Protein AF-U6KKC1-F1 (afdb_monomer)

Organism: Eimeria tenella (NCBI:txid5802)

Secondary structure (DSSP, 8-state):
-----SSHHHHHHHHHHTTS-TTS--PPPTT---PPPPHHHHHHHHHHHHHHHHHHHHHHHHHHHHHSSSSSSSS-S-----------S--SSSSTTSHHHHHHHHHHHHHHHHHHHHHHHHHHHHHHHHHHHHHHHHHHHHHHHHHHHHHHHHHHHHHHHHHHHHHHHHHHHHHHHHHHHHHHHHHHHHHHHHHHHHHHHHHHHHHHHHHHHHHHHHHHHHHHHHHHHHHHHHHHHHHHHHHHHHHHHHHHHHHHHHHHHHHHHHHHHHHHHHHHHHHHHHHHHHHHHHHHHHHHHHHTTS--------------------------------SSSS-SSSSSS----HHHHHHHHHHHHHHHHHHHHHHHHHHHHHHHHHHHHHHHHHHHHHHHHHHHHHHHHHHHHHHHHHHHHHHHHHHHHTTS-TT-HHHHHHHHHHHHHHHHHHHHHHHHHHHHHHHHHHHHHHHHHHTTHHHHHHHHHHHHHHHHHHHHHHHHHHHHHHHHHHHHHHHHHHHHHHTT-

Solvent-accessible surface area (backbone atoms only — not comparable to full-atom values): 31176 Å² total; per-residue (Å²): 140,83,83,90,80,76,73,68,67,68,58,60,59,57,61,65,63,67,77,74,65,95,80,84,86,76,84,77,79,89,86,74,84,86,73,83,78,60,70,67,60,59,50,51,56,53,52,53,55,52,52,53,55,53,51,53,52,53,52,53,53,52,51,56,60,60,68,63,69,77,78,79,81,82,88,87,88,89,82,90,83,86,89,80,86,88,82,82,95,82,72,84,83,72,56,79,82,44,50,69,63,50,49,54,49,48,54,52,48,52,52,50,50,51,52,49,49,51,51,52,51,51,49,51,50,51,51,49,52,52,52,51,52,52,51,52,51,52,53,50,52,51,51,52,50,53,50,53,51,50,54,49,51,52,51,51,50,52,51,53,50,51,53,53,50,53,53,49,52,50,52,51,51,52,52,51,53,50,50,54,49,53,52,49,54,50,51,54,52,51,52,50,51,51,54,53,53,51,52,53,51,52,52,52,52,53,51,50,52,54,52,52,53,50,51,51,52,52,52,53,52,51,51,52,51,52,52,52,52,52,51,51,52,52,50,49,53,52,49,53,50,50,54,53,50,51,52,50,51,53,52,51,51,54,51,49,64,58,42,53,60,52,55,54,49,50,54,54,49,52,52,48,51,52,51,51,51,51,50,50,52,51,52,51,50,50,53,50,46,53,55,44,50,56,48,48,64,64,45,71,80,63,81,87,79,91,79,89,82,88,88,81,88,87,85,82,88,77,88,77,90,78,90,82,89,84,90,85,91,81,92,86,91,80,90,88,89,86,88,84,85,80,83,85,72,84,66,85,50,71,68,59,58,52,48,55,52,53,50,52,53,52,52,53,51,52,54,51,50,50,53,50,49,53,53,51,54,54,52,53,50,53,52,51,52,55,48,51,53,51,52,53,52,51,52,50,53,49,50,53,52,52,51,52,50,50,52,53,51,52,52,51,51,53,53,52,51,54,52,52,55,53,60,66,63,72,75,70,75,99,82,52,68,73,62,54,51,55,51,52,51,53,52,51,53,52,50,52,54,54,52,49,52,55,50,50,54,53,51,50,52,52,50,51,52,52,48,52,53,51,54,58,57,57,73,56,50,66,66,56,56,63,61,47,51,63,56,53,51,51,51,51,54,53,50,52,55,52,52,52,54,52,50,52,53,51,52,52,51,51,52,52,50,48,50,50,50,51,52,56,50,63,74,72,109

Structure (mmCIF, N/CA/C/O backbone):
data_AF-U6KKC1-F1
#
_entry.id   AF-U6KKC1-F1
#
loop_
_atom_site.group_PDB
_atom_site.id
_atom_site.type_symbol
_atom_site.label_atom_id
_atom_site.label_alt_id
_atom_site.label_comp_id
_atom_site.label_asym_id
_atom_site.label_entity_id
_atom_site.label_seq_id
_atom_site.pdbx_PDB_ins_code
_atom_site.Cartn_x
_atom_site.Cartn_y
_atom_site.Cartn_z
_atom_site.occupancy
_atom_site.B_iso_or_equiv
_atom_site.auth_seq_id
_atom_site.auth_comp_id
_atom_site.auth_asym_id
_atom_site.auth_atom_id
_atom_site.pdbx_PDB_model_num
ATOM 1 N N . MET A 1 1 ? 32.061 6.768 -78.930 1.00 39.09 1 MET A N 1
ATOM 2 C CA . MET A 1 1 ? 30.851 6.372 -78.180 1.00 39.09 1 MET A CA 1
ATOM 3 C C . MET A 1 1 ? 31.159 5.044 -77.512 1.00 39.09 1 MET A C 1
ATOM 5 O O . MET A 1 1 ? 31.096 4.014 -78.167 1.00 39.09 1 MET A O 1
ATOM 9 N N . VAL A 1 2 ? 31.650 5.091 -76.274 1.00 32.34 2 VAL A N 1
ATOM 10 C CA . VAL A 1 2 ? 32.074 3.913 -75.502 1.00 32.34 2 VAL A CA 1
ATOM 11 C C . VAL A 1 2 ? 30.919 3.534 -74.577 1.00 32.34 2 VAL A C 1
ATOM 13 O O . VAL A 1 2 ? 30.373 4.397 -73.897 1.00 32.34 2 VAL A O 1
ATOM 16 N N . CYS A 1 3 ? 30.500 2.271 -74.628 1.00 36.62 3 CYS A N 1
ATOM 17 C CA . CYS A 1 3 ? 29.392 1.731 -73.840 1.00 36.62 3 CYS A CA 1
ATOM 18 C C . CYS A 1 3 ? 29.833 1.449 -72.391 1.00 36.62 3 CYS A C 1
ATOM 20 O O . CYS A 1 3 ? 30.842 0.763 -72.220 1.00 36.62 3 CYS A O 1
ATOM 22 N N . PRO A 1 4 ? 29.071 1.854 -71.359 1.00 44.88 4 PRO A N 1
ATOM 23 C CA . PRO A 1 4 ? 29.257 1.363 -70.001 1.00 44.88 4 PRO A CA 1
ATOM 24 C C . PRO A 1 4 ? 28.361 0.132 -69.807 1.00 44.88 4 PRO A C 1
ATOM 26 O O . PRO A 1 4 ? 27.146 0.252 -69.667 1.00 44.88 4 PRO A O 1
ATOM 29 N N . ARG A 1 5 ? 28.930 -1.076 -69.859 1.00 48.16 5 ARG A N 1
ATOM 30 C CA . ARG A 1 5 ? 28.181 -2.323 -69.589 1.00 48.16 5 ARG A CA 1
ATOM 31 C C . ARG A 1 5 ? 28.817 -3.242 -68.547 1.00 48.16 5 ARG A C 1
ATOM 33 O O . ARG A 1 5 ? 28.298 -4.321 -68.305 1.00 48.16 5 ARG A O 1
ATOM 40 N N . THR A 1 6 ? 29.888 -2.812 -67.887 1.00 44.69 6 THR A N 1
ATOM 41 C CA . THR A 1 6 ? 30.626 -3.646 -66.922 1.00 44.69 6 THR A CA 1
ATOM 42 C C . THR A 1 6 ? 30.471 -3.220 -65.459 1.00 44.69 6 THR A C 1
ATOM 44 O O . THR A 1 6 ? 30.894 -3.961 -64.583 1.00 44.69 6 THR A O 1
ATOM 47 N N . ALA A 1 7 ? 29.802 -2.100 -65.157 1.00 43.69 7 ALA A N 1
ATOM 48 C CA . ALA A 1 7 ? 29.635 -1.625 -63.775 1.00 43.69 7 ALA A CA 1
ATOM 49 C C . ALA A 1 7 ? 28.433 -2.240 -63.017 1.00 43.69 7 ALA A C 1
ATOM 51 O O . ALA A 1 7 ? 28.391 -2.180 -61.793 1.00 43.69 7 ALA A O 1
ATOM 52 N N . SER A 1 8 ? 27.462 -2.862 -63.700 1.00 47.28 8 SER A N 1
ATOM 53 C CA . SER A 1 8 ? 26.233 -3.354 -63.040 1.00 47.28 8 SER A CA 1
ATOM 54 C C . SER A 1 8 ? 26.333 -4.757 -62.433 1.00 47.28 8 SER A C 1
ATOM 56 O O . SER A 1 8 ? 25.501 -5.102 -61.601 1.00 47.28 8 SER A O 1
ATOM 58 N N . ALA A 1 9 ? 27.332 -5.567 -62.798 1.00 45.28 9 ALA A N 1
ATOM 59 C CA . ALA A 1 9 ? 27.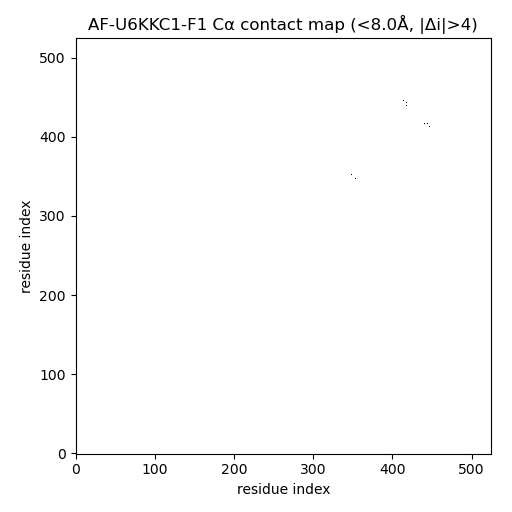451 -6.933 -62.272 1.00 45.28 9 ALA A CA 1
ATOM 60 C C . ALA A 1 9 ? 28.067 -6.983 -60.858 1.00 45.28 9 ALA A C 1
ATOM 62 O O . ALA A 1 9 ? 27.713 -7.854 -60.071 1.00 45.28 9 ALA A O 1
ATOM 63 N N . ALA A 1 10 ? 28.928 -6.022 -60.502 1.00 42.81 10 ALA A N 1
ATOM 64 C CA . ALA A 1 10 ? 29.562 -5.970 -59.180 1.00 42.81 10 ALA A CA 1
ATOM 65 C C . ALA A 1 10 ? 28.617 -5.458 -58.072 1.00 42.81 10 ALA A C 1
ATOM 67 O O . ALA A 1 10 ? 28.747 -5.854 -56.918 1.00 42.81 10 ALA A O 1
ATOM 68 N N . LEU A 1 11 ? 27.622 -4.631 -58.417 1.00 46.41 11 LEU A N 1
ATOM 69 C CA . LEU A 1 11 ? 26.662 -4.081 -57.450 1.00 46.41 11 LEU A CA 1
ATOM 70 C C . LEU A 1 11 ? 25.564 -5.078 -57.037 1.00 46.41 11 LEU A C 1
ATOM 72 O O . LEU A 1 11 ? 25.068 -5.001 -55.918 1.00 46.41 11 LEU A O 1
ATOM 76 N N . LEU A 1 12 ? 25.222 -6.053 -57.886 1.00 46.59 12 LEU A N 1
ATOM 77 C CA . LEU A 1 12 ? 24.179 -7.041 -57.571 1.00 46.59 12 LEU A CA 1
ATOM 78 C C . LEU A 1 12 ? 24.649 -8.152 -56.616 1.00 46.59 12 LEU A C 1
ATOM 80 O O . LEU A 1 12 ? 23.826 -8.718 -55.901 1.00 46.59 12 LEU A O 1
ATOM 84 N N . VAL A 1 13 ? 25.956 -8.424 -56.535 1.00 48.62 13 VAL A N 1
ATOM 85 C CA . VAL A 1 13 ? 26.514 -9.405 -55.582 1.00 48.62 13 VAL A CA 1
ATOM 86 C C . VAL A 1 13 ? 26.642 -8.810 -54.171 1.00 48.62 13 VAL A C 1
ATOM 88 O O . VAL A 1 13 ? 26.464 -9.524 -53.188 1.00 48.62 13 VAL A O 1
ATOM 91 N N . SER A 1 14 ? 26.843 -7.492 -54.051 1.00 42.69 14 SER A N 1
ATOM 92 C CA . SER A 1 14 ? 26.951 -6.816 -52.747 1.00 42.69 14 SER A CA 1
ATOM 93 C C . SER A 1 14 ? 25.598 -6.689 -52.020 1.00 42.69 14 SER A C 1
ATOM 95 O O . SER A 1 14 ? 25.530 -6.806 -50.798 1.00 42.69 14 SER A O 1
ATOM 97 N N . CYS A 1 15 ? 24.483 -6.552 -52.751 1.00 43.69 15 CYS A N 1
ATOM 98 C CA . CYS A 1 15 ? 23.149 -6.462 -52.137 1.00 43.69 15 CYS A CA 1
ATOM 99 C C . CYS A 1 15 ? 22.592 -7.802 -51.620 1.00 43.69 15 CYS A C 1
ATOM 101 O O . CYS A 1 15 ? 21.753 -7.789 -50.724 1.00 43.69 15 CYS A O 1
ATOM 103 N N . ALA A 1 16 ? 23.049 -8.953 -52.128 1.00 42.19 16 ALA A N 1
ATOM 104 C CA . ALA A 1 16 ? 22.576 -10.259 -51.652 1.00 42.19 16 ALA A CA 1
ATOM 105 C C . ALA A 1 16 ? 23.246 -10.702 -50.333 1.00 42.19 16 ALA A C 1
ATOM 107 O O . ALA A 1 16 ? 22.637 -11.432 -49.555 1.00 42.19 16 ALA A O 1
ATOM 108 N N . ALA A 1 17 ? 24.462 -10.226 -50.043 1.00 42.00 17 ALA A N 1
ATOM 109 C CA . ALA A 1 17 ? 25.175 -10.540 -48.801 1.00 42.00 17 ALA A CA 1
ATOM 110 C C . ALA A 1 17 ? 24.700 -9.703 -47.592 1.00 42.00 17 ALA A C 1
ATOM 112 O O . ALA A 1 17 ? 24.800 -10.155 -46.454 1.00 42.00 17 ALA A O 1
ATOM 113 N N . ALA A 1 18 ? 24.128 -8.515 -47.823 1.00 43.97 18 ALA A N 1
ATOM 114 C CA . ALA A 1 18 ? 23.667 -7.620 -46.756 1.00 43.97 18 ALA A CA 1
ATOM 115 C C . ALA A 1 18 ? 22.297 -8.001 -46.150 1.00 43.97 18 ALA A C 1
ATOM 117 O O . ALA A 1 18 ? 21.958 -7.535 -45.067 1.00 43.97 18 ALA A O 1
ATOM 118 N N . ALA A 1 19 ? 21.515 -8.869 -46.804 1.00 44.84 19 ALA A N 1
ATOM 119 C CA . ALA A 1 19 ? 20.169 -9.243 -46.349 1.00 44.84 19 ALA A CA 1
ATOM 120 C C . ALA A 1 19 ? 20.120 -10.473 -45.414 1.00 44.84 19 ALA A C 1
ATOM 122 O O . ALA A 1 19 ? 19.049 -10.812 -44.919 1.00 44.84 19 ALA A O 1
ATOM 123 N N . ALA A 1 20 ? 21.252 -11.138 -45.151 1.00 43.41 20 ALA A N 1
ATOM 124 C CA . ALA A 1 20 ? 21.310 -12.358 -44.331 1.00 43.41 20 ALA A CA 1
ATOM 125 C C . ALA A 1 20 ? 22.095 -12.201 -43.010 1.00 43.41 20 ALA A C 1
ATOM 127 O O . ALA A 1 20 ? 22.306 -13.182 -42.301 1.00 43.41 20 ALA A O 1
ATOM 128 N N . ALA A 1 21 ? 22.545 -10.988 -42.669 1.00 41.16 21 ALA A N 1
ATOM 129 C CA . ALA A 1 21 ? 23.529 -10.783 -41.606 1.00 41.16 21 ALA A CA 1
ATOM 130 C C . ALA A 1 21 ? 23.005 -10.525 -40.169 1.00 41.16 21 ALA A C 1
ATOM 132 O O . ALA A 1 21 ? 23.783 -10.794 -39.254 1.00 41.16 21 ALA A O 1
ATOM 133 N N . PRO A 1 22 ? 21.758 -10.091 -39.867 1.00 44.94 22 PRO A N 1
ATOM 134 C CA . PRO A 1 22 ? 21.396 -9.801 -38.479 1.00 44.94 22 PRO A CA 1
ATOM 135 C C . PRO A 1 22 ? 20.483 -10.878 -37.871 1.00 44.94 22 PRO A C 1
ATOM 137 O O . PRO A 1 22 ? 19.386 -10.562 -37.435 1.00 44.94 22 PRO A O 1
ATOM 140 N N . LEU A 1 23 ? 20.889 -12.156 -37.838 1.00 44.72 23 LEU A N 1
ATOM 141 C CA . LEU A 1 23 ? 20.170 -13.188 -37.053 1.00 44.72 23 LEU A CA 1
ATOM 142 C C . LEU A 1 23 ? 21.070 -14.235 -36.358 1.00 44.72 23 LEU A C 1
ATOM 144 O O . LEU A 1 23 ? 20.562 -15.224 -35.835 1.00 44.72 23 LEU A O 1
ATOM 148 N N . LEU A 1 24 ? 22.393 -14.034 -36.285 1.00 48.25 24 LEU A N 1
ATOM 149 C CA . LEU A 1 24 ? 23.327 -15.018 -35.699 1.00 48.25 24 LEU A CA 1
ATOM 150 C C . LEU A 1 24 ? 24.186 -14.485 -34.539 1.00 48.25 24 LEU A C 1
ATOM 152 O O . LEU A 1 24 ? 25.353 -14.843 -34.418 1.00 48.25 24 LEU A O 1
ATOM 156 N N . LEU A 1 25 ? 23.616 -13.678 -33.639 1.00 44.50 25 LEU A N 1
ATOM 157 C CA . LEU A 1 25 ? 24.247 -13.365 -32.346 1.00 44.50 25 LEU A CA 1
ATOM 158 C C . LEU A 1 25 ? 23.206 -13.262 -31.221 1.00 44.50 25 LEU A C 1
ATOM 160 O O . LEU A 1 25 ? 23.035 -12.234 -30.581 1.00 44.50 25 LEU A O 1
ATOM 164 N N . ARG A 1 26 ? 22.506 -14.367 -30.947 1.00 44.41 26 ARG A N 1
ATOM 165 C CA . ARG A 1 26 ? 21.844 -14.565 -29.652 1.00 44.41 26 ARG A CA 1
ATOM 166 C C . ARG A 1 26 ? 22.278 -15.919 -29.100 1.00 44.41 26 ARG A C 1
ATOM 168 O O . ARG A 1 26 ? 21.815 -16.966 -29.545 1.00 44.41 26 ARG A O 1
ATOM 175 N N . GLY A 1 27 ? 23.256 -15.894 -28.195 1.00 47.59 27 GLY A N 1
ATOM 176 C CA . GLY A 1 27 ? 23.706 -17.083 -27.474 1.00 47.59 27 GLY A CA 1
ATOM 177 C C . GLY A 1 27 ? 22.574 -17.638 -26.598 1.00 47.59 27 GLY A C 1
ATOM 178 O O . GLY A 1 27 ? 21.815 -16.851 -26.030 1.00 47.59 27 GLY A O 1
ATOM 179 N N . PRO A 1 28 ? 22.411 -18.968 -26.492 1.00 46.34 28 PRO A N 1
ATOM 180 C CA . PRO A 1 28 ? 21.332 -19.543 -25.704 1.00 46.34 28 PRO A CA 1
ATOM 181 C C . PRO A 1 28 ? 21.651 -19.471 -24.200 1.00 46.34 28 PRO A C 1
ATOM 183 O O . PRO A 1 28 ? 22.798 -19.716 -23.811 1.00 46.34 28 PRO A O 1
ATOM 186 N N . PRO A 1 29 ? 20.653 -19.215 -23.335 1.00 46.62 29 PRO A N 1
ATOM 187 C CA . PRO A 1 29 ? 20.802 -19.430 -21.905 1.00 46.62 29 PRO A CA 1
ATOM 188 C C . PRO A 1 29 ? 21.017 -20.925 -21.637 1.00 46.62 29 PRO A C 1
ATOM 190 O O . PRO A 1 29 ? 20.325 -21.799 -22.167 1.00 46.62 29 PRO A O 1
ATOM 193 N N . SER A 1 30 ? 22.035 -21.216 -20.835 1.00 54.72 30 SER A N 1
ATOM 194 C CA . SER A 1 30 ? 22.404 -22.560 -20.401 1.00 54.72 30 SER A CA 1
ATOM 195 C C . SER A 1 30 ? 21.225 -23.233 -19.684 1.00 54.72 30 SER A C 1
ATOM 197 O O . SER A 1 30 ? 20.816 -22.754 -18.630 1.00 54.72 30 SER A O 1
ATOM 199 N N . GLY A 1 31 ? 20.686 -24.343 -20.221 1.00 55.47 31 GLY A N 1
ATOM 200 C CA . GLY A 1 31 ? 19.866 -25.254 -19.404 1.00 55.47 31 GLY A CA 1
ATOM 201 C C . GLY A 1 31 ? 18.682 -26.025 -20.007 1.00 55.47 31 GLY A C 1
ATOM 202 O O . GLY A 1 31 ? 18.042 -26.734 -19.239 1.00 55.47 31 GLY A O 1
ATOM 203 N N . ALA A 1 32 ? 18.361 -25.971 -21.309 1.00 43.47 32 ALA A N 1
ATOM 204 C CA . ALA A 1 32 ? 17.187 -26.693 -21.849 1.00 43.47 32 ALA A CA 1
ATOM 205 C C . ALA A 1 32 ? 17.536 -27.836 -22.838 1.00 43.47 32 ALA A C 1
ATOM 207 O O . ALA A 1 32 ? 18.456 -27.695 -23.651 1.00 43.47 32 ALA A O 1
ATOM 208 N N . PRO A 1 33 ? 16.820 -28.983 -22.801 1.00 50.00 33 PRO A N 1
ATOM 209 C CA . PRO A 1 33 ? 17.106 -30.144 -23.643 1.00 50.00 33 PRO A CA 1
ATOM 210 C C . PRO A 1 33 ? 16.794 -29.869 -25.123 1.00 50.00 33 PRO A C 1
ATOM 212 O O . PRO A 1 33 ? 15.744 -29.335 -25.472 1.00 50.00 33 PRO A O 1
ATOM 215 N N . ARG A 1 34 ? 17.728 -30.267 -25.998 1.00 47.56 34 ARG A N 1
ATOM 216 C CA . ARG A 1 34 ? 17.712 -30.047 -27.455 1.00 47.56 34 ARG A CA 1
ATOM 217 C C . ARG A 1 34 ? 16.432 -30.582 -28.111 1.00 47.56 34 ARG A C 1
ATOM 219 O O . ARG A 1 34 ? 16.296 -31.788 -28.324 1.00 47.56 34 ARG A O 1
ATOM 226 N N . ALA A 1 35 ? 15.537 -29.674 -28.493 1.00 51.22 35 ALA A N 1
ATOM 227 C CA . ALA A 1 35 ? 14.449 -29.966 -29.415 1.00 51.22 35 ALA A CA 1
ATOM 228 C C . ALA A 1 35 ? 15.014 -30.298 -30.809 1.00 51.22 35 ALA A C 1
ATOM 230 O O . ALA A 1 35 ? 16.015 -29.729 -31.250 1.00 51.22 35 ALA A O 1
ATOM 231 N N . ARG A 1 36 ? 14.401 -31.282 -31.476 1.00 55.28 36 ARG A N 1
ATOM 232 C CA . ARG A 1 36 ? 14.804 -31.774 -32.800 1.00 55.28 36 ARG A CA 1
ATOM 233 C C . ARG A 1 36 ? 14.735 -30.637 -33.825 1.00 55.28 36 ARG A C 1
ATOM 235 O O . ARG A 1 36 ? 13.664 -30.089 -34.046 1.00 55.28 36 ARG A O 1
ATOM 242 N N . ARG A 1 37 ? 15.881 -30.331 -34.440 1.00 57.38 37 ARG A N 1
ATOM 243 C CA . ARG A 1 37 ? 16.031 -29.352 -35.525 1.00 57.38 37 ARG A CA 1
ATOM 244 C C . ARG A 1 37 ? 15.168 -29.773 -36.720 1.00 57.38 37 ARG A C 1
ATOM 246 O O . ARG A 1 37 ? 15.204 -30.941 -37.117 1.00 57.38 37 ARG A O 1
ATOM 253 N N . ASP A 1 38 ? 14.383 -28.838 -37.239 1.00 65.50 38 ASP A N 1
ATOM 254 C CA . ASP A 1 38 ? 13.414 -29.070 -38.307 1.00 65.50 38 ASP A CA 1
ATOM 255 C C . ASP A 1 38 ? 14.149 -29.446 -39.613 1.00 65.50 38 ASP A C 1
ATOM 257 O O . ASP A 1 38 ? 15.050 -28.717 -40.041 1.00 65.50 38 ASP A O 1
ATOM 261 N N . PRO A 1 39 ? 13.827 -30.573 -40.278 1.00 73.00 39 PRO A N 1
ATOM 262 C CA . PRO A 1 39 ? 14.536 -31.019 -41.483 1.00 73.00 39 PRO A CA 1
ATOM 263 C C . PRO A 1 39 ? 14.449 -30.030 -42.657 1.00 73.00 39 PRO A C 1
ATOM 265 O O . PRO A 1 39 ? 15.291 -30.082 -43.555 1.00 73.00 39 PRO A O 1
ATOM 268 N N . ALA A 1 40 ? 13.474 -29.115 -42.642 1.00 64.25 40 ALA A N 1
ATOM 269 C CA . ALA A 1 40 ? 13.338 -28.059 -43.642 1.00 64.25 40 ALA A CA 1
ATOM 270 C C . ALA A 1 40 ? 14.477 -27.025 -43.566 1.00 64.25 40 ALA A C 1
ATOM 272 O O . ALA A 1 40 ? 14.975 -26.576 -44.597 1.00 64.25 40 ALA A O 1
ATOM 273 N N . GLU A 1 41 ? 14.946 -26.701 -42.359 1.00 68.69 41 GLU A N 1
ATOM 274 C CA . GLU A 1 41 ? 16.034 -25.740 -42.148 1.00 68.69 41 GLU A CA 1
ATOM 275 C C . GLU A 1 41 ? 17.381 -26.326 -42.603 1.00 68.69 41 GLU A C 1
ATOM 277 O O . GLU A 1 41 ? 18.165 -25.668 -43.287 1.00 68.69 41 GLU A O 1
ATOM 282 N N . ALA A 1 42 ? 17.600 -27.620 -42.343 1.00 73.06 42 ALA A N 1
ATOM 283 C CA . ALA A 1 42 ? 18.782 -28.340 -42.816 1.00 73.06 42 ALA A CA 1
ATOM 284 C C . ALA A 1 42 ? 18.832 -28.463 -44.354 1.00 73.06 42 ALA A C 1
ATOM 286 O O . ALA A 1 42 ? 19.914 -28.461 -44.944 1.00 73.06 42 ALA A O 1
ATOM 287 N N . GLN A 1 43 ? 17.675 -28.553 -45.025 1.00 74.44 43 GLN A N 1
ATOM 288 C CA . GLN A 1 43 ? 17.613 -28.545 -46.492 1.00 74.44 43 GLN A CA 1
ATOM 289 C C . GLN A 1 43 ? 17.919 -27.167 -47.091 1.00 74.44 43 GLN A C 1
ATOM 291 O O . GLN A 1 43 ? 18.560 -27.102 -48.141 1.00 74.44 43 GLN A O 1
ATOM 296 N N . ALA A 1 44 ? 17.515 -26.080 -46.429 1.00 66.94 44 ALA A N 1
ATOM 297 C CA . ALA A 1 44 ? 17.824 -24.723 -46.875 1.00 66.94 44 ALA A CA 1
ATOM 298 C C . ALA A 1 44 ? 19.328 -24.406 -46.754 1.00 66.94 44 ALA A C 1
ATOM 300 O O . ALA A 1 44 ? 19.917 -23.889 -47.706 1.00 66.94 44 ALA A O 1
ATOM 301 N N . GLU A 1 45 ? 19.975 -24.803 -45.650 1.00 75.00 45 GLU A N 1
ATOM 302 C CA . GLU A 1 45 ? 21.436 -24.684 -45.487 1.00 75.00 45 GLU A CA 1
ATOM 303 C C . GLU A 1 45 ? 22.197 -25.487 -46.558 1.00 75.00 45 GLU A C 1
ATOM 305 O O . GLU A 1 45 ? 23.148 -24.985 -47.162 1.00 75.00 45 GLU A O 1
ATOM 310 N N . ALA A 1 46 ? 21.754 -26.714 -46.860 1.00 75.38 46 ALA A N 1
ATOM 311 C CA . ALA A 1 46 ? 22.386 -27.544 -47.886 1.00 75.38 46 ALA A CA 1
ATOM 312 C C . ALA A 1 46 ? 22.240 -26.956 -49.305 1.00 75.38 46 ALA A C 1
ATOM 314 O O . ALA A 1 46 ? 23.174 -27.035 -50.107 1.00 75.38 46 ALA A O 1
ATOM 315 N N . ALA A 1 47 ? 21.095 -26.340 -49.619 1.00 75.25 47 ALA A N 1
ATOM 316 C CA . ALA A 1 47 ? 20.865 -25.689 -50.909 1.00 75.25 47 ALA A CA 1
ATOM 317 C C . ALA A 1 47 ? 21.715 -24.417 -51.081 1.00 75.25 47 ALA A C 1
ATOM 319 O O . ALA A 1 47 ? 22.269 -24.192 -52.159 1.00 75.25 47 ALA A O 1
ATOM 320 N N . ALA A 1 48 ? 21.879 -23.623 -50.017 1.00 71.19 48 ALA A N 1
ATOM 321 C CA . ALA A 1 48 ? 22.741 -22.442 -50.029 1.00 71.19 48 ALA A CA 1
ATOM 322 C C . ALA A 1 48 ? 24.221 -22.817 -50.229 1.00 71.19 48 ALA A C 1
ATOM 324 O O . ALA A 1 48 ? 24.905 -22.215 -51.058 1.00 71.19 48 ALA A O 1
ATOM 325 N N . ALA A 1 49 ? 24.700 -23.870 -49.555 1.00 75.12 49 ALA A N 1
ATOM 326 C CA . ALA A 1 49 ? 26.066 -24.367 -49.729 1.00 75.12 49 ALA A CA 1
ATOM 327 C C . ALA A 1 49 ? 26.334 -24.880 -51.160 1.00 75.12 49 ALA A C 1
ATOM 329 O O . ALA A 1 49 ? 27.404 -24.635 -51.721 1.00 75.12 49 ALA A O 1
ATOM 330 N N . ALA A 1 50 ? 25.353 -25.540 -51.787 1.00 79.88 50 ALA A N 1
ATOM 331 C CA . ALA A 1 50 ? 25.466 -25.997 -53.173 1.00 79.88 50 ALA A CA 1
ATOM 332 C C . ALA A 1 50 ? 25.526 -24.834 -54.183 1.00 79.88 50 ALA A C 1
ATOM 334 O O . ALA A 1 50 ? 26.256 -24.917 -55.172 1.00 79.88 50 ALA A O 1
ATOM 335 N N . ALA A 1 51 ? 24.803 -23.738 -53.929 1.00 74.62 51 ALA A N 1
ATOM 336 C CA . ALA A 1 51 ? 24.820 -22.554 -54.789 1.00 74.62 51 ALA A CA 1
ATOM 337 C C . ALA A 1 51 ? 26.171 -21.817 -54.752 1.00 74.62 51 ALA A C 1
ATOM 339 O O . ALA A 1 51 ? 26.652 -21.372 -55.794 1.00 74.62 51 ALA A O 1
ATOM 340 N N . VAL A 1 52 ? 26.816 -21.744 -53.581 1.00 78.44 52 VAL A N 1
ATOM 341 C CA . VAL A 1 52 ? 28.152 -21.134 -53.437 1.00 78.44 52 VAL A CA 1
ATOM 342 C C . VAL A 1 52 ? 29.213 -21.943 -54.191 1.00 78.44 52 VAL A C 1
ATOM 344 O O . VAL A 1 52 ? 29.994 -21.366 -54.945 1.00 78.44 52 VAL A O 1
ATOM 347 N N . LEU A 1 53 ? 29.187 -23.277 -54.087 1.00 82.19 53 LEU A N 1
ATOM 348 C CA . LEU A 1 53 ? 30.115 -24.143 -54.829 1.00 82.19 53 LEU A CA 1
ATOM 349 C C . LEU A 1 53 ? 29.906 -24.072 -56.352 1.00 82.19 53 LEU A C 1
ATOM 351 O O . LEU A 1 53 ? 30.873 -24.118 -57.113 1.00 82.19 53 LEU A O 1
ATOM 355 N N . ALA A 1 54 ? 28.661 -23.921 -56.814 1.00 77.88 54 ALA A N 1
ATOM 356 C CA . ALA A 1 54 ? 28.370 -23.722 -58.234 1.00 77.88 54 ALA A CA 1
ATOM 357 C C . ALA A 1 54 ? 28.881 -22.362 -58.751 1.00 77.88 54 ALA A C 1
ATOM 359 O O . ALA A 1 54 ? 29.373 -22.278 -59.878 1.00 77.88 54 ALA A O 1
ATOM 360 N N . ALA A 1 55 ? 28.811 -21.311 -57.927 1.00 72.88 55 ALA A N 1
ATOM 361 C CA . ALA A 1 55 ? 29.349 -19.995 -58.266 1.00 72.88 55 ALA A CA 1
ATOM 362 C C . ALA A 1 55 ? 30.889 -19.995 -58.329 1.00 72.88 55 ALA A C 1
ATOM 364 O O 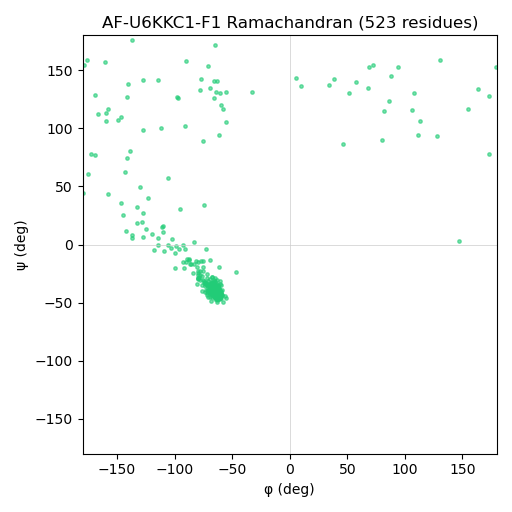. ALA A 1 55 ? 31.454 -19.418 -59.258 1.00 72.88 55 ALA A O 1
ATOM 365 N N . GLU A 1 56 ? 31.572 -20.687 -57.409 1.00 80.81 56 GLU A N 1
ATOM 366 C CA . GLU A 1 56 ? 33.034 -20.848 -57.461 1.00 80.81 56 GLU A CA 1
ATOM 367 C C . GLU A 1 56 ? 33.499 -21.604 -58.713 1.00 80.81 56 GLU A C 1
ATOM 369 O O . GLU A 1 56 ? 34.458 -21.180 -59.363 1.00 80.81 56 GLU A O 1
ATOM 374 N N . ALA A 1 57 ? 32.796 -22.672 -59.106 1.00 79.31 57 ALA A N 1
ATOM 375 C CA . ALA A 1 57 ? 33.118 -23.423 -60.321 1.00 79.31 57 ALA A CA 1
ATOM 376 C C . ALA A 1 57 ? 32.988 -22.560 -61.593 1.00 79.31 57 ALA A C 1
ATOM 378 O O . ALA A 1 57 ? 33.850 -22.608 -62.470 1.00 79.31 57 ALA A O 1
ATOM 379 N N . TYR A 1 58 ? 31.957 -21.710 -61.667 1.00 81.94 58 TYR A N 1
ATOM 380 C CA . TYR A 1 58 ? 31.744 -20.798 -62.797 1.00 81.94 58 TYR A CA 1
ATOM 381 C C . TYR A 1 58 ? 32.813 -19.692 -62.884 1.00 81.94 58 TYR A C 1
ATOM 383 O O . TYR A 1 58 ? 33.232 -19.303 -63.976 1.00 81.94 58 TYR A O 1
ATOM 391 N N . ILE A 1 59 ? 33.306 -19.203 -61.740 1.00 75.25 59 ILE A N 1
ATOM 392 C CA . ILE A 1 59 ? 34.396 -18.214 -61.694 1.00 75.25 59 ILE A CA 1
ATOM 393 C C . ILE A 1 59 ? 35.725 -18.838 -62.148 1.00 75.25 59 ILE A C 1
ATOM 395 O O . ILE A 1 59 ? 36.482 -18.185 -62.870 1.00 75.25 59 ILE A O 1
ATOM 399 N N . GLN A 1 60 ? 36.002 -20.098 -61.789 1.00 76.88 60 GLN A N 1
ATOM 400 C CA . GLN A 1 60 ? 37.190 -20.810 -62.280 1.00 76.88 60 GLN A CA 1
ATOM 401 C C . GLN A 1 60 ? 37.148 -21.031 -63.799 1.00 76.88 60 GLN A C 1
ATOM 403 O O . GLN A 1 60 ? 38.152 -20.794 -64.471 1.00 76.88 60 GLN A O 1
ATOM 408 N N . GLU A 1 61 ? 35.988 -21.376 -64.362 1.00 81.38 61 GLU A N 1
ATOM 409 C CA . GLU A 1 61 ? 35.821 -21.551 -65.813 1.00 81.38 61 GLU A CA 1
ATOM 410 C C . GLU A 1 61 ? 36.009 -20.226 -66.585 1.00 81.38 61 GLU A C 1
ATOM 412 O O . GLU A 1 61 ? 36.660 -20.183 -67.633 1.00 81.38 61 GLU A O 1
ATOM 417 N N . LEU A 1 62 ? 35.528 -19.104 -66.032 1.00 71.94 62 LEU A N 1
ATOM 418 C CA . LEU A 1 62 ? 35.753 -17.764 -66.594 1.00 71.94 62 LEU A CA 1
ATOM 419 C C . LEU A 1 62 ? 37.226 -17.328 -66.538 1.00 71.94 62 LEU A C 1
ATOM 421 O O . LEU A 1 62 ? 37.710 -16.667 -67.465 1.00 71.94 62 LEU A O 1
ATOM 425 N N . LEU A 1 63 ? 37.952 -17.702 -65.482 1.00 72.31 63 LEU A N 1
ATOM 426 C CA . LEU A 1 63 ? 39.382 -17.415 -65.358 1.00 72.31 63 LEU A CA 1
ATOM 427 C C . LEU A 1 63 ? 40.206 -18.203 -66.387 1.00 72.31 63 LEU A C 1
ATOM 429 O O . LEU A 1 63 ? 41.072 -17.607 -67.035 1.00 72.31 63 LEU A O 1
ATOM 433 N N . GLU A 1 64 ? 39.890 -19.478 -66.630 1.00 73.25 64 GLU A N 1
ATOM 434 C CA . GLU A 1 64 ? 40.555 -20.285 -67.665 1.00 73.25 64 GLU A CA 1
ATOM 435 C C . GLU A 1 64 ? 40.272 -19.779 -69.092 1.00 73.25 64 GLU A C 1
ATOM 437 O O . GLU A 1 64 ? 41.186 -19.709 -69.921 1.00 73.25 64 GLU A O 1
ATOM 442 N N . LEU A 1 65 ? 39.044 -19.329 -69.371 1.00 67.38 65 LEU A N 1
ATOM 443 C CA . LEU A 1 65 ? 38.682 -18.728 -70.661 1.00 67.38 65 LEU A CA 1
ATOM 444 C C . LEU A 1 65 ? 39.382 -17.381 -70.903 1.00 67.38 65 LEU A C 1
ATOM 446 O O . LEU A 1 65 ? 39.751 -17.080 -72.040 1.00 67.38 65 LEU A O 1
ATOM 450 N N . SER A 1 66 ? 39.622 -16.585 -69.856 1.00 65.88 66 SER A N 1
ATOM 451 C CA . SER A 1 66 ? 40.309 -15.291 -69.988 1.00 65.88 66 SER A CA 1
ATOM 452 C C . SER A 1 66 ? 41.827 -15.419 -70.199 1.00 65.88 66 SER A C 1
ATOM 454 O O . SER A 1 66 ? 42.424 -14.600 -70.907 1.00 65.88 66 SER A O 1
ATOM 456 N N . GLY A 1 67 ? 42.448 -16.473 -69.653 1.00 55.03 67 GLY A N 1
ATOM 457 C CA . GLY A 1 67 ? 43.890 -16.729 -69.759 1.00 55.03 67 GLY A CA 1
ATOM 458 C C . GLY A 1 67 ? 44.358 -17.256 -71.121 1.00 55.03 67 GLY A C 1
ATOM 459 O O . GLY A 1 67 ? 45.536 -17.129 -71.460 1.00 55.03 67 GLY A O 1
ATOM 460 N N . LEU A 1 68 ? 43.452 -17.809 -71.933 1.00 49.44 68 LEU A N 1
ATOM 461 C CA . LEU A 1 68 ? 43.783 -18.403 -73.236 1.00 49.44 68 LEU A CA 1
ATOM 462 C C . LEU A 1 68 ? 43.709 -17.421 -74.419 1.00 49.44 68 LEU A C 1
ATOM 464 O O . LEU A 1 68 ? 44.276 -17.695 -75.476 1.00 49.44 68 LEU A O 1
ATOM 468 N N . THR A 1 69 ? 43.086 -16.250 -74.259 1.00 50.69 69 THR A N 1
ATOM 469 C CA . THR A 1 69 ? 42.882 -15.298 -75.371 1.00 50.69 69 THR A CA 1
ATOM 470 C C . THR A 1 69 ? 43.995 -14.268 -75.591 1.00 50.69 69 THR A C 1
ATOM 472 O O . THR A 1 69 ? 44.027 -13.639 -76.646 1.00 50.69 69 THR A O 1
ATOM 475 N N . THR A 1 70 ? 44.948 -14.097 -74.671 1.00 49.97 70 THR A N 1
ATOM 476 C CA . THR A 1 70 ? 45.980 -13.038 -74.771 1.00 49.97 70 THR A CA 1
ATOM 477 C C . THR A 1 70 ? 47.367 -13.509 -75.220 1.00 49.97 70 THR A C 1
ATOM 479 O O . THR A 1 70 ? 48.229 -12.672 -75.478 1.00 49.97 70 THR A O 1
ATOM 482 N N . LEU A 1 71 ? 47.587 -14.813 -75.427 1.00 45.56 71 LEU A N 1
ATOM 483 C CA . LEU A 1 71 ? 48.879 -15.354 -75.891 1.00 45.56 71 LEU A CA 1
ATOM 484 C C . LEU A 1 71 ? 48.907 -15.814 -77.363 1.00 45.56 71 LEU A C 1
ATOM 486 O O . LEU A 1 71 ? 49.966 -16.198 -77.856 1.00 45.56 71 LEU A O 1
ATOM 490 N N . GLN A 1 72 ? 47.798 -15.706 -78.106 1.00 46.56 72 GLN A N 1
ATOM 491 C CA . GLN A 1 72 ? 47.696 -16.203 -79.491 1.00 46.56 72 GLN A CA 1
ATOM 492 C C . GLN A 1 72 ? 47.616 -15.104 -80.575 1.00 46.56 72 GLN A C 1
ATOM 494 O O . GLN A 1 72 ? 47.258 -15.390 -81.715 1.00 46.56 72 GLN A O 1
ATOM 499 N N . GLN A 1 73 ? 47.960 -13.845 -80.261 1.00 48.09 73 GLN A N 1
ATOM 500 C CA . GLN A 1 73 ? 47.858 -12.727 -81.223 1.00 48.09 73 GLN A CA 1
ATOM 501 C C . GLN A 1 73 ? 49.097 -11.813 -81.324 1.00 48.09 73 GLN A C 1
ATOM 503 O O . GLN A 1 73 ? 49.012 -10.712 -81.861 1.00 48.09 73 GLN A O 1
ATOM 508 N N . GLY A 1 74 ? 50.267 -12.276 -80.862 1.00 45.91 74 GLY A N 1
ATOM 509 C CA . GLY A 1 74 ? 51.512 -11.487 -80.842 1.00 45.91 74 GLY A CA 1
ATOM 510 C C . GLY A 1 74 ? 52.733 -12.095 -81.550 1.00 45.91 74 GLY A C 1
ATOM 511 O O . GLY A 1 74 ? 53.838 -11.612 -81.325 1.00 45.91 74 GLY A O 1
ATOM 512 N N . GLN A 1 75 ? 52.591 -13.150 -82.368 1.00 44.75 75 GLN A N 1
ATOM 513 C CA . GLN A 1 75 ? 53.742 -13.854 -82.978 1.00 44.75 75 GLN A CA 1
ATOM 514 C C . GLN A 1 75 ? 53.631 -14.147 -84.489 1.00 44.75 75 GLN A C 1
ATOM 516 O O . GLN A 1 75 ? 54.188 -15.126 -84.977 1.00 44.75 75 GLN A O 1
ATOM 521 N N . GLN A 1 76 ? 52.973 -13.292 -85.277 1.00 46.84 76 GLN A N 1
ATOM 522 C CA . GLN A 1 76 ? 53.013 -13.407 -86.746 1.00 46.84 76 GLN A CA 1
ATOM 523 C C . GLN A 1 76 ? 53.086 -12.042 -87.445 1.00 46.84 76 GLN A C 1
ATOM 525 O O . GLN A 1 76 ? 52.101 -11.600 -88.019 1.00 46.84 76 GLN A O 1
ATOM 530 N N . ALA A 1 77 ? 54.246 -11.371 -87.412 1.00 44.19 77 ALA A N 1
ATOM 531 C CA . ALA A 1 77 ? 54.618 -10.350 -88.409 1.00 44.19 77 ALA A CA 1
ATOM 532 C C . ALA A 1 77 ? 56.072 -9.864 -88.231 1.00 44.19 77 ALA A C 1
ATOM 534 O O . ALA A 1 77 ? 56.286 -8.781 -87.702 1.00 44.19 77 ALA A O 1
ATOM 535 N N . ALA A 1 78 ? 57.071 -10.639 -88.674 1.00 40.62 78 ALA A N 1
ATOM 536 C CA . ALA A 1 78 ? 58.388 -10.115 -89.091 1.00 40.62 78 ALA A CA 1
ATOM 537 C C . ALA A 1 78 ? 59.285 -11.231 -89.666 1.00 40.62 78 ALA A C 1
ATOM 539 O O . ALA A 1 78 ? 60.364 -11.513 -89.154 1.00 40.62 78 ALA A O 1
ATOM 540 N N . ALA A 1 79 ? 58.852 -11.884 -90.742 1.00 44.22 79 ALA A N 1
ATOM 541 C CA . ALA A 1 79 ? 59.736 -12.703 -91.563 1.00 44.22 79 ALA A CA 1
ATOM 542 C C . ALA A 1 79 ? 59.354 -12.507 -93.033 1.00 44.22 79 ALA A C 1
ATOM 544 O O . ALA A 1 79 ? 58.187 -12.670 -93.375 1.00 44.22 79 ALA A O 1
ATOM 545 N N . ALA A 1 80 ? 60.357 -12.160 -93.850 1.00 43.91 80 ALA A N 1
ATOM 546 C CA . ALA A 1 80 ? 60.381 -12.038 -95.317 1.00 43.91 80 ALA A CA 1
ATOM 547 C C . ALA A 1 80 ? 60.522 -10.601 -95.857 1.00 43.91 80 ALA A C 1
ATOM 549 O O . ALA A 1 80 ? 59.546 -9.900 -96.117 1.00 43.91 80 ALA A O 1
ATOM 550 N N . ARG A 1 81 ? 61.768 -10.203 -96.143 1.00 40.03 81 ARG A N 1
ATOM 551 C CA . ARG A 1 81 ? 62.074 -9.336 -97.289 1.00 40.03 81 ARG A CA 1
ATOM 552 C C . ARG A 1 81 ? 63.445 -9.698 -97.853 1.00 40.03 81 ARG A C 1
ATOM 554 O O . ARG A 1 81 ? 64.469 -9.506 -97.206 1.00 40.03 81 ARG A O 1
ATOM 561 N N . GLU A 1 82 ? 63.407 -10.287 -99.041 1.00 37.25 82 GLU A N 1
ATOM 562 C CA . GLU A 1 82 ? 64.553 -10.705 -99.841 1.00 37.25 82 GLU A CA 1
ATOM 563 C C . GLU A 1 82 ? 65.332 -9.513 -100.427 1.00 37.25 82 GLU A C 1
ATOM 565 O O . GLU A 1 82 ? 64.736 -8.465 -100.696 1.00 37.25 82 GLU A O 1
ATOM 570 N N . PRO A 1 83 ? 66.639 -9.671 -100.702 1.00 42.06 83 PRO A N 1
ATOM 571 C CA . PRO A 1 83 ? 67.401 -8.767 -101.553 1.00 42.06 83 PRO A CA 1
ATOM 572 C C . PRO A 1 83 ? 67.494 -9.327 -102.984 1.00 42.06 83 PRO A C 1
ATOM 574 O O . PRO A 1 83 ? 67.955 -10.448 -103.187 1.00 42.06 83 PRO A O 1
ATOM 577 N N . GLY A 1 84 ? 67.110 -8.546 -103.999 1.00 37.78 84 GLY A N 1
ATOM 578 C CA . GLY A 1 84 ? 67.188 -9.011 -105.387 1.00 37.78 84 GLY A CA 1
ATOM 579 C C . GLY A 1 84 ? 67.194 -7.915 -106.453 1.00 37.78 84 GLY A C 1
ATOM 580 O O . GLY A 1 84 ? 66.166 -7.304 -106.717 1.00 37.78 84 GLY A O 1
ATOM 581 N N . SER A 1 85 ? 68.341 -7.806 -107.140 1.00 36.81 85 SER A N 1
ATOM 582 C CA . SER A 1 85 ? 68.588 -7.181 -108.459 1.00 36.81 85 SER A CA 1
ATOM 583 C C . SER A 1 85 ? 68.435 -5.651 -108.538 1.00 36.81 85 SER A C 1
ATOM 585 O O . SER A 1 85 ? 67.507 -5.073 -108.000 1.00 36.81 85 SER A O 1
ATOM 587 N N . GLY A 1 86 ? 69.319 -4.872 -109.156 1.00 40.66 86 GLY A N 1
ATOM 588 C CA . GLY A 1 86 ? 70.237 -5.138 -110.260 1.00 40.66 86 GLY A CA 1
ATOM 589 C C . GLY A 1 86 ? 69.989 -4.044 -111.302 1.00 40.66 86 GLY A C 1
ATOM 590 O O . GLY A 1 86 ? 69.070 -4.173 -112.099 1.00 40.66 86 GLY A O 1
ATOM 591 N N . VAL A 1 87 ? 70.752 -2.945 -111.263 1.00 42.41 87 VAL A N 1
ATOM 592 C CA . VAL A 1 87 ? 70.668 -1.843 -112.244 1.00 42.41 87 VAL A CA 1
ATOM 593 C C . VAL A 1 87 ? 72.096 -1.357 -112.561 1.00 42.41 87 VAL A C 1
ATOM 595 O O . VAL A 1 87 ? 72.930 -1.334 -111.654 1.00 42.41 87 VAL A O 1
ATOM 598 N N . PRO A 1 88 ? 72.421 -1.076 -113.840 1.00 45.94 88 PRO A N 1
ATOM 599 C CA . PRO A 1 88 ? 73.739 -1.341 -114.408 1.00 45.94 88 PRO A CA 1
ATOM 600 C C . PRO A 1 88 ? 74.753 -0.197 -114.283 1.00 45.94 88 PRO A C 1
ATOM 602 O O . PRO A 1 88 ? 74.430 0.983 -114.158 1.00 45.94 88 PRO A O 1
ATOM 605 N N . ALA A 1 89 ? 76.017 -0.605 -114.366 1.00 44.25 89 ALA A N 1
ATOM 606 C CA . ALA A 1 89 ? 77.208 0.222 -114.351 1.00 44.25 89 ALA A CA 1
ATOM 607 C C . ALA A 1 89 ? 77.417 0.943 -115.693 1.00 44.25 89 ALA A C 1
ATOM 609 O O . ALA A 1 89 ? 78.105 0.426 -116.563 1.00 44.25 89 ALA A O 1
ATOM 610 N N . GLU A 1 90 ? 76.854 2.144 -115.851 1.00 46.69 90 GLU A N 1
ATOM 611 C CA . GLU A 1 90 ? 77.326 3.111 -116.861 1.00 46.69 90 GLU A CA 1
ATOM 612 C C . GLU A 1 90 ? 76.938 4.571 -116.530 1.00 46.69 90 GLU A C 1
ATOM 614 O O . GLU A 1 90 ? 76.485 5.341 -117.370 1.00 46.69 90 GLU A O 1
ATOM 619 N N . GLN A 1 91 ? 77.097 4.982 -115.264 1.00 44.78 91 GLN A N 1
ATOM 620 C CA . GLN A 1 91 ? 76.835 6.369 -114.836 1.00 44.78 91 GLN A CA 1
ATOM 621 C C . GLN A 1 91 ? 77.769 6.844 -113.702 1.00 44.78 91 GLN A C 1
ATOM 623 O O . GLN A 1 91 ? 77.366 7.582 -112.807 1.00 44.78 91 GLN A O 1
ATOM 628 N N . GLN A 1 92 ? 79.039 6.417 -113.710 1.00 45.97 92 GLN A N 1
ATOM 629 C CA . GLN A 1 92 ? 80.007 6.708 -112.632 1.00 45.97 92 GLN A CA 1
ATOM 630 C C . GLN A 1 92 ? 81.022 7.823 -112.965 1.00 45.97 92 GLN A C 1
ATOM 632 O O . GLN A 1 92 ? 81.897 8.120 -112.155 1.00 45.97 92 GLN A O 1
ATOM 637 N N . GLN A 1 93 ? 80.898 8.497 -114.116 1.00 47.00 93 GLN A N 1
ATOM 638 C CA . GLN A 1 93 ? 81.817 9.581 -114.513 1.00 47.00 93 GLN A CA 1
ATOM 639 C C . GLN A 1 93 ? 81.166 10.977 -114.596 1.00 47.00 93 GLN A C 1
ATOM 641 O O . GLN A 1 93 ? 81.861 11.961 -114.824 1.00 47.00 93 GLN A O 1
ATOM 646 N N . GLN A 1 94 ? 79.859 11.095 -114.319 1.00 48.72 94 GLN A N 1
ATOM 647 C CA . GLN A 1 94 ? 79.163 12.385 -114.140 1.00 48.72 94 GLN A CA 1
ATOM 648 C C . GLN A 1 94 ? 78.942 12.781 -112.666 1.00 48.72 94 GLN A C 1
ATOM 650 O O . GLN A 1 94 ? 78.530 13.906 -112.396 1.00 48.72 94 GLN A O 1
ATOM 655 N N . GLN A 1 95 ? 79.241 11.911 -111.691 1.00 50.16 95 GLN A N 1
ATOM 656 C CA . GLN A 1 95 ? 79.025 12.227 -110.269 1.00 50.16 95 GLN A CA 1
ATOM 657 C C . GLN A 1 95 ? 80.157 13.039 -109.620 1.00 50.16 95 GLN A C 1
ATOM 659 O O . GLN A 1 95 ? 79.927 13.663 -108.590 1.00 50.16 95 GLN A O 1
ATOM 664 N N . GLN A 1 96 ? 81.352 13.114 -110.217 1.00 48.50 96 GLN A N 1
ATOM 665 C CA . GLN A 1 96 ? 82.484 13.829 -109.602 1.00 48.50 96 GLN A CA 1
ATOM 666 C C . GLN A 1 96 ? 82.405 15.364 -109.709 1.00 48.50 96 GLN A C 1
ATOM 668 O O . GLN A 1 96 ? 83.091 16.050 -108.961 1.00 48.50 96 GLN A O 1
ATOM 673 N N . GLN A 1 97 ? 81.529 15.919 -110.558 1.00 49.94 97 GLN A N 1
ATOM 674 C CA . GLN A 1 97 ? 81.310 17.375 -110.649 1.00 49.94 97 GLN A CA 1
ATOM 675 C C . GLN A 1 97 ? 80.107 17.886 -109.832 1.00 49.94 97 GLN A C 1
ATOM 677 O O . GLN A 1 97 ? 79.919 19.092 -109.731 1.00 49.94 97 GLN A O 1
ATOM 682 N N . LYS A 1 98 ? 79.330 16.997 -109.192 1.00 52.22 98 LYS A N 1
ATOM 683 C CA . LYS A 1 98 ? 78.201 17.357 -108.304 1.00 52.22 98 LYS A CA 1
ATOM 684 C C . LYS A 1 98 ? 78.537 17.326 -106.808 1.00 52.22 98 LYS A C 1
ATOM 686 O O . LYS A 1 98 ? 77.691 17.649 -105.981 1.00 52.22 98 LYS A O 1
ATOM 691 N N . TRP A 1 99 ? 79.763 16.957 -106.438 1.00 50.53 99 TRP A N 1
ATOM 692 C CA . TRP A 1 99 ? 80.179 16.825 -105.036 1.00 50.53 99 TRP A CA 1
ATOM 693 C C . TRP A 1 99 ? 80.069 18.104 -104.180 1.00 50.53 99 TRP A C 1
ATOM 695 O O . TRP A 1 99 ? 79.699 17.966 -103.016 1.00 50.53 99 TRP A O 1
ATOM 705 N N . PRO A 1 100 ? 80.301 19.335 -104.687 1.00 57.44 100 PRO A N 1
ATOM 706 C CA . PRO A 1 100 ? 80.095 20.544 -103.882 1.00 57.44 100 PRO A CA 1
ATOM 707 C C . PRO A 1 100 ? 78.609 20.807 -103.591 1.00 57.44 100 PRO A C 1
ATOM 709 O O . PRO A 1 100 ? 78.256 21.168 -102.471 1.00 57.44 100 PRO A O 1
ATOM 712 N N . GLU A 1 101 ? 77.734 20.568 -104.574 1.00 57.41 101 GLU A N 1
ATOM 713 C CA . GLU A 1 101 ? 76.280 20.719 -104.424 1.00 57.41 101 GLU A CA 1
ATOM 714 C C . GLU A 1 101 ? 75.703 19.648 -103.494 1.00 57.41 101 GLU A C 1
ATOM 716 O O . GLU A 1 101 ? 74.841 19.943 -102.672 1.00 57.41 101 GLU A O 1
ATOM 721 N N . HIS A 1 102 ? 76.228 18.422 -103.558 1.00 63.69 102 HIS A N 1
ATOM 722 C CA . HIS A 1 102 ? 75.825 17.334 -102.671 1.00 63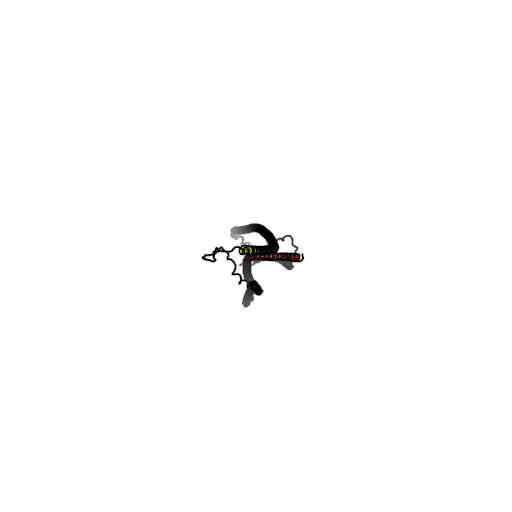.69 102 HIS A CA 1
ATOM 723 C C . HIS A 1 102 ? 76.337 17.538 -101.237 1.00 63.69 102 HIS A C 1
ATOM 725 O O . HIS A 1 102 ? 75.623 17.232 -100.292 1.00 63.69 102 HIS A O 1
ATOM 731 N N . SER A 1 103 ? 77.530 18.120 -101.062 1.00 72.00 103 SER A N 1
ATOM 732 C CA . SER A 1 103 ? 78.080 18.467 -99.744 1.00 72.00 103 SER A CA 1
ATOM 733 C C . SER A 1 103 ? 77.283 19.583 -99.052 1.00 72.00 103 SER A C 1
ATOM 735 O O . SER A 1 103 ? 76.963 19.460 -97.871 1.00 72.00 103 SER A O 1
ATOM 737 N N . MET A 1 104 ? 76.874 20.631 -99.786 1.00 73.12 104 MET A N 1
ATOM 738 C CA . MET A 1 104 ? 75.947 21.645 -99.252 1.00 73.12 104 MET A CA 1
ATOM 739 C C . MET A 1 104 ? 74.570 21.052 -98.930 1.00 73.12 104 MET A C 1
ATOM 741 O O . MET A 1 104 ? 73.978 21.409 -97.914 1.00 73.12 104 MET A O 1
ATOM 745 N N . LEU A 1 105 ? 74.069 20.121 -99.753 1.00 80.25 105 LEU A N 1
ATOM 746 C CA . LEU A 1 105 ? 72.821 19.419 -99.454 1.00 80.25 105 LEU A CA 1
ATOM 747 C C . LEU A 1 105 ? 72.941 18.568 -98.184 1.00 80.25 105 LEU A C 1
ATOM 749 O O . LEU A 1 105 ? 72.016 18.572 -97.379 1.00 80.25 105 LEU A O 1
ATOM 753 N N . LEU A 1 106 ? 74.065 17.871 -97.978 1.00 79.75 106 LEU A N 1
ATOM 754 C CA . LEU A 1 106 ? 74.314 17.097 -96.759 1.00 79.75 106 LEU A CA 1
ATOM 755 C C . LEU A 1 106 ? 74.363 18.000 -95.525 1.00 79.75 106 LEU A C 1
ATOM 757 O O . LEU A 1 106 ? 73.676 17.698 -94.559 1.00 79.75 106 LEU A O 1
ATOM 761 N N . GLN A 1 107 ? 75.071 19.134 -95.574 1.00 78.62 107 GLN A N 1
ATOM 762 C CA . GLN A 1 107 ? 75.091 20.084 -94.451 1.00 78.62 107 GLN A CA 1
ATOM 763 C C . GLN A 1 107 ? 73.693 20.620 -94.122 1.00 78.62 107 GLN A C 1
ATOM 765 O O . GLN A 1 107 ? 73.307 20.655 -92.958 1.00 78.62 107 GLN A O 1
ATOM 770 N N . HIS A 1 108 ? 72.896 20.962 -95.138 1.00 81.75 108 HIS A N 1
ATOM 771 C CA . HIS A 1 108 ? 71.511 21.389 -94.927 1.00 81.75 108 HIS A CA 1
ATOM 772 C C . HIS A 1 108 ? 70.625 20.244 -94.398 1.00 81.75 108 HIS A C 1
ATOM 774 O O . HIS A 1 108 ? 69.691 20.480 -93.632 1.00 81.75 108 HIS A O 1
ATOM 780 N N . THR A 1 109 ? 70.899 18.998 -94.792 1.00 84.25 109 THR A N 1
ATOM 781 C CA . THR A 1 109 ? 70.170 17.817 -94.298 1.00 84.25 109 THR A CA 1
ATOM 782 C C . THR A 1 109 ? 70.527 17.531 -92.840 1.00 84.25 109 THR A C 1
ATOM 784 O O . THR A 1 109 ? 69.627 17.265 -92.048 1.00 84.25 109 THR A O 1
ATOM 787 N N . ASP A 1 110 ? 71.799 17.672 -92.462 1.00 88.06 110 ASP A N 1
ATOM 788 C CA . ASP A 1 110 ? 72.279 17.520 -91.086 1.00 88.06 110 ASP A CA 1
ATOM 789 C C . ASP A 1 110 ? 71.703 18.617 -90.174 1.00 88.06 110 ASP A C 1
ATOM 791 O O . ASP A 1 110 ? 71.226 18.321 -89.077 1.00 88.06 110 ASP A O 1
ATOM 795 N N . GLU A 1 111 ? 71.657 19.875 -90.632 1.00 89.31 111 GLU A N 1
ATOM 796 C CA . GLU A 1 111 ? 71.011 20.978 -89.903 1.00 89.31 111 GLU A CA 1
ATOM 797 C C . GLU A 1 111 ? 69.498 20.763 -89.757 1.00 89.31 111 GLU A C 1
ATOM 799 O O . GLU A 1 111 ? 68.938 20.960 -88.675 1.00 89.31 111 GLU A O 1
ATOM 804 N N . GLN A 1 112 ? 68.823 20.310 -90.818 1.00 92.06 112 GLN A N 1
ATOM 805 C CA . GLN A 1 112 ? 67.397 19.994 -90.774 1.00 92.06 112 GLN A CA 1
ATOM 806 C C . GLN A 1 112 ? 67.112 18.819 -89.830 1.00 92.06 112 GLN A C 1
ATOM 808 O O . GLN A 1 112 ? 66.160 18.875 -89.047 1.00 92.06 112 GLN A O 1
ATOM 813 N N . GLN A 1 113 ? 67.948 17.781 -89.856 1.00 92.69 113 GLN A N 1
ATOM 814 C CA . GLN A 1 113 ? 67.845 16.632 -88.965 1.00 92.69 113 GLN A CA 1
ATOM 815 C C . GLN A 1 113 ? 68.093 17.042 -87.511 1.00 92.69 113 GLN A C 1
ATOM 817 O O . GLN A 1 113 ? 67.333 16.644 -86.627 1.00 92.69 113 GLN A O 1
ATOM 822 N N . GLN A 1 114 ? 69.088 17.896 -87.256 1.00 93.25 114 GLN A N 1
ATOM 823 C CA . GLN A 1 114 ? 69.356 18.437 -85.926 1.00 93.25 114 GLN A CA 1
ATOM 824 C C . GLN A 1 114 ? 68.182 19.291 -85.424 1.00 93.25 114 GLN A C 1
ATOM 826 O O . GLN A 1 114 ? 67.772 19.169 -84.266 1.00 93.25 114 GLN A O 1
ATOM 831 N N . GLN A 1 115 ? 67.589 20.117 -86.290 1.00 92.94 115 GLN A N 1
ATOM 832 C CA . GLN A 1 115 ? 66.406 20.906 -85.952 1.00 92.94 115 GLN A CA 1
ATOM 833 C C . GLN A 1 115 ? 65.187 20.014 -85.658 1.00 92.94 115 GLN A C 1
ATOM 835 O O . GLN A 1 115 ? 64.444 20.266 -84.703 1.00 92.94 115 GLN A O 1
ATOM 840 N N . GLU A 1 116 ? 64.977 18.952 -86.437 1.00 93.50 116 GLU A N 1
ATOM 841 C CA . GLU A 1 116 ? 63.908 17.981 -86.196 1.00 93.50 116 GLU A CA 1
ATOM 842 C C . GLU A 1 116 ? 64.132 17.212 -84.888 1.00 93.50 116 GLU A C 1
ATOM 844 O O . GLU A 1 116 ? 63.197 17.026 -84.103 1.00 93.50 116 GLU A O 1
ATOM 849 N N . GLU A 1 117 ? 65.367 16.814 -84.596 1.00 93.50 117 GLU A N 1
ATOM 850 C CA . GLU A 1 117 ? 65.709 16.130 -83.354 1.00 93.50 117 GLU A CA 1
ATOM 851 C C . GLU A 1 117 ? 65.481 17.026 -82.132 1.00 93.50 117 GLU A C 1
ATOM 853 O O . GLU A 1 117 ? 64.906 16.566 -81.139 1.00 93.50 117 GLU A O 1
ATOM 858 N N . GLN A 1 118 ? 65.823 18.316 -82.218 1.00 93.50 118 GLN A N 1
ATOM 859 C CA . GLN A 1 118 ? 65.487 19.292 -81.180 1.00 93.50 118 GLN A CA 1
ATOM 860 C C . GLN A 1 118 ? 63.971 19.410 -80.984 1.00 93.50 118 GLN A C 1
ATOM 862 O O . GLN A 1 118 ? 63.505 19.382 -79.841 1.00 93.50 118 GLN A O 1
ATOM 867 N N . ARG A 1 119 ? 63.176 19.465 -82.065 1.00 95.00 119 ARG A N 1
ATOM 868 C CA . ARG A 1 119 ? 61.702 19.464 -81.976 1.00 95.00 119 ARG A CA 1
ATOM 869 C C . ARG A 1 119 ? 61.174 18.189 -81.326 1.00 95.00 119 ARG A C 1
ATOM 871 O O . ARG A 1 119 ? 60.369 18.275 -80.403 1.00 95.00 119 ARG A O 1
ATOM 878 N N . ARG A 1 120 ? 61.666 17.012 -81.722 1.00 94.38 120 ARG A N 1
ATOM 879 C CA . ARG A 1 120 ? 61.302 15.727 -81.097 1.00 94.38 120 ARG A CA 1
ATOM 880 C C . ARG A 1 120 ? 61.711 15.685 -79.628 1.00 94.38 120 ARG A C 1
ATOM 882 O O . ARG A 1 120 ? 60.982 15.156 -78.794 1.00 94.38 120 ARG A O 1
ATOM 889 N N . GLN A 1 121 ? 62.868 16.240 -79.270 1.00 94.00 121 GLN A N 1
ATOM 890 C CA . GLN A 1 121 ? 63.310 16.322 -77.881 1.00 94.00 121 GLN A CA 1
ATOM 891 C C . GLN A 1 121 ? 62.411 17.253 -77.062 1.00 94.00 121 GLN A C 1
ATOM 893 O O . GLN A 1 121 ? 62.017 16.877 -75.956 1.00 94.00 121 GLN A O 1
ATOM 898 N N . GLN A 1 122 ? 62.040 18.418 -77.599 1.00 93.94 122 GLN A N 1
ATOM 899 C CA . GLN A 1 122 ? 61.070 19.321 -76.976 1.00 93.94 122 GLN A CA 1
ATOM 900 C C . GLN A 1 122 ? 59.702 18.651 -76.827 1.00 93.94 122 GLN A C 1
ATOM 902 O O . GLN A 1 122 ? 59.136 18.679 -75.737 1.00 93.94 122 GLN A O 1
ATOM 907 N N . GLN A 1 123 ? 59.221 17.959 -77.859 1.00 94.62 123 GLN A N 1
ATOM 908 C CA . GLN A 1 123 ? 57.965 17.215 -77.817 1.00 94.62 123 GLN A CA 1
ATOM 909 C C . GLN A 1 123 ? 58.002 16.102 -76.762 1.00 94.62 123 GLN A C 1
ATOM 911 O O . GLN A 1 123 ? 57.083 15.992 -75.960 1.00 94.62 123 GLN A O 1
ATOM 916 N N . ARG A 1 124 ? 59.097 15.336 -76.664 1.00 94.81 124 ARG A N 1
ATOM 917 C CA . ARG A 1 124 ? 59.289 14.333 -75.598 1.00 94.81 124 ARG A CA 1
ATOM 918 C C . ARG A 1 124 ? 59.354 14.958 -74.205 1.00 94.81 124 ARG A C 1
ATOM 920 O O . ARG A 1 124 ? 58.926 14.336 -73.238 1.00 94.81 124 ARG A O 1
ATOM 927 N N . ARG A 1 125 ? 59.918 16.163 -74.065 1.00 95.06 125 ARG A N 1
ATOM 928 C CA . ARG A 1 125 ? 59.901 16.908 -72.792 1.00 95.06 125 ARG A CA 1
ATOM 929 C C . ARG A 1 125 ? 58.482 17.352 -72.441 1.00 95.06 125 ARG A C 1
ATOM 931 O O . ARG A 1 125 ? 58.089 17.195 -71.291 1.00 95.06 125 ARG A O 1
ATOM 938 N N . GLN A 1 126 ? 57.715 17.848 -73.411 1.00 94.00 126 GLN A N 1
ATOM 939 C CA . GLN A 1 126 ? 56.309 18.210 -73.219 1.00 94.00 126 GLN A CA 1
ATOM 940 C C . GLN A 1 126 ? 55.459 16.988 -72.857 1.00 94.00 126 GLN A C 1
ATOM 942 O O . GLN A 1 126 ? 54.736 17.040 -71.869 1.00 94.00 126 GLN A O 1
ATOM 947 N N . GLN A 1 127 ? 55.610 15.870 -73.572 1.00 93.12 127 GLN A N 1
ATOM 948 C CA . GLN A 1 127 ? 54.920 14.616 -73.259 1.00 93.12 127 GLN A CA 1
ATOM 949 C C . GLN A 1 127 ? 55.269 14.102 -71.861 1.00 93.12 127 GLN A C 1
ATOM 951 O O . GLN A 1 127 ? 54.371 13.731 -71.117 1.00 93.12 127 GLN A O 1
ATOM 956 N N . ARG A 1 128 ? 56.548 14.136 -71.458 1.00 94.50 128 ARG A N 1
ATOM 957 C CA . ARG A 1 128 ? 56.942 13.753 -70.092 1.00 94.50 128 ARG A CA 1
ATOM 958 C C . ARG A 1 128 ? 56.333 14.657 -69.027 1.00 94.50 128 ARG A C 1
ATOM 960 O O . ARG A 1 128 ? 55.883 14.144 -68.014 1.00 94.50 128 ARG A O 1
ATOM 967 N N . ARG A 1 129 ? 56.264 15.971 -69.263 1.00 95.06 129 ARG A N 1
ATOM 968 C CA . ARG A 1 129 ? 55.570 16.894 -68.349 1.00 95.06 129 ARG A CA 1
ATOM 969 C C . ARG A 1 129 ? 54.078 16.582 -68.253 1.00 95.06 129 ARG A C 1
ATOM 971 O O . ARG A 1 129 ? 53.549 16.566 -67.154 1.00 95.06 129 ARG A O 1
ATOM 978 N N . GLN A 1 130 ? 53.416 16.300 -69.376 1.00 93.44 130 GLN A N 1
ATOM 979 C CA . GLN A 1 130 ? 52.003 15.909 -69.365 1.00 93.44 130 GLN A CA 1
ATOM 980 C C . GLN A 1 130 ? 51.781 14.591 -68.613 1.00 93.44 130 GLN A C 1
ATOM 982 O O . GLN A 1 130 ? 50.868 14.511 -67.805 1.00 93.44 130 GLN A O 1
ATOM 987 N N . GLN A 1 131 ? 52.642 13.587 -68.815 1.00 93.31 131 GLN A N 1
ATOM 988 C CA . GLN A 1 131 ? 52.569 12.328 -68.065 1.00 93.31 131 GLN A CA 1
ATOM 989 C C . GLN A 1 131 ? 52.809 12.531 -66.563 1.00 93.31 131 GLN A C 1
ATOM 991 O O . GLN A 1 131 ? 52.105 11.935 -65.761 1.00 93.31 131 GLN A O 1
ATOM 996 N N . GLN A 1 132 ? 53.752 13.398 -66.178 1.00 94.81 132 GLN A N 1
ATOM 997 C CA . GLN A 1 132 ? 53.984 13.737 -64.769 1.00 94.81 132 GLN A CA 1
ATOM 998 C C . GLN A 1 132 ? 52.774 14.426 -64.131 1.00 94.81 132 GLN A C 1
ATOM 1000 O O . GLN A 1 132 ? 52.420 14.084 -63.012 1.00 94.81 132 GLN A O 1
ATOM 1005 N N . LEU A 1 133 ? 52.114 15.346 -64.842 1.00 95.06 133 LEU A N 1
ATOM 1006 C CA . LEU A 1 133 ? 50.897 15.996 -64.343 1.00 95.06 133 LEU A CA 1
ATOM 1007 C C . LEU A 1 133 ? 49.735 15.009 -64.188 1.00 95.06 133 LEU A C 1
ATOM 1009 O O . LEU A 1 133 ? 48.998 15.098 -63.216 1.00 95.06 133 LEU A O 1
ATOM 1013 N N . LEU A 1 134 ? 49.581 14.061 -65.117 1.00 93.31 134 LEU A N 1
ATOM 1014 C CA . LEU A 1 134 ? 48.558 13.017 -65.003 1.00 93.31 134 LEU A CA 1
ATOM 1015 C C . LEU A 1 134 ? 48.818 12.080 -63.819 1.00 93.31 134 LEU A C 1
ATOM 1017 O O . LEU A 1 134 ? 47.871 11.702 -63.144 1.00 93.31 134 LEU A O 1
ATOM 1021 N N . LEU A 1 135 ? 50.081 11.732 -63.554 1.00 93.69 135 LEU A N 1
ATOM 1022 C CA . LEU A 1 135 ? 50.446 10.946 -62.372 1.00 93.69 135 LEU A CA 1
ATOM 1023 C C . LEU A 1 135 ? 50.160 11.714 -61.077 1.00 93.69 135 LEU A C 1
ATOM 1025 O O . LEU A 1 135 ? 49.572 11.143 -60.173 1.00 93.69 135 LEU A O 1
ATOM 1029 N N . GLN A 1 136 ? 50.492 13.007 -61.017 1.00 93.12 136 GLN A N 1
ATOM 1030 C CA . GLN A 1 136 ? 50.180 13.843 -59.851 1.00 93.12 136 GLN A CA 1
ATOM 1031 C C . GLN A 1 136 ? 48.673 13.964 -59.601 1.00 93.12 136 GLN A C 1
ATOM 1033 O O . GLN A 1 136 ? 48.244 13.875 -58.460 1.00 93.12 136 GLN A O 1
ATOM 1038 N N . LEU A 1 137 ? 47.871 14.125 -60.659 1.00 92.19 137 LEU A N 1
ATOM 1039 C CA . LEU A 1 137 ? 46.410 14.132 -60.550 1.00 92.19 137 LEU A CA 1
ATOM 1040 C C . LEU A 1 137 ? 45.869 12.784 -60.060 1.00 92.19 137 LEU A C 1
ATOM 1042 O O . LEU A 1 137 ? 44.979 12.768 -59.222 1.00 92.19 137 LEU A O 1
ATOM 1046 N N . ALA A 1 138 ? 46.416 11.667 -60.546 1.00 90.06 138 ALA A N 1
ATOM 1047 C CA . ALA A 1 138 ? 46.014 10.340 -60.086 1.00 90.06 138 ALA A CA 1
ATOM 1048 C C . ALA A 1 138 ? 46.370 10.108 -58.605 1.00 90.06 138 ALA A C 1
ATOM 1050 O O . ALA A 1 138 ? 45.546 9.585 -57.863 1.00 90.06 138 ALA A O 1
ATOM 1051 N N . GLU A 1 139 ? 47.557 10.543 -58.165 1.00 92.00 139 GLU A N 1
ATOM 1052 C CA . GLU A 1 139 ? 47.971 10.493 -56.752 1.00 92.00 139 GLU A CA 1
ATOM 1053 C C . GLU A 1 139 ? 47.078 11.385 -55.866 1.00 92.00 139 GLU A C 1
ATOM 1055 O O . GLU A 1 139 ? 46.731 11.002 -54.751 1.00 92.00 139 GLU A O 1
ATOM 1060 N N . GLU A 1 140 ? 46.668 12.561 -56.355 1.00 91.31 140 GLU A N 1
ATOM 1061 C CA . GLU A 1 140 ? 45.756 13.462 -55.636 1.00 91.31 140 GLU A CA 1
ATOM 1062 C C . GLU A 1 140 ? 44.330 12.891 -55.547 1.00 91.31 140 GLU A C 1
ATOM 1064 O O . GLU A 1 140 ? 43.695 12.994 -54.496 1.00 91.31 140 GLU A O 1
ATOM 1069 N N . GLU A 1 141 ? 43.834 12.243 -56.607 1.00 90.81 141 GLU A N 1
ATOM 1070 C CA . GLU A 1 141 ? 42.545 11.539 -56.595 1.00 90.81 141 GLU A CA 1
ATOM 1071 C C . GLU A 1 141 ? 42.555 10.337 -55.636 1.00 90.81 141 GLU A C 1
ATOM 1073 O O . GLU A 1 141 ? 41.589 10.153 -54.893 1.00 90.81 141 GLU A O 1
ATOM 1078 N N . GLU A 1 142 ? 43.643 9.559 -55.597 1.00 90.44 142 GLU A N 1
ATOM 1079 C CA . GLU A 1 142 ? 43.804 8.440 -54.658 1.00 90.44 142 GLU A CA 1
ATOM 1080 C C . GLU A 1 142 ? 43.842 8.943 -53.209 1.00 90.44 142 GLU A C 1
ATOM 1082 O O . GLU A 1 142 ? 43.092 8.451 -52.365 1.00 90.44 142 GLU A O 1
ATOM 1087 N N . HIS A 1 143 ? 44.619 9.996 -52.932 1.00 91.88 143 HIS A N 1
ATOM 1088 C CA . HIS A 1 143 ? 44.691 10.586 -51.596 1.00 91.88 143 HIS A CA 1
ATOM 1089 C C . HIS A 1 143 ? 43.350 11.181 -51.141 1.00 91.88 143 HIS A C 1
ATOM 1091 O O . HIS A 1 143 ? 42.947 11.004 -49.993 1.00 91.88 143 HIS A O 1
ATOM 1097 N N . ASN A 1 144 ? 42.621 11.857 -52.034 1.00 91.50 144 ASN A N 1
ATOM 1098 C CA . ASN A 1 144 ? 41.292 12.383 -51.722 1.00 91.50 144 ASN A CA 1
ATOM 1099 C C . ASN A 1 144 ? 40.286 11.245 -51.459 1.00 91.50 144 ASN A C 1
ATOM 1101 O O . ASN A 1 144 ? 39.456 11.349 -50.556 1.00 91.50 144 ASN A O 1
ATOM 1105 N N . GLY A 1 145 ? 40.403 10.130 -52.188 1.00 91.12 145 GLY A N 1
ATOM 1106 C CA . GLY A 1 145 ? 39.643 8.910 -51.917 1.00 91.12 145 GLY A CA 1
ATOM 1107 C C . GLY A 1 145 ? 39.927 8.329 -50.528 1.00 91.12 145 GLY A C 1
ATOM 1108 O O . GLY A 1 145 ? 38.991 8.007 -49.797 1.00 91.12 145 GLY A O 1
ATOM 1109 N N . GLU A 1 146 ? 41.198 8.251 -50.122 1.00 92.75 146 GLU A N 1
ATOM 1110 C CA . GLU A 1 146 ? 41.591 7.793 -48.780 1.00 92.75 146 GLU A CA 1
ATOM 1111 C C . GLU A 1 146 ? 41.061 8.701 -47.662 1.00 92.75 146 GLU A C 1
ATOM 1113 O O . GLU A 1 146 ? 40.620 8.205 -46.623 1.00 92.75 146 GLU A O 1
ATOM 1118 N N . VAL A 1 147 ? 41.083 10.024 -47.858 1.00 94.25 147 VAL A N 1
ATOM 1119 C CA . VAL A 1 147 ? 40.532 10.979 -46.882 1.00 94.25 147 VAL A CA 1
ATOM 1120 C C . VAL A 1 147 ? 39.020 10.802 -46.751 1.00 94.25 147 VAL A C 1
ATOM 1122 O O . VAL A 1 147 ? 38.530 10.693 -45.632 1.00 94.25 147 VAL A O 1
ATOM 1125 N N . GLN A 1 148 ? 38.289 10.675 -47.862 1.00 91.50 148 GLN A N 1
ATOM 1126 C CA . GLN A 1 148 ? 36.842 10.428 -47.828 1.00 91.50 148 GLN A CA 1
ATOM 1127 C C . GLN A 1 148 ? 36.488 9.105 -47.140 1.00 91.50 148 GLN A C 1
ATOM 1129 O O . GLN A 1 148 ? 35.511 9.043 -46.395 1.00 91.50 148 GLN A O 1
ATOM 1134 N N . LEU A 1 149 ? 37.287 8.054 -47.354 1.00 93.81 149 LEU A N 1
ATOM 1135 C CA . LEU A 1 149 ? 37.131 6.774 -46.660 1.00 93.81 149 LEU A CA 1
ATOM 1136 C C . LEU A 1 149 ? 37.346 6.919 -45.151 1.00 93.81 149 LEU A C 1
ATOM 1138 O O . LEU A 1 149 ? 36.532 6.414 -44.382 1.00 93.81 149 LEU A O 1
ATOM 1142 N N . ARG A 1 150 ? 38.386 7.646 -44.721 1.00 95.12 150 ARG A N 1
ATOM 1143 C CA . ARG A 1 150 ? 38.630 7.918 -43.295 1.00 95.12 150 ARG A CA 1
ATOM 1144 C C . ARG A 1 150 ? 37.525 8.755 -42.667 1.00 95.12 150 ARG A C 1
ATOM 1146 O O . ARG A 1 150 ? 37.100 8.439 -41.562 1.00 95.12 150 ARG A O 1
ATOM 1153 N N . ASP A 1 151 ? 37.040 9.782 -43.356 1.00 93.62 151 ASP A N 1
ATOM 1154 C CA . ASP A 1 151 ? 35.929 10.603 -42.866 1.00 93.62 151 ASP A CA 1
ATOM 1155 C C . ASP A 1 151 ? 34.655 9.760 -42.711 1.00 93.62 151 ASP A C 1
ATOM 1157 O O . ASP A 1 151 ? 33.947 9.886 -41.712 1.00 93.62 151 ASP A O 1
ATOM 1161 N N . HIS A 1 152 ? 34.392 8.849 -43.654 1.00 93.00 152 HIS A N 1
ATOM 1162 C CA . HIS A 1 152 ? 33.270 7.918 -43.560 1.00 93.00 152 HIS A CA 1
ATOM 1163 C C . HIS A 1 152 ? 33.439 6.906 -42.416 1.00 93.00 152 HIS A C 1
ATOM 1165 O O . HIS A 1 152 ? 32.482 6.645 -41.691 1.00 93.00 152 HIS A O 1
ATOM 1171 N N . GLU A 1 153 ? 34.645 6.370 -42.213 1.00 94.06 153 GLU A N 1
ATOM 1172 C CA . GLU A 1 153 ? 34.956 5.442 -41.118 1.00 94.06 153 GLU A CA 1
ATOM 1173 C C . GLU A 1 153 ? 34.818 6.121 -39.747 1.00 94.06 153 GLU A C 1
ATOM 1175 O O . GLU A 1 153 ? 34.185 5.573 -38.847 1.00 94.06 153 GLU A O 1
ATOM 1180 N N . VAL A 1 154 ? 35.314 7.354 -39.603 1.00 95.69 154 VAL A N 1
ATOM 1181 C CA . VAL A 1 154 ? 35.138 8.165 -38.386 1.00 95.69 154 VAL A CA 1
ATOM 1182 C C . VAL A 1 154 ? 33.663 8.481 -38.154 1.00 95.69 154 VAL A C 1
ATOM 1184 O O . VAL A 1 154 ? 33.186 8.382 -37.024 1.00 95.69 154 VAL A O 1
ATOM 1187 N N . GLN A 1 155 ? 32.915 8.824 -39.205 1.00 95.69 155 GLN A N 1
ATOM 1188 C CA . GLN A 1 155 ? 31.480 9.072 -39.095 1.00 95.69 155 GLN A CA 1
ATOM 1189 C C . GLN A 1 155 ? 30.717 7.811 -38.666 1.00 95.69 155 GLN A C 1
ATOM 1191 O O . GLN A 1 155 ? 29.837 7.890 -37.809 1.00 95.69 155 GLN A O 1
ATOM 1196 N N . GLN A 1 156 ? 31.076 6.649 -39.212 1.00 94.75 156 GLN A N 1
ATOM 1197 C CA . GLN A 1 156 ? 30.498 5.366 -38.821 1.00 94.75 156 GLN A CA 1
ATOM 1198 C C . GLN A 1 156 ? 30.850 5.008 -37.371 1.00 94.75 156 GLN A C 1
ATOM 1200 O O . GLN A 1 156 ? 29.986 4.547 -36.626 1.00 94.75 156 GLN A O 1
ATOM 1205 N N . GLN A 1 157 ? 32.092 5.245 -36.951 1.00 95.19 157 GLN A N 1
ATOM 1206 C CA . GLN A 1 157 ? 32.532 4.997 -35.581 1.00 95.19 157 GLN A CA 1
ATOM 1207 C C . GLN A 1 157 ? 31.815 5.912 -34.582 1.00 95.19 157 GLN A C 1
ATOM 1209 O O . GLN A 1 157 ? 31.377 5.446 -33.533 1.00 95.19 157 GLN A O 1
ATOM 1214 N N . LEU A 1 158 ? 31.628 7.189 -34.927 1.00 96.38 158 LEU A N 1
ATOM 1215 C CA . LEU A 1 158 ? 30.868 8.135 -34.111 1.00 96.38 158 LEU A CA 1
ATOM 1216 C C . LEU A 1 158 ? 29.398 7.717 -33.988 1.00 96.38 158 LEU A C 1
ATOM 1218 O O . LEU A 1 158 ? 28.825 7.802 -32.907 1.00 96.38 158 LEU A O 1
ATOM 1222 N N . GLN A 1 159 ? 28.795 7.228 -35.074 1.00 95.31 159 GLN A N 1
ATOM 1223 C CA . GLN A 1 159 ? 27.425 6.720 -35.040 1.00 95.31 159 GLN A CA 1
ATOM 1224 C C . GLN A 1 159 ? 27.295 5.483 -34.140 1.00 95.31 159 GLN A C 1
ATOM 1226 O O . GLN A 1 159 ? 26.341 5.389 -33.375 1.00 95.31 159 GLN A O 1
ATOM 1231 N N . GLN A 1 160 ? 28.259 4.558 -34.190 1.00 93.81 160 GLN A N 1
ATOM 1232 C CA . GLN A 1 160 ? 28.282 3.405 -33.283 1.00 93.81 160 GLN A CA 1
ATOM 1233 C C . GLN A 1 160 ? 28.462 3.828 -31.823 1.00 93.81 160 GLN A C 1
ATOM 1235 O O . GLN A 1 160 ? 27.826 3.254 -30.946 1.00 93.81 160 GLN A O 1
ATOM 1240 N N . GLN A 1 161 ? 29.296 4.835 -31.559 1.00 95.69 161 GLN A N 1
ATOM 1241 C CA . GLN A 1 161 ? 29.481 5.363 -30.209 1.00 95.69 161 GLN A CA 1
ATOM 1242 C C . GLN A 1 161 ? 28.187 5.979 -29.664 1.00 95.69 161 GLN A C 1
ATOM 1244 O O . GLN A 1 161 ? 27.808 5.663 -28.543 1.00 95.69 161 GLN A O 1
ATOM 1249 N N . GLN A 1 162 ? 27.471 6.771 -30.470 1.00 94.88 162 GLN A N 1
ATOM 1250 C CA . GLN A 1 162 ? 26.176 7.334 -30.066 1.00 94.88 162 GLN A CA 1
ATOM 1251 C C . GLN A 1 162 ? 25.142 6.245 -29.764 1.00 94.88 162 GLN A C 1
ATOM 1253 O O . GLN A 1 162 ? 24.438 6.341 -28.769 1.00 94.88 162 GLN A O 1
ATOM 1258 N N . GLN A 1 163 ? 25.089 5.182 -30.574 1.00 94.12 163 GLN A N 1
ATOM 1259 C CA . GLN A 1 163 ? 24.185 4.054 -30.313 1.00 94.12 163 GLN A CA 1
ATOM 1260 C C . GLN A 1 163 ? 24.518 3.334 -29.002 1.00 94.12 163 GLN A C 1
ATOM 1262 O O . GLN A 1 163 ? 23.611 2.943 -28.279 1.00 94.12 163 GLN A O 1
ATOM 1267 N N . GLN A 1 164 ? 25.804 3.178 -28.674 1.00 94.31 164 GLN A N 1
ATOM 1268 C CA . GLN A 1 164 ? 26.220 2.568 -27.408 1.00 94.31 164 GLN A CA 1
ATOM 1269 C C . GLN A 1 164 ? 25.908 3.449 -26.194 1.00 94.31 164 GLN A C 1
ATOM 1271 O O . GLN A 1 164 ? 25.597 2.915 -25.132 1.00 94.31 164 GLN A O 1
ATOM 1276 N N . GLU A 1 165 ? 26.009 4.773 -26.329 1.00 94.56 165 GLU A N 1
ATOM 1277 C CA . GLU A 1 165 ? 25.623 5.716 -25.271 1.00 94.56 165 GLU A CA 1
ATOM 1278 C C . GLU A 1 165 ? 24.106 5.697 -25.044 1.00 94.56 165 GLU A C 1
ATOM 1280 O O . GLU A 1 165 ? 23.672 5.575 -23.902 1.00 94.56 165 GLU A O 1
ATOM 1285 N N . GLU A 1 166 ? 23.308 5.711 -26.116 1.00 94.62 166 GLU A N 1
ATOM 1286 C CA . GLU A 1 166 ? 21.843 5.622 -26.037 1.00 94.62 166 GLU A CA 1
ATOM 1287 C C . GLU A 1 166 ? 21.385 4.282 -25.434 1.00 94.62 166 GLU A C 1
ATOM 1289 O O . GLU A 1 166 ? 20.488 4.249 -24.595 1.00 94.62 166 GLU A O 1
ATOM 1294 N N . GLU A 1 167 ? 22.036 3.168 -25.791 1.00 95.25 167 GLU A N 1
ATOM 1295 C CA . GLU A 1 167 ? 21.744 1.855 -25.203 1.00 95.25 167 GLU A CA 1
ATOM 1296 C C . GLU A 1 167 ? 22.101 1.799 -23.706 1.00 95.25 167 GLU A C 1
ATOM 1298 O O . GLU A 1 167 ? 21.375 1.182 -22.927 1.00 95.25 167 GLU A O 1
ATOM 1303 N N . GLN A 1 168 ? 23.176 2.471 -23.279 1.00 94.69 168 GLN A N 1
ATOM 1304 C CA . GLN A 1 168 ? 23.529 2.579 -21.858 1.00 94.69 168 GLN A CA 1
ATOM 1305 C C . GLN A 1 168 ? 22.562 3.469 -21.074 1.00 94.69 168 GLN A C 1
ATOM 1307 O O . GLN A 1 168 ? 22.213 3.109 -19.951 1.00 94.69 168 GLN A O 1
ATOM 1312 N N . GLU A 1 169 ? 22.119 4.599 -21.633 1.00 96.00 169 GLU A N 1
ATOM 1313 C CA . GLU A 1 169 ? 21.092 5.441 -21.002 1.00 96.00 169 GLU A CA 1
ATOM 1314 C C . GLU A 1 169 ? 19.762 4.696 -20.876 1.00 96.00 169 GLU A C 1
ATOM 1316 O O . GLU A 1 169 ? 19.122 4.769 -19.829 1.00 96.00 169 GLU A O 1
ATOM 1321 N N . LEU A 1 170 ? 19.366 3.930 -21.898 1.00 95.06 170 LEU A N 1
ATOM 1322 C CA . LEU A 1 170 ? 18.158 3.106 -21.836 1.00 95.06 170 LEU A CA 1
ATOM 1323 C C . LEU A 1 170 ? 18.266 2.015 -20.769 1.00 95.06 170 LEU A C 1
ATOM 1325 O O . LEU A 1 170 ? 17.322 1.840 -20.005 1.00 95.06 170 LEU A O 1
ATOM 1329 N N . GLN A 1 171 ? 19.406 1.323 -20.669 1.00 95.06 171 GLN A N 1
ATOM 1330 C CA . GLN A 1 171 ? 19.617 0.324 -19.613 1.00 95.06 171 GLN A CA 1
ATOM 1331 C C . GLN A 1 171 ? 19.572 0.948 -18.214 1.00 95.06 171 GLN A C 1
ATOM 1333 O O . GLN A 1 171 ? 18.928 0.395 -17.328 1.00 95.06 171 GLN A O 1
ATOM 1338 N N . GLN A 1 172 ? 20.198 2.112 -18.017 1.00 94.31 172 GLN A N 1
ATOM 1339 C CA . GLN A 1 172 ? 20.137 2.825 -16.735 1.00 94.31 172 GLN A CA 1
ATOM 1340 C C . GLN A 1 172 ? 18.711 3.278 -16.406 1.00 94.31 172 GLN A C 1
ATOM 1342 O O . GLN A 1 172 ? 18.267 3.113 -15.274 1.00 94.31 172 GLN A O 1
ATOM 1347 N N . GLY A 1 173 ? 17.971 3.784 -17.396 1.00 94.31 173 GLY A N 1
ATOM 1348 C CA . GLY A 1 173 ? 16.572 4.168 -17.222 1.00 94.31 173 GLY A CA 1
ATOM 1349 C C . GLY A 1 173 ? 15.658 2.982 -16.903 1.00 94.31 173 GLY A C 1
ATOM 1350 O O . GLY A 1 173 ? 14.760 3.115 -16.076 1.00 94.31 173 GLY A O 1
ATOM 1351 N N . GLU A 1 174 ? 15.885 1.813 -17.512 1.00 95.06 174 GLU A N 1
ATOM 1352 C CA . GLU A 1 174 ? 15.154 0.582 -17.178 1.00 95.06 174 GLU A CA 1
ATOM 1353 C C . GLU A 1 174 ? 15.460 0.105 -15.749 1.00 95.06 174 GLU A C 1
ATOM 1355 O O . GLU A 1 174 ? 14.535 -0.286 -15.037 1.00 95.06 174 GLU A O 1
ATOM 1360 N N . GLU A 1 175 ? 16.720 0.175 -15.303 1.00 94.94 175 GLU A N 1
ATOM 1361 C CA . GLU A 1 175 ? 17.108 -0.174 -13.929 1.00 94.94 175 GLU A CA 1
ATOM 1362 C C . GLU A 1 175 ? 16.518 0.792 -12.888 1.00 94.94 175 GLU A C 1
ATOM 1364 O O . GLU A 1 175 ? 16.028 0.335 -11.854 1.00 94.94 175 GLU A O 1
ATOM 1369 N N . GLU A 1 176 ? 16.521 2.105 -13.147 1.00 95.94 176 GLU A N 1
ATOM 1370 C CA . GLU A 1 176 ? 15.885 3.099 -12.267 1.00 95.94 176 GLU A CA 1
ATOM 1371 C C . GLU A 1 176 ? 14.369 2.890 -12.186 1.00 95.94 176 GLU A C 1
ATOM 1373 O O . GLU A 1 176 ? 13.814 2.860 -11.088 1.00 95.94 176 GLU A O 1
ATOM 1378 N N . LEU A 1 177 ? 13.704 2.664 -13.324 1.00 95.56 177 LEU A N 1
ATOM 1379 C CA . LEU A 1 177 ? 12.266 2.387 -13.357 1.00 95.56 177 LEU A CA 1
ATOM 1380 C C . LEU A 1 177 ? 11.926 1.095 -12.599 1.00 95.56 177 LEU A C 1
ATOM 1382 O O . LEU A 1 177 ? 10.889 1.002 -11.942 1.00 95.56 177 LEU A O 1
ATOM 1386 N N . GLN A 1 178 ? 12.792 0.085 -12.690 1.00 94.50 178 GLN A N 1
ATOM 1387 C CA . GLN A 1 178 ? 12.614 -1.165 -11.964 1.00 94.50 178 GLN A CA 1
ATOM 1388 C C . GLN A 1 178 ? 12.788 -0.975 -10.453 1.00 94.50 178 GLN A C 1
ATOM 1390 O O . GLN A 1 178 ? 11.991 -1.518 -9.692 1.00 94.50 178 GLN A O 1
ATOM 1395 N N . GLN A 1 179 ? 13.762 -0.169 -10.020 1.00 94.62 179 GLN A N 1
ATOM 1396 C CA . GLN A 1 179 ? 13.934 0.184 -8.606 1.00 94.62 179 GLN A CA 1
ATOM 1397 C C . GLN A 1 179 ? 12.749 0.988 -8.065 1.00 94.62 179 GLN A C 1
ATOM 1399 O O . GLN A 1 179 ? 12.245 0.662 -6.995 1.00 94.62 179 GLN A O 1
ATOM 1404 N N . GLU A 1 180 ? 12.266 1.989 -8.807 1.00 94.25 180 GLU A N 1
ATOM 1405 C CA . GLU A 1 180 ? 11.091 2.782 -8.415 1.00 94.25 180 GLU A CA 1
ATOM 1406 C C . GLU A 1 180 ? 9.852 1.890 -8.265 1.00 94.25 180 GLU A C 1
ATOM 1408 O O . GLU A 1 180 ? 9.086 2.026 -7.312 1.00 94.25 180 GLU A O 1
ATOM 1413 N N . LYS A 1 181 ? 9.689 0.913 -9.164 1.00 94.94 181 LYS A N 1
ATOM 1414 C CA . LYS A 1 181 ? 8.606 -0.064 -9.076 1.00 94.94 181 LYS A CA 1
ATOM 1415 C C . LYS A 1 181 ? 8.734 -0.978 -7.851 1.00 94.94 181 LYS A C 1
ATOM 1417 O O . LYS A 1 181 ? 7.734 -1.232 -7.189 1.00 94.94 181 LYS A O 1
ATOM 1422 N N . GLU A 1 182 ? 9.933 -1.471 -7.544 1.00 95.12 182 GLU A N 1
ATOM 1423 C CA . GLU A 1 182 ? 10.173 -2.294 -6.347 1.00 95.12 182 GLU A CA 1
ATOM 1424 C C . GLU A 1 182 ? 9.960 -1.501 -5.047 1.00 95.12 182 GLU A C 1
ATOM 1426 O O . GLU A 1 182 ? 9.470 -2.056 -4.063 1.00 95.12 182 GLU A O 1
ATOM 1431 N N . GLU A 1 183 ? 10.299 -0.210 -5.032 1.00 95.44 183 GLU A N 1
ATOM 1432 C CA . GLU A 1 183 ? 10.039 0.681 -3.896 1.00 95.44 183 GLU A CA 1
ATOM 1433 C C . GLU A 1 183 ? 8.537 0.951 -3.732 1.00 95.44 183 GLU A C 1
ATOM 1435 O O . GLU A 1 183 ? 8.029 0.934 -2.612 1.00 95.44 183 GLU A O 1
ATOM 1440 N N . GLN A 1 184 ? 7.808 1.127 -4.837 1.00 93.19 184 GLN A N 1
ATOM 1441 C CA . GLN A 1 184 ? 6.355 1.276 -4.817 1.00 93.19 184 GLN A CA 1
ATOM 1442 C C . GLN A 1 184 ? 5.652 0.003 -4.319 1.00 93.19 184 GLN A C 1
ATOM 1444 O O . GLN A 1 184 ? 4.774 0.095 -3.466 1.00 93.19 184 GLN A O 1
ATOM 1449 N N . GLU A 1 185 ? 6.061 -1.178 -4.797 1.00 94.06 185 GLU A N 1
ATOM 1450 C CA . GLU A 1 185 ? 5.520 -2.464 -4.329 1.00 94.06 185 GLU A CA 1
ATOM 1451 C C . GLU A 1 185 ? 5.789 -2.669 -2.822 1.00 94.06 185 GLU A C 1
ATOM 1453 O O . GLU A 1 185 ? 4.906 -3.133 -2.104 1.00 94.06 185 GLU A O 1
ATOM 1458 N N . GLN A 1 186 ? 6.959 -2.257 -2.313 1.00 94.56 186 GLN A N 1
ATOM 1459 C CA . GLN A 1 186 ? 7.251 -2.293 -0.871 1.00 94.56 186 GLN A CA 1
ATOM 1460 C C . GLN A 1 186 ? 6.376 -1.334 -0.056 1.00 94.56 186 GLN A C 1
ATOM 1462 O O . GLN A 1 186 ? 5.932 -1.703 1.029 1.00 94.56 186 GLN A O 1
ATOM 1467 N N . GLN A 1 187 ? 6.117 -0.122 -0.557 1.00 93.12 187 GLN A N 1
ATOM 1468 C CA . GLN A 1 187 ? 5.234 0.832 0.122 1.00 93.12 187 GLN A CA 1
ATOM 1469 C C . GLN A 1 187 ? 3.790 0.320 0.188 1.00 93.12 187 GLN A C 1
ATOM 1471 O O . GLN A 1 187 ? 3.166 0.413 1.242 1.00 93.12 187 GLN A O 1
ATOM 1476 N N . GLU A 1 188 ? 3.277 -0.265 -0.900 1.00 93.31 188 GLU A N 1
ATOM 1477 C CA . GLU A 1 188 ? 1.942 -0.881 -0.917 1.00 93.31 188 GLU A CA 1
ATOM 1478 C C . GLU A 1 188 ? 1.852 -2.077 0.049 1.00 93.31 188 GLU A C 1
ATOM 1480 O O . GLU A 1 188 ? 0.838 -2.249 0.725 1.00 93.31 188 GLU A O 1
ATOM 1485 N N . GLU A 1 189 ? 2.910 -2.889 0.161 1.00 95.94 189 GLU A N 1
ATOM 1486 C CA . GLU A 1 189 ? 2.957 -4.012 1.108 1.00 95.94 189 GLU A CA 1
ATOM 1487 C C . GLU A 1 189 ? 3.001 -3.540 2.574 1.00 95.94 189 GLU A C 1
ATOM 1489 O O . GLU A 1 189 ? 2.372 -4.156 3.438 1.00 95.94 189 GLU A O 1
ATOM 1494 N N . GLU A 1 190 ? 3.696 -2.436 2.865 1.00 95.25 190 GLU A N 1
ATOM 1495 C CA . GLU A 1 190 ? 3.729 -1.832 4.204 1.00 95.25 190 GLU A CA 1
ATOM 1496 C C . GLU A 1 190 ? 2.376 -1.209 4.588 1.00 95.25 190 GLU A C 1
ATOM 1498 O O . GLU A 1 190 ? 1.932 -1.367 5.727 1.00 95.25 190 GLU A O 1
ATOM 1503 N N . GLU A 1 191 ? 1.686 -0.554 3.648 1.00 94.62 191 GLU A N 1
ATOM 1504 C CA . GLU A 1 191 ? 0.341 0.000 3.866 1.00 94.62 191 GLU A CA 1
ATOM 1505 C C . GLU A 1 191 ? -0.687 -1.112 4.135 1.00 94.62 191 GLU A C 1
ATOM 1507 O O . GLU A 1 191 ? -1.456 -1.024 5.093 1.00 94.62 191 GLU A O 1
ATOM 1512 N N . LEU A 1 192 ? -0.633 -2.211 3.373 1.00 94.19 192 LEU A N 1
ATOM 1513 C CA . LEU A 1 192 ? -1.471 -3.396 3.600 1.00 94.19 192 LEU A CA 1
ATOM 1514 C C . LEU A 1 192 ? -1.233 -4.038 4.973 1.00 94.19 192 LEU A C 1
ATOM 1516 O O . LEU A 1 192 ? -2.191 -4.454 5.623 1.00 94.19 192 LEU A O 1
ATOM 1520 N N . GLN A 1 193 ? 0.021 -4.116 5.432 1.00 94.81 193 GLN A N 1
ATOM 1521 C CA . GLN A 1 193 ? 0.323 -4.631 6.773 1.00 94.81 193 GLN A CA 1
ATOM 1522 C C . GLN A 1 193 ? -0.243 -3.735 7.878 1.00 94.81 193 GLN A C 1
ATOM 1524 O O . GLN A 1 193 ? -0.750 -4.254 8.872 1.00 94.81 193 GLN A O 1
ATOM 1529 N N . GLN A 1 194 ? -0.186 -2.411 7.710 1.00 94.25 194 GLN A N 1
ATOM 1530 C CA . GLN A 1 194 ? -0.769 -1.473 8.674 1.00 94.25 194 GLN A CA 1
ATOM 1531 C C . GLN A 1 194 ? -2.296 -1.596 8.730 1.00 94.25 194 GLN A C 1
ATOM 1533 O O . GLN A 1 194 ? -2.857 -1.631 9.824 1.00 94.25 194 GLN A O 1
ATOM 1538 N N . GLU A 1 195 ? -2.962 -1.723 7.579 1.00 93.81 195 GLU A N 1
ATOM 1539 C CA . GLU A 1 195 ? -4.418 -1.913 7.513 1.00 93.81 195 GLU A CA 1
ATOM 1540 C C . GLU A 1 195 ? -4.847 -3.252 8.146 1.00 93.81 195 GLU A C 1
ATOM 1542 O O . GLU A 1 195 ? -5.852 -3.315 8.856 1.00 93.81 195 GLU A O 1
ATOM 1547 N N . GLU A 1 196 ? -4.065 -4.323 7.958 1.00 94.38 196 GLU A N 1
ATOM 1548 C CA . GLU A 1 196 ? -4.318 -5.619 8.602 1.00 94.38 196 GLU A CA 1
ATOM 1549 C C . GLU A 1 196 ? -4.148 -5.554 10.132 1.00 94.38 196 GLU A C 1
ATOM 1551 O O . GLU A 1 196 ? -4.934 -6.159 10.868 1.00 94.38 196 GLU A O 1
ATOM 1556 N N . GLU A 1 197 ? -3.159 -4.804 10.627 1.00 95.31 197 GLU A N 1
ATOM 1557 C CA . GLU A 1 197 ? -2.951 -4.596 12.066 1.00 95.31 197 GLU A CA 1
ATOM 1558 C C . GLU A 1 197 ? -4.069 -3.740 12.689 1.00 95.31 197 GLU A C 1
ATOM 1560 O O . GLU A 1 197 ? -4.533 -4.048 13.789 1.00 95.31 197 GLU A O 1
ATOM 1565 N N . GLU A 1 198 ? -4.553 -2.713 11.984 1.00 96.19 198 GLU A N 1
ATOM 1566 C CA . GLU A 1 198 ? -5.689 -1.888 12.421 1.00 96.19 198 GLU A CA 1
ATOM 1567 C C . GLU A 1 198 ? -6.988 -2.708 12.490 1.00 96.19 198 GLU A C 1
ATOM 1569 O O . GLU A 1 198 ? -7.698 -2.656 13.496 1.00 96.19 198 GLU A O 1
ATOM 1574 N N . LEU A 1 199 ? -7.254 -3.552 11.486 1.00 94.56 199 LEU A N 1
ATOM 1575 C CA . LEU A 1 199 ? -8.396 -4.474 11.487 1.00 94.56 199 LEU A CA 1
ATOM 1576 C C . LEU A 1 199 ? -8.341 -5.485 12.640 1.00 94.56 199 LEU A C 1
ATOM 1578 O O . LEU A 1 199 ? -9.374 -5.774 13.245 1.00 94.56 199 LEU A O 1
ATOM 1582 N N . GLN A 1 200 ? -7.158 -6.015 12.969 1.00 93.81 200 GLN A N 1
ATOM 1583 C CA . GLN A 1 200 ? -7.002 -6.902 14.129 1.00 93.81 200 GLN A CA 1
ATOM 1584 C C . GLN A 1 200 ? -7.291 -6.179 15.448 1.00 93.81 200 GLN A C 1
ATOM 1586 O O . GLN A 1 200 ? -7.938 -6.754 16.323 1.00 93.81 200 GLN A O 1
ATOM 1591 N N . GLN A 1 201 ? -6.847 -4.926 15.590 1.00 94.00 201 GLN A N 1
ATOM 1592 C CA . GLN A 1 201 ? -7.140 -4.122 16.779 1.00 94.00 201 GLN A CA 1
ATOM 1593 C C . GLN A 1 201 ? -8.639 -3.823 16.905 1.00 94.00 201 GLN A C 1
ATOM 1595 O O . GLN A 1 201 ? -9.192 -3.955 17.997 1.00 94.00 201 GLN A O 1
ATOM 1600 N N . GLU A 1 202 ? -9.312 -3.482 15.802 1.00 94.56 202 GLU A N 1
ATOM 1601 C CA . GLU A 1 202 ? -10.760 -3.242 15.796 1.00 94.56 202 GLU A CA 1
ATOM 1602 C C . GLU A 1 202 ? -11.549 -4.520 16.135 1.00 94.56 202 GLU A C 1
ATOM 1604 O O . GLU A 1 202 ? -12.520 -4.470 16.894 1.00 94.56 202 GLU A O 1
ATOM 1609 N N . GLU A 1 203 ? -11.115 -5.688 15.643 1.00 94.94 203 GLU A N 1
ATOM 1610 C CA . GLU A 1 203 ? -11.727 -6.977 15.989 1.00 94.94 203 GLU A CA 1
ATOM 1611 C C . GLU A 1 203 ? -11.555 -7.313 17.482 1.00 94.94 203 GLU A C 1
ATOM 1613 O O . GLU A 1 203 ? -12.506 -7.775 18.121 1.00 94.94 203 GLU A O 1
ATOM 1618 N N . GLU A 1 204 ? -10.381 -7.042 18.062 1.00 95.81 204 GLU A N 1
ATOM 1619 C CA . GLU A 1 204 ? -10.125 -7.242 19.494 1.00 95.81 204 GLU A CA 1
ATOM 1620 C C . GLU A 1 204 ? -10.966 -6.290 20.365 1.00 95.81 204 GLU A C 1
ATOM 1622 O O . GLU A 1 204 ? -11.539 -6.718 21.371 1.00 95.81 204 GLU A O 1
ATOM 1627 N N . GLU A 1 205 ? -11.112 -5.024 19.964 1.00 95.81 205 GLU A N 1
ATOM 1628 C CA . GLU A 1 205 ? -11.952 -4.046 20.668 1.00 95.81 205 GLU A CA 1
ATOM 1629 C C . GLU A 1 205 ? -13.440 -4.427 20.608 1.00 95.81 205 GLU A C 1
ATOM 1631 O O . GLU A 1 205 ? -14.146 -4.370 21.621 1.00 95.81 205 GLU A O 1
ATOM 1636 N N . LEU A 1 206 ? -13.918 -4.889 19.448 1.00 94.62 206 LEU A N 1
ATOM 1637 C CA . LEU A 1 206 ? -15.287 -5.379 19.290 1.00 94.62 206 LEU A CA 1
ATOM 1638 C C . LEU A 1 206 ? -15.545 -6.610 20.168 1.00 94.62 206 LEU A C 1
ATOM 1640 O O . LEU A 1 206 ? -16.623 -6.749 20.751 1.00 94.62 206 LEU A O 1
ATOM 1644 N N . GLN A 1 207 ? -14.562 -7.505 20.273 1.00 94.12 207 GLN A N 1
ATOM 1645 C CA . GLN A 1 207 ? -14.655 -8.702 21.101 1.00 94.12 207 GLN A CA 1
ATOM 1646 C C . GLN A 1 207 ? -14.707 -8.349 22.595 1.00 94.12 207 GLN A C 1
ATOM 1648 O O . GLN A 1 207 ? -15.539 -8.905 23.312 1.00 94.12 207 GLN A O 1
ATOM 1653 N N . GLN A 1 208 ? -13.909 -7.372 23.043 1.00 95.00 208 GLN A N 1
ATOM 1654 C CA . GLN A 1 208 ? -13.972 -6.848 24.413 1.00 95.00 208 GLN A CA 1
ATOM 1655 C C . GLN A 1 208 ? -15.324 -6.195 24.724 1.00 95.00 208 GLN A C 1
ATOM 1657 O O . GLN A 1 208 ? -15.901 -6.480 25.771 1.00 95.00 208 GLN A O 1
ATOM 1662 N N . GLN A 1 209 ? -15.871 -5.380 23.814 1.00 95.19 209 GLN A N 1
ATOM 1663 C CA . GLN A 1 209 ? -17.204 -4.787 24.005 1.00 95.19 209 GLN A CA 1
ATOM 1664 C C . GLN A 1 209 ? -18.291 -5.855 24.148 1.00 95.19 209 GLN A C 1
ATOM 1666 O O . GLN A 1 209 ? -19.175 -5.731 24.993 1.00 95.19 209 GLN A O 1
ATOM 1671 N N . GLN A 1 210 ? -18.217 -6.922 23.351 1.00 92.25 210 GLN A N 1
ATOM 1672 C CA . GLN A 1 210 ? -19.177 -8.023 23.419 1.00 92.25 210 GLN A CA 1
ATOM 1673 C C . GLN A 1 210 ? -19.088 -8.783 24.751 1.00 92.25 210 GLN A C 1
ATOM 1675 O O . GLN A 1 210 ? -20.110 -9.204 25.292 1.00 92.25 210 GLN A O 1
ATOM 1680 N N . GLU A 1 211 ? -17.878 -8.955 25.288 1.00 95.31 211 GLU A N 1
ATOM 1681 C CA . GLU A 1 211 ? -17.658 -9.583 26.594 1.00 95.31 211 GLU A CA 1
ATOM 1682 C C . GLU A 1 211 ? -18.154 -8.696 27.749 1.00 95.31 211 GLU A C 1
ATOM 1684 O O . GLU A 1 211 ? -18.743 -9.203 28.704 1.00 95.31 211 GLU A O 1
ATOM 1689 N N . GLU A 1 212 ? -17.987 -7.376 27.643 1.00 96.25 212 GLU A N 1
ATOM 1690 C CA . GLU A 1 212 ? -18.509 -6.412 28.618 1.00 96.25 212 GLU A CA 1
ATOM 1691 C C . GLU A 1 212 ? -20.048 -6.357 28.607 1.00 96.25 212 GLU A C 1
ATOM 1693 O O . GLU A 1 212 ? -20.668 -6.333 29.671 1.00 96.25 212 GLU A O 1
ATOM 1698 N N . GLU A 1 213 ? -20.680 -6.411 27.430 1.00 95.50 213 GLU A N 1
ATOM 1699 C CA . GLU A 1 213 ? -22.144 -6.481 27.298 1.00 95.50 213 GLU A CA 1
ATOM 1700 C C . GLU A 1 213 ? -22.701 -7.777 27.912 1.00 95.50 213 GLU A C 1
ATOM 1702 O O . GLU A 1 213 ? -23.685 -7.742 28.651 1.00 95.50 213 GLU A O 1
ATOM 1707 N N . LEU A 1 214 ? -22.021 -8.909 27.695 1.00 95.56 214 LEU A N 1
ATOM 1708 C CA . LEU A 1 214 ? -22.359 -10.191 28.325 1.00 95.56 214 LEU A CA 1
ATOM 1709 C C . LEU A 1 214 ? -22.236 -10.147 29.853 1.00 95.56 214 LEU A C 1
ATOM 1711 O O . LEU A 1 214 ? -23.106 -10.678 30.542 1.00 95.56 214 LEU A O 1
ATOM 1715 N N . GLN A 1 215 ? -21.189 -9.513 30.392 1.00 95.56 215 GLN A N 1
ATOM 1716 C CA . GLN A 1 215 ? -21.042 -9.340 31.843 1.00 95.56 215 GLN A CA 1
ATOM 1717 C C . GLN A 1 215 ? -22.150 -8.465 32.432 1.00 95.56 215 GLN A C 1
ATOM 1719 O O . GLN A 1 215 ? -22.673 -8.790 33.497 1.00 95.56 215 GLN A O 1
ATOM 1724 N N . GLN A 1 216 ? -22.538 -7.387 31.744 1.00 94.69 216 GLN A N 1
ATOM 1725 C CA . GLN A 1 216 ? -23.650 -6.540 32.182 1.00 94.69 216 GLN A CA 1
ATOM 1726 C C . GLN A 1 216 ? -24.980 -7.300 32.171 1.00 94.69 216 GLN A C 1
ATOM 1728 O O . GLN A 1 216 ? -25.742 -7.199 33.132 1.00 94.69 216 GLN A O 1
ATOM 1733 N N . GLU A 1 217 ? -25.247 -8.092 31.127 1.00 95.44 217 GLU A N 1
ATOM 1734 C CA . GLU A 1 217 ? -26.456 -8.920 31.055 1.00 95.44 217 GLU A CA 1
ATOM 1735 C C . GLU A 1 217 ? -26.472 -9.975 32.175 1.00 95.44 217 GLU A C 1
ATOM 1737 O O . GLU A 1 217 ? -27.510 -10.184 32.803 1.00 95.44 217 GLU A O 1
ATOM 1742 N N . GLU A 1 218 ? -25.328 -10.596 32.485 1.00 95.75 218 GLU A N 1
ATOM 1743 C CA . GLU A 1 218 ? -25.204 -11.551 33.594 1.00 95.75 218 GLU A CA 1
ATOM 1744 C C . GLU A 1 218 ? -25.447 -10.888 34.962 1.00 95.75 218 GLU A C 1
ATOM 1746 O O . GLU A 1 218 ? -26.158 -11.449 35.801 1.00 95.75 218 GLU A O 1
ATOM 1751 N N . GLU A 1 219 ? -24.926 -9.677 35.182 1.00 96.25 219 GLU A N 1
ATOM 1752 C CA . GLU A 1 219 ? -25.142 -8.913 36.417 1.00 96.25 219 GLU A CA 1
ATOM 1753 C C . GLU A 1 219 ? -26.609 -8.472 36.573 1.00 96.25 219 GLU A C 1
ATOM 1755 O O . GLU A 1 219 ? -27.173 -8.564 37.668 1.00 96.25 219 GLU A O 1
ATOM 1760 N N . GLU A 1 220 ? -27.268 -8.057 35.486 1.00 95.56 220 GLU A N 1
ATOM 1761 C CA . GLU A 1 220 ? -28.696 -7.713 35.489 1.00 95.56 220 GLU A CA 1
ATOM 1762 C C . GLU A 1 220 ? -29.569 -8.941 35.795 1.00 95.56 220 GLU A C 1
ATOM 1764 O O . GLU A 1 220 ? -30.522 -8.862 36.579 1.00 95.56 220 GLU A O 1
ATOM 1769 N N . LEU A 1 221 ? -29.216 -10.104 35.238 1.00 96.06 221 LEU A N 1
ATOM 1770 C CA . LEU A 1 221 ? -29.912 -11.365 35.502 1.00 96.06 221 LEU A CA 1
ATOM 1771 C C . LEU A 1 221 ? -29.767 -11.790 36.968 1.00 96.06 221 LEU A C 1
ATOM 1773 O O . LEU A 1 221 ? -30.737 -12.238 37.582 1.00 96.06 221 LEU A O 1
ATOM 1777 N N . GLN A 1 222 ? -28.579 -11.596 37.542 1.00 95.62 222 GLN A N 1
ATOM 1778 C CA . GLN A 1 222 ? -28.298 -11.900 38.942 1.00 95.62 222 GLN A CA 1
ATOM 1779 C C . GLN A 1 222 ? -29.080 -10.980 39.894 1.00 95.62 222 GLN A C 1
ATOM 1781 O O . GLN A 1 222 ? -29.668 -11.462 40.864 1.00 95.62 222 GLN A O 1
ATOM 1786 N N . GLN A 1 223 ? -29.182 -9.682 39.582 1.00 94.69 223 GLN A N 1
ATOM 1787 C CA . GLN A 1 223 ? -30.033 -8.746 40.332 1.00 94.69 223 GLN A CA 1
ATOM 1788 C C . GLN A 1 223 ? -31.517 -9.124 40.249 1.00 94.69 223 GLN A C 1
ATOM 1790 O O . GLN A 1 223 ? -32.227 -9.082 41.256 1.00 94.69 223 GLN A O 1
ATOM 1795 N N . GLN A 1 224 ? -31.992 -9.526 39.068 1.00 94.12 224 GLN A N 1
ATOM 1796 C CA . GLN A 1 224 ? -33.377 -9.958 38.885 1.00 94.12 224 GLN A CA 1
ATOM 1797 C C . GLN A 1 224 ? -33.697 -11.225 39.694 1.00 94.12 224 GLN A C 1
ATOM 1799 O O . GLN A 1 224 ? -34.790 -11.342 40.255 1.00 94.12 224 GLN A O 1
ATOM 1804 N N . GLU A 1 225 ? -32.756 -12.167 39.778 1.00 94.56 225 GLU A N 1
ATOM 1805 C CA . GLU A 1 225 ? -32.900 -13.377 40.592 1.00 94.56 225 GLU A CA 1
ATOM 1806 C C . GLU A 1 225 ? -32.951 -13.045 42.094 1.00 94.56 225 GLU A C 1
ATOM 1808 O O . GLU A 1 225 ? -33.785 -13.593 42.821 1.00 94.56 225 GLU A O 1
ATOM 1813 N N . GLU A 1 226 ? -32.137 -12.090 42.550 1.00 95.62 226 GLU A N 1
ATOM 1814 C CA . GLU A 1 226 ? -32.132 -11.621 43.940 1.00 95.62 226 GLU A CA 1
ATOM 1815 C C . GLU A 1 226 ? -33.437 -10.885 44.312 1.00 95.62 226 GLU A C 1
ATOM 1817 O O . GLU A 1 226 ? -33.991 -11.104 45.393 1.00 95.62 226 GLU A O 1
ATOM 1822 N N . GLU A 1 227 ? -33.995 -10.078 43.401 1.00 95.06 227 GLU A N 1
ATOM 1823 C CA . GLU A 1 227 ? -35.296 -9.416 43.588 1.00 95.06 227 GLU A CA 1
ATOM 1824 C C . GLU A 1 227 ? -36.449 -10.433 43.664 1.00 95.06 227 GLU A C 1
ATOM 1826 O O . GLU A 1 227 ? -37.341 -10.319 44.512 1.00 95.06 227 GLU A O 1
ATOM 1831 N N . LEU A 1 228 ? -36.421 -11.468 42.818 1.00 93.25 228 LEU A N 1
ATOM 1832 C CA . LEU A 1 228 ? -37.370 -12.585 42.875 1.00 93.25 228 LEU A CA 1
ATOM 1833 C C . LEU A 1 228 ? -37.295 -13.318 44.217 1.00 93.25 228 LEU A C 1
ATOM 1835 O O . LEU A 1 228 ? -38.332 -13.601 44.819 1.00 93.25 228 LEU A O 1
ATOM 1839 N N . GLN A 1 229 ? -36.084 -13.571 44.708 1.00 95.19 229 GLN A N 1
ATOM 1840 C CA . GLN A 1 229 ? -35.865 -14.260 45.975 1.00 95.19 229 GLN A CA 1
ATOM 1841 C C . GLN A 1 229 ? -36.374 -13.438 47.171 1.00 95.19 229 GLN A C 1
ATOM 1843 O O . GLN A 1 229 ? -37.068 -13.980 48.034 1.00 95.19 229 GLN A O 1
ATOM 1848 N N . GLN A 1 230 ? -36.139 -12.120 47.179 1.00 93.69 230 GLN A N 1
ATOM 1849 C CA . GLN A 1 230 ? -36.715 -11.214 48.184 1.00 93.69 230 GLN A CA 1
ATOM 1850 C C . GLN A 1 230 ? -38.248 -11.195 48.129 1.00 93.69 230 GLN A C 1
ATOM 1852 O O . GLN A 1 230 ? -38.915 -11.237 49.165 1.00 93.69 230 GLN A O 1
ATOM 1857 N N . ARG A 1 231 ? -38.831 -11.175 46.926 1.00 94.62 231 ARG A N 1
ATOM 1858 C CA . ARG A 1 231 ? -40.288 -11.180 46.746 1.00 94.62 231 ARG A CA 1
ATOM 1859 C C . ARG A 1 231 ? -40.936 -12.470 47.247 1.00 94.62 231 ARG A C 1
ATOM 1861 O O . ARG A 1 231 ? -42.049 -12.427 47.783 1.00 94.62 231 ARG A O 1
ATOM 1868 N N . ASP A 1 232 ? -40.266 -13.602 47.068 1.00 92.31 232 ASP A N 1
ATOM 1869 C CA . ASP A 1 232 ? -40.727 -14.891 47.578 1.00 92.31 232 ASP A CA 1
ATOM 1870 C C . ASP A 1 232 ? -40.644 -14.956 49.110 1.00 92.31 232 ASP A C 1
ATOM 1872 O O . ASP A 1 232 ? -41.597 -15.418 49.743 1.00 92.31 232 ASP A O 1
ATOM 1876 N N . GLU A 1 233 ? -39.579 -14.427 49.726 1.00 93.44 233 GLU A N 1
ATOM 1877 C CA . GLU A 1 233 ? -39.492 -14.288 51.190 1.00 93.44 233 GLU A CA 1
ATOM 1878 C C . GLU A 1 233 ? -40.593 -13.377 51.751 1.00 93.44 233 GLU A C 1
ATOM 1880 O O . GLU A 1 233 ? -41.217 -13.708 52.764 1.00 93.44 233 GLU A O 1
ATOM 1885 N N . GLU A 1 234 ? -40.886 -12.256 51.089 1.00 91.50 234 GLU A N 1
ATOM 1886 C CA . GLU A 1 234 ? -41.930 -11.322 51.522 1.00 91.50 234 GLU A CA 1
ATOM 1887 C C . GLU A 1 234 ? -43.335 -11.945 51.413 1.00 91.50 234 GLU A C 1
ATOM 1889 O O . GLU A 1 234 ? -44.166 -11.791 52.315 1.00 91.50 234 GLU A O 1
ATOM 1894 N N . GLN A 1 235 ? -43.594 -12.725 50.355 1.00 89.62 235 GLN A N 1
ATOM 1895 C CA . GLN A 1 235 ? -44.821 -13.522 50.240 1.00 89.62 235 GLN A CA 1
ATOM 1896 C C . GLN A 1 235 ? -44.920 -14.593 51.327 1.00 89.62 235 GLN A C 1
ATOM 1898 O O . GLN A 1 235 ? -46.007 -14.811 51.868 1.00 89.62 235 GLN A O 1
ATOM 1903 N N . GLN A 1 236 ? -43.808 -15.246 51.674 1.00 91.81 236 GLN A N 1
ATOM 1904 C CA . GLN A 1 236 ? -43.784 -16.238 52.747 1.00 91.81 236 GLN A CA 1
ATOM 1905 C C . GLN A 1 236 ? -44.117 -15.601 54.101 1.00 91.81 236 GLN A C 1
ATOM 1907 O O . GLN A 1 236 ? -44.977 -16.113 54.820 1.00 91.81 236 GLN A O 1
ATOM 1912 N N . GLN A 1 237 ? -43.531 -14.439 54.406 1.00 90.56 237 GLN A N 1
ATOM 1913 C CA . GLN A 1 237 ? -43.834 -13.686 55.627 1.00 90.56 237 GLN A CA 1
ATOM 1914 C C . GLN A 1 237 ? -45.290 -13.201 55.670 1.00 90.56 237 GLN A C 1
ATOM 1916 O O . GLN A 1 237 ? -45.934 -13.283 56.719 1.00 90.56 237 GLN A O 1
ATOM 1921 N N . GLN A 1 238 ? -45.853 -12.741 54.545 1.00 88.94 238 GLN A N 1
ATOM 1922 C CA . GLN A 1 238 ? -47.285 -12.419 54.473 1.00 88.94 238 GLN A CA 1
ATOM 1923 C C . GLN A 1 238 ? -48.168 -13.648 54.713 1.00 88.94 238 GLN A C 1
ATOM 1925 O O . GLN A 1 238 ? -49.180 -13.544 55.412 1.00 88.94 238 GLN A O 1
ATOM 1930 N N . GLY A 1 239 ? -47.787 -14.804 54.165 1.00 86.94 239 GLY A N 1
ATOM 1931 C CA . GLY A 1 239 ? -48.488 -16.069 54.375 1.00 86.94 239 GLY A CA 1
ATOM 1932 C C . GLY A 1 239 ? -48.489 -16.501 55.843 1.00 86.94 239 GLY A C 1
ATOM 1933 O O . GLY A 1 239 ? -49.546 -16.819 56.390 1.00 86.94 239 GLY A O 1
ATOM 1934 N N . GLU A 1 240 ? -47.333 -16.451 56.510 1.00 89.19 240 GLU A N 1
ATOM 1935 C CA . GLU A 1 240 ? -47.229 -16.741 57.947 1.00 89.19 240 GLU A CA 1
ATOM 1936 C C . GLU A 1 240 ? -48.041 -15.749 58.790 1.00 89.19 240 GLU A C 1
ATOM 1938 O O . GLU A 1 240 ? -48.732 -16.159 59.726 1.00 89.19 240 GLU A O 1
ATOM 1943 N N . GLY A 1 241 ? -48.025 -14.461 58.432 1.00 86.25 241 GLY A N 1
ATOM 1944 C CA . GLY A 1 241 ? -48.816 -13.424 59.096 1.00 86.25 241 GLY A CA 1
ATOM 1945 C C . GLY A 1 241 ? -50.326 -13.674 59.019 1.00 86.25 241 GLY A C 1
ATOM 1946 O O . GLY A 1 241 ? -51.012 -13.597 60.041 1.00 86.25 241 GLY A O 1
ATOM 1947 N N . GLN A 1 242 ? -50.845 -14.036 57.840 1.00 87.56 242 GLN A N 1
ATOM 1948 C CA . GLN A 1 242 ? -52.259 -14.402 57.680 1.00 87.56 242 GLN A CA 1
ATOM 1949 C C . GLN A 1 242 ? -52.618 -15.650 58.487 1.00 87.56 242 GLN A C 1
ATOM 1951 O O . GLN A 1 242 ? -53.635 -15.662 59.179 1.00 87.56 242 GLN A O 1
ATOM 1956 N N . GLN A 1 243 ? -51.762 -16.674 58.471 1.00 87.56 243 GLN A N 1
ATOM 1957 C CA . GLN A 1 243 ? -52.018 -17.916 59.200 1.00 87.56 243 GLN A CA 1
ATOM 1958 C C . GLN A 1 243 ? -52.030 -17.700 60.725 1.00 87.56 243 GLN A C 1
ATOM 1960 O O . GLN A 1 243 ? -52.831 -18.304 61.444 1.00 87.56 243 GLN A O 1
ATOM 1965 N N . GLN A 1 244 ? -51.181 -16.802 61.233 1.00 86.94 244 GLN A N 1
ATOM 1966 C CA . GLN A 1 244 ? -51.184 -16.411 62.644 1.00 86.94 244 GLN A CA 1
ATOM 1967 C C . GLN A 1 244 ? -52.452 -15.628 63.018 1.00 86.94 244 GLN A C 1
ATOM 1969 O O . GLN A 1 244 ? -53.001 -15.817 64.107 1.00 86.94 244 GLN A O 1
ATOM 1974 N N . GLN A 1 245 ? -52.942 -14.780 62.110 1.00 86.12 245 GLN A N 1
ATOM 1975 C CA . GLN A 1 245 ? -54.179 -14.029 62.302 1.00 86.12 245 GLN A CA 1
ATOM 1976 C C . GLN A 1 245 ? -55.415 -14.944 62.290 1.00 86.12 245 GLN A C 1
ATOM 1978 O O . GLN A 1 245 ? -56.287 -14.786 63.144 1.00 86.12 245 GLN A O 1
ATOM 1983 N N . GLU A 1 246 ? -55.468 -15.941 61.401 1.00 84.50 246 GLU A N 1
ATOM 1984 C CA . GLU A 1 246 ? -56.517 -16.973 61.415 1.00 84.50 246 GLU A CA 1
ATOM 1985 C C . GLU A 1 246 ? -56.505 -17.790 62.712 1.00 84.50 246 GLU A C 1
ATOM 1987 O O . GLU A 1 246 ? -57.566 -18.059 63.275 1.00 84.50 246 G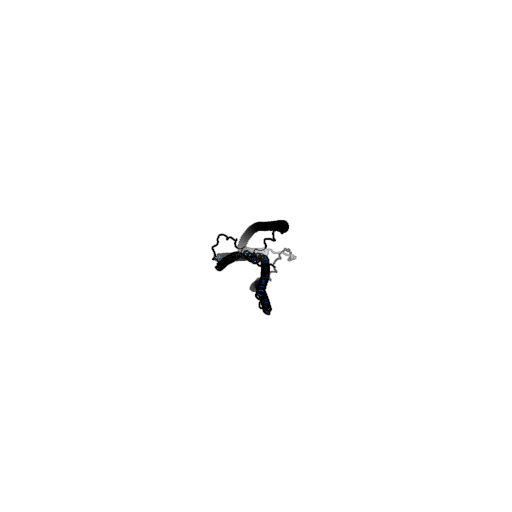LU A O 1
ATOM 1992 N N . GLN A 1 247 ? -55.326 -18.151 63.236 1.00 83.88 247 GLN A N 1
ATOM 1993 C CA . GLN A 1 247 ? -55.240 -18.842 64.528 1.00 83.88 247 GLN A CA 1
ATOM 1994 C C . GLN A 1 247 ? -55.747 -17.980 65.690 1.00 83.88 247 GLN A C 1
ATOM 1996 O O . GLN A 1 247 ? -56.404 -18.508 66.589 1.00 83.88 247 GLN A O 1
ATOM 2001 N N . GLN A 1 248 ? -55.477 -16.670 65.684 1.00 84.19 248 GLN A N 1
ATOM 2002 C CA . GLN A 1 248 ? -56.038 -15.767 66.694 1.00 84.19 248 GLN A CA 1
ATOM 2003 C C . GLN A 1 248 ? -57.561 -15.672 66.583 1.00 84.19 248 GLN A C 1
ATOM 2005 O O . GLN A 1 248 ? -58.232 -15.800 67.605 1.00 84.19 248 GLN A O 1
ATOM 2010 N N . GLN A 1 249 ? -58.107 -15.534 65.370 1.00 83.31 249 GLN A N 1
ATOM 2011 C CA . GLN A 1 249 ? -59.559 -15.490 65.166 1.00 83.31 249 GLN A CA 1
ATOM 2012 C C . GLN A 1 249 ? -60.240 -16.790 65.610 1.00 83.31 249 GLN A C 1
ATOM 2014 O O . GLN A 1 249 ? -61.214 -16.732 66.355 1.00 83.31 249 GLN A O 1
ATOM 2019 N N . GLN A 1 250 ? -59.691 -17.961 65.261 1.00 80.25 250 GLN A N 1
ATOM 2020 C CA . GLN A 1 250 ? -60.220 -19.241 65.754 1.00 80.25 250 GLN A CA 1
ATOM 2021 C C . GLN A 1 250 ? -60.124 -19.368 67.281 1.00 80.25 250 GLN A C 1
ATOM 2023 O O . GLN A 1 250 ? -61.007 -19.949 67.916 1.00 80.25 250 GLN A O 1
ATOM 2028 N N . GLY A 1 251 ? -59.060 -18.832 67.886 1.00 78.12 251 GLY A N 1
ATOM 2029 C CA . GLY A 1 251 ? -58.907 -18.785 69.338 1.00 78.12 251 GLY A CA 1
ATOM 2030 C C . GLY A 1 251 ? -59.959 -17.904 70.018 1.00 78.12 251 GLY A C 1
ATOM 2031 O O . GLY A 1 251 ? -60.496 -18.286 71.061 1.00 78.12 251 GLY A O 1
ATOM 2032 N N . GLU A 1 252 ? -60.282 -16.752 69.427 1.00 78.75 252 GLU A N 1
ATOM 2033 C CA . GLU A 1 252 ? -61.342 -15.861 69.909 1.00 78.75 252 GLU A CA 1
ATOM 2034 C C . GLU A 1 252 ? -62.738 -16.462 69.712 1.00 78.75 252 GLU A C 1
ATOM 2036 O O . GLU A 1 252 ? -63.543 -16.401 70.643 1.00 78.75 252 GLU A O 1
ATOM 2041 N N . GLU A 1 253 ? -63.014 -17.104 68.571 1.00 74.56 253 GLU A N 1
ATOM 2042 C CA . GLU A 1 253 ? -64.278 -17.817 68.334 1.00 74.56 253 GLU A CA 1
ATOM 2043 C C . GLU A 1 253 ? -64.491 -18.934 69.360 1.00 74.56 253 GLU A C 1
ATOM 2045 O O . GLU A 1 253 ? -65.552 -18.991 69.981 1.00 74.56 253 GLU A O 1
ATOM 2050 N N . GLN A 1 254 ? -63.475 -19.760 69.646 1.00 74.88 254 GLN A N 1
ATOM 2051 C CA . GLN A 1 254 ? -63.590 -20.785 70.693 1.00 74.88 254 GLN A CA 1
ATOM 2052 C C . GLN A 1 254 ? -63.822 -20.192 72.088 1.00 74.88 254 GLN A C 1
ATOM 2054 O O . GLN A 1 254 ? -64.538 -20.785 72.898 1.00 74.88 254 GLN A O 1
ATOM 2059 N N . GLN A 1 255 ? -63.233 -19.032 72.392 1.00 75.38 255 GLN A N 1
ATOM 2060 C CA . GLN A 1 255 ? -63.483 -18.344 73.659 1.00 75.38 255 GLN A CA 1
ATOM 2061 C C . GLN A 1 255 ? -64.904 -17.779 73.737 1.00 75.38 255 GLN A C 1
ATOM 2063 O O . GLN A 1 255 ? -65.526 -17.842 74.798 1.00 75.38 255 GLN A O 1
ATOM 2068 N N . GLN A 1 256 ? -65.434 -17.247 72.635 1.00 71.69 256 GLN A N 1
ATOM 2069 C CA . GLN A 1 256 ? -66.819 -16.782 72.561 1.00 71.69 256 GLN A CA 1
ATOM 2070 C C . GLN A 1 256 ? -67.806 -17.945 72.700 1.00 71.69 256 GLN A C 1
ATOM 2072 O O . GLN A 1 256 ? -68.775 -17.845 73.454 1.00 71.69 256 GLN A O 1
ATOM 2077 N N . GLU A 1 257 ? -67.521 -19.076 72.055 1.00 73.50 257 GLU A N 1
ATOM 2078 C CA . GLU A 1 257 ? -68.352 -20.277 72.131 1.00 73.50 257 GLU A CA 1
ATOM 2079 C C . GLU A 1 257 ? -68.332 -20.908 73.536 1.00 73.50 257 GLU A C 1
ATOM 2081 O O . GLU A 1 257 ? -69.329 -21.485 73.962 1.00 73.50 257 GLU A O 1
ATOM 2086 N N . GLN A 1 258 ? -67.250 -20.732 74.309 1.00 73.94 258 GLN A N 1
ATOM 2087 C CA . GLN A 1 258 ? -67.206 -21.105 75.732 1.00 73.94 258 GLN A CA 1
ATOM 2088 C C . GLN A 1 258 ? -67.896 -20.106 76.667 1.00 73.94 258 GLN A C 1
ATOM 2090 O O . GLN A 1 258 ? -68.415 -20.531 77.699 1.00 73.94 258 GLN A O 1
ATOM 2095 N N . ARG A 1 259 ? -67.951 -18.810 76.326 1.00 74.94 259 ARG A N 1
ATOM 2096 C CA . ARG A 1 259 ? -68.699 -17.822 77.127 1.00 74.94 259 ARG A CA 1
ATOM 2097 C C . ARG A 1 259 ? -70.207 -17.937 76.955 1.00 74.94 259 ARG A C 1
ATOM 2099 O O . ARG A 1 259 ? -70.932 -17.700 77.915 1.00 74.94 259 ARG A O 1
ATOM 2106 N N . LEU A 1 260 ? -70.692 -18.322 75.773 1.00 70.00 260 LEU A N 1
ATOM 2107 C CA . LEU A 1 260 ? -72.133 -18.407 75.499 1.00 70.00 260 LEU A CA 1
ATOM 2108 C C . LEU A 1 260 ? -72.914 -19.299 76.499 1.00 70.00 260 LEU A C 1
ATOM 2110 O O . LEU A 1 260 ? -73.971 -18.877 76.970 1.00 70.00 260 LEU A O 1
ATOM 2114 N N . PRO A 1 261 ? -72.439 -20.512 76.856 1.00 68.69 261 PRO A N 1
ATOM 2115 C CA . PRO A 1 261 ? -73.070 -21.344 77.878 1.00 68.69 261 PRO A CA 1
ATOM 2116 C C . PRO A 1 261 ? -73.035 -20.719 79.275 1.00 68.69 261 PRO A C 1
ATOM 2118 O O . PRO A 1 261 ? -73.974 -20.913 80.047 1.00 68.69 261 PRO A O 1
ATOM 2121 N N . GLU A 1 262 ? -71.962 -19.997 79.603 1.00 69.12 262 GLU A N 1
ATOM 2122 C CA . GLU A 1 262 ? -71.764 -19.372 80.914 1.00 69.12 262 GLU A CA 1
ATOM 2123 C C . GLU A 1 262 ? -72.728 -18.191 81.092 1.00 69.12 262 GLU A C 1
ATOM 2125 O O . GLU A 1 262 ? -73.459 -18.142 82.080 1.00 69.12 262 GLU A O 1
ATOM 2130 N N . GLU A 1 263 ? -72.865 -17.340 80.068 1.00 71.75 263 GLU A N 1
ATOM 2131 C CA . GLU A 1 263 ? -73.837 -16.237 80.043 1.00 71.75 263 GLU A CA 1
ATOM 2132 C C . GLU A 1 263 ? -75.288 -16.750 80.082 1.00 71.75 263 GLU A C 1
ATOM 2134 O O . GLU A 1 263 ? -76.143 -16.194 80.775 1.00 71.75 263 GLU A O 1
ATOM 2139 N N . GLN A 1 264 ? -75.584 -17.859 79.392 1.00 74.00 264 GLN A N 1
ATOM 2140 C CA . GLN A 1 264 ? -76.913 -18.475 79.430 1.00 74.00 264 GLN A CA 1
ATOM 2141 C C . GLN A 1 264 ? -77.228 -19.097 80.803 1.00 74.00 264 GLN A C 1
ATOM 2143 O O . GLN A 1 264 ? -78.384 -19.090 81.239 1.00 74.00 264 GLN A O 1
ATOM 2148 N N . GLN A 1 265 ? -76.219 -19.620 81.504 1.00 76.19 265 GLN A N 1
ATOM 2149 C CA . GLN A 1 265 ? -76.376 -20.154 82.854 1.00 76.19 265 GLN A CA 1
ATOM 2150 C C . GLN A 1 265 ? -76.551 -19.037 83.891 1.00 76.19 265 GLN A C 1
ATOM 2152 O O . GLN A 1 265 ? -77.417 -19.168 84.760 1.00 76.19 265 GLN A O 1
ATOM 2157 N N . GLU A 1 266 ? -75.806 -17.934 83.772 1.00 75.81 266 GLU A N 1
ATOM 2158 C CA . GLU A 1 266 ? -75.974 -16.744 84.616 1.00 75.81 266 GLU A CA 1
ATOM 2159 C C . GLU A 1 266 ? -77.376 -16.151 84.452 1.00 75.81 266 GLU A C 1
ATOM 2161 O O . GLU A 1 266 ? -78.075 -15.938 85.442 1.00 75.81 266 GLU A O 1
ATOM 2166 N N . GLN A 1 267 ? -77.850 -16.000 83.214 1.00 79.75 267 GLN A N 1
ATOM 2167 C CA . GLN A 1 267 ? -79.182 -15.459 82.940 1.00 79.75 267 GLN A CA 1
ATOM 2168 C C . GLN A 1 267 ? -80.298 -16.353 83.512 1.00 79.75 267 GLN A C 1
ATOM 2170 O O . GLN A 1 267 ? -81.271 -15.862 84.088 1.00 79.75 267 GLN A O 1
ATOM 2175 N N . GLN A 1 268 ? -80.138 -17.679 83.445 1.00 78.94 268 GLN A N 1
ATOM 2176 C CA . GLN A 1 268 ? -81.086 -18.623 84.043 1.00 78.94 268 GLN A CA 1
ATOM 2177 C C . GLN A 1 268 ? -81.032 -18.616 85.584 1.00 78.94 268 GLN A C 1
ATOM 2179 O O . GLN A 1 268 ? -82.048 -18.842 86.251 1.00 78.94 268 GLN A O 1
ATOM 2184 N N . GLN A 1 269 ? -79.863 -18.351 86.169 1.00 79.88 269 GLN A N 1
ATOM 2185 C CA . GLN A 1 269 ? -79.698 -18.212 87.613 1.00 79.88 269 GLN A CA 1
ATOM 2186 C C . GLN A 1 269 ? -80.324 -16.908 88.119 1.00 79.88 269 GLN A C 1
ATOM 2188 O O . GLN A 1 269 ? -81.043 -16.936 89.121 1.00 79.88 269 GLN A O 1
ATOM 2193 N N . GLU A 1 270 ? -80.142 -15.809 87.391 1.00 81.50 270 GLU A N 1
ATOM 2194 C CA . GLU A 1 270 ? -80.727 -14.504 87.698 1.00 81.50 270 GLU A CA 1
ATOM 2195 C C . GLU A 1 270 ? -82.262 -14.543 87.604 1.00 81.50 270 GLU A C 1
ATOM 2197 O O . GLU A 1 270 ? -82.961 -14.074 88.507 1.00 81.50 270 GLU A O 1
ATOM 2202 N N . GLU A 1 271 ? -82.818 -15.212 86.586 1.00 82.38 271 GLU A N 1
ATOM 2203 C CA . GLU A 1 271 ? -84.265 -15.429 86.463 1.00 82.38 271 GLU A CA 1
ATOM 2204 C C . GLU A 1 271 ? -84.816 -16.268 87.631 1.00 82.38 271 GLU A C 1
ATOM 2206 O O . GLU A 1 271 ? -85.881 -15.976 88.189 1.00 82.38 271 GLU A O 1
ATOM 2211 N N . ARG A 1 272 ? -84.061 -17.281 88.078 1.00 82.38 272 ARG A N 1
ATOM 2212 C CA . ARG A 1 272 ? -84.426 -18.114 89.233 1.00 82.38 272 ARG A CA 1
ATOM 2213 C C . ARG A 1 272 ? -84.369 -17.342 90.547 1.00 82.38 272 ARG A C 1
ATOM 2215 O O . ARG A 1 272 ? -85.250 -17.517 91.393 1.00 82.38 272 ARG A O 1
ATOM 2222 N N . GLU A 1 273 ? -83.363 -16.495 90.737 1.00 83.88 273 GLU A N 1
ATOM 2223 C CA . GLU A 1 273 ? -83.285 -15.604 91.893 1.00 83.88 273 GLU A CA 1
ATOM 2224 C C . GLU A 1 273 ? -84.433 -14.600 91.896 1.00 83.88 273 GLU A C 1
ATOM 2226 O O . GLU A 1 273 ? -85.082 -14.421 92.929 1.00 83.88 273 GLU A O 1
ATOM 2231 N N . GLN A 1 274 ? -84.756 -14.014 90.743 1.00 86.06 274 GLN A N 1
ATOM 2232 C CA . GLN A 1 274 ? -85.870 -13.083 90.605 1.00 86.06 274 GLN A CA 1
ATOM 2233 C C . GLN A 1 274 ? -87.213 -13.765 90.912 1.00 86.06 274 GLN A C 1
ATOM 2235 O O . GLN A 1 274 ? -88.045 -13.213 91.642 1.00 86.06 274 GLN A O 1
ATOM 2240 N N . GLN A 1 275 ? -87.404 -15.004 90.449 1.00 84.38 275 GLN A N 1
ATOM 2241 C CA . GLN A 1 275 ? -88.583 -15.811 90.762 1.00 84.38 275 GLN A CA 1
ATOM 2242 C C . GLN A 1 275 ? -88.665 -16.152 92.260 1.00 84.38 275 GLN A C 1
ATOM 2244 O O . GLN A 1 275 ? -89.727 -16.003 92.871 1.00 84.38 275 GLN A O 1
ATOM 2249 N N . ASN A 1 276 ? -87.551 -16.542 92.886 1.00 87.12 276 ASN A N 1
ATOM 2250 C CA . ASN A 1 276 ? -87.483 -16.773 94.333 1.00 87.12 276 ASN A CA 1
ATOM 2251 C C . ASN A 1 276 ? -87.783 -15.502 95.133 1.00 87.12 276 ASN A C 1
ATOM 2253 O O . ASN A 1 276 ? -88.474 -15.555 96.152 1.00 87.12 276 ASN A O 1
ATOM 2257 N N . GLN A 1 277 ? -87.293 -14.353 94.673 1.00 87.69 277 GLN A N 1
ATOM 2258 C CA . GLN A 1 277 ? -87.528 -13.072 95.323 1.00 87.69 277 GLN A CA 1
ATOM 2259 C C . GLN A 1 277 ? -89.008 -12.673 95.235 1.00 87.69 277 GLN A C 1
ATOM 2261 O O . GLN A 1 277 ? -89.590 -12.252 96.239 1.00 87.69 277 GLN A O 1
ATOM 2266 N N . GLN A 1 278 ? -89.658 -12.885 94.084 1.00 84.62 278 GLN A N 1
ATOM 2267 C CA . GLN A 1 278 ? -91.112 -12.724 93.962 1.00 84.62 278 GLN A CA 1
ATOM 2268 C C . GLN A 1 278 ? -91.872 -13.670 94.894 1.00 84.62 278 GLN A C 1
ATOM 2270 O O . GLN A 1 278 ? -92.828 -13.250 95.549 1.00 84.62 278 GLN A O 1
ATOM 2275 N N . GLN A 1 279 ? -91.443 -14.929 94.995 1.00 85.00 279 GLN A N 1
ATOM 2276 C CA . GLN A 1 279 ? -92.082 -15.913 95.864 1.00 85.00 279 GLN A CA 1
ATOM 2277 C C . GLN A 1 279 ? -91.948 -15.525 97.346 1.00 85.00 279 GLN A C 1
ATOM 2279 O O . GLN A 1 279 ? -92.931 -15.567 98.085 1.00 85.00 279 GLN A O 1
ATOM 2284 N N . GLN A 1 280 ? -90.777 -15.034 97.769 1.00 85.44 280 GLN A N 1
ATOM 2285 C CA . GLN A 1 280 ? -90.584 -14.463 99.106 1.00 85.44 280 GLN A CA 1
ATOM 2286 C C . GLN A 1 280 ? -91.470 -13.241 99.352 1.00 85.44 280 GLN A C 1
ATOM 2288 O O . GLN A 1 280 ? -92.068 -13.136 100.422 1.00 85.44 280 GLN A O 1
ATOM 2293 N N . GLN A 1 281 ? -91.591 -12.326 98.386 1.00 87.75 281 GLN A N 1
ATOM 2294 C CA . GLN A 1 281 ? -92.485 -11.173 98.526 1.00 87.75 281 GLN A CA 1
ATOM 2295 C C . GLN A 1 281 ? -93.950 -11.598 98.658 1.00 87.75 281 GLN A C 1
ATOM 2297 O O . GLN A 1 281 ? -94.686 -11.004 99.449 1.00 87.75 281 GLN A O 1
ATOM 2302 N N . GLN A 1 282 ? -94.386 -12.621 97.917 1.00 84.25 282 GLN A N 1
ATOM 2303 C CA . GLN A 1 282 ? -95.729 -13.181 98.068 1.00 84.25 282 GLN A CA 1
ATOM 2304 C C . GLN A 1 282 ? -95.923 -13.791 99.456 1.00 84.25 282 GLN A C 1
ATOM 2306 O O . GLN A 1 282 ? -96.906 -13.459 100.116 1.00 84.25 282 GLN A O 1
ATOM 2311 N N . LEU A 1 283 ? -94.967 -14.591 99.936 1.00 87.38 283 LEU A N 1
ATOM 2312 C CA . LEU A 1 283 ? -95.016 -15.170 101.280 1.00 87.38 283 LEU A CA 1
ATOM 2313 C C . LEU A 1 283 ? -95.082 -14.081 102.355 1.00 87.38 283 LEU A C 1
ATOM 2315 O O . LEU A 1 283 ? -95.875 -14.154 103.289 1.00 87.38 283 LEU A O 1
ATOM 2319 N N . GLN A 1 284 ? -94.275 -13.030 102.202 1.00 86.50 284 GLN A N 1
ATOM 2320 C CA . GLN A 1 284 ? -94.238 -11.917 103.139 1.00 86.50 284 GLN A CA 1
ATOM 2321 C C . GLN A 1 284 ? -95.551 -11.127 103.121 1.00 86.50 284 GLN A C 1
ATOM 2323 O O . GLN A 1 284 ? -96.030 -10.741 104.185 1.00 86.50 284 GLN A O 1
ATOM 2328 N N . LYS A 1 285 ? -96.170 -10.924 101.947 1.00 83.44 285 LYS A N 1
ATOM 2329 C CA . LYS A 1 285 ? -97.520 -10.345 101.832 1.00 83.44 285 LYS A CA 1
ATOM 2330 C C . LYS A 1 285 ? -98.575 -11.221 102.497 1.00 83.44 285 LYS A C 1
ATOM 2332 O O . LYS A 1 285 ? -99.446 -10.671 103.162 1.00 83.44 285 LYS A O 1
ATOM 2337 N N . GLN A 1 286 ? -98.481 -12.539 102.346 1.00 85.19 286 GLN A N 1
ATOM 2338 C CA . GLN A 1 286 ? -99.410 -13.497 102.942 1.00 85.19 286 GLN A CA 1
ATOM 2339 C C . GLN A 1 286 ? -99.314 -13.471 104.473 1.00 85.19 286 GLN A C 1
ATOM 2341 O O . GLN A 1 286 ? -100.317 -13.261 105.144 1.00 85.19 286 GLN A O 1
ATOM 2346 N N . LEU A 1 287 ? -98.093 -13.498 105.014 1.00 85.50 287 LEU A N 1
ATOM 2347 C CA . LEU A 1 287 ? -97.825 -13.280 106.440 1.00 85.50 287 LEU A CA 1
ATOM 2348 C C . LEU A 1 287 ? -98.319 -11.911 106.916 1.00 85.50 287 LEU A C 1
ATOM 2350 O O . LEU A 1 287 ? -98.837 -11.781 108.020 1.00 85.50 287 LEU A O 1
ATOM 2354 N N . GLN A 1 288 ? -98.167 -10.861 106.106 1.00 84.94 288 GLN A N 1
ATOM 2355 C CA . GLN A 1 288 ? -98.694 -9.540 106.446 1.00 84.94 288 GLN A CA 1
ATOM 2356 C C . GLN A 1 288 ? -100.224 -9.504 106.437 1.00 84.94 288 GLN A C 1
ATOM 2358 O O . GLN A 1 288 ? -100.797 -8.749 107.219 1.00 84.94 288 GLN A O 1
ATOM 2363 N N . GLN A 1 289 ? -100.871 -10.275 105.561 1.00 82.19 289 GLN A N 1
ATOM 2364 C CA . GLN A 1 289 ? -102.319 -10.448 105.534 1.00 82.19 289 GLN A CA 1
ATOM 2365 C C . GLN A 1 289 ? -102.800 -11.214 106.758 1.00 82.19 289 GLN A C 1
ATOM 2367 O O . GLN A 1 289 ? -103.653 -10.673 107.445 1.00 82.19 289 GLN A O 1
ATOM 2372 N N . GLU A 1 290 ? -102.193 -12.348 107.113 1.00 78.81 290 GLU A N 1
ATOM 2373 C CA . GLU A 1 290 ? -102.508 -13.059 108.364 1.00 78.81 290 GLU A CA 1
ATOM 2374 C C . GLU A 1 290 ? -102.319 -12.141 109.573 1.00 78.81 290 GLU A C 1
ATOM 2376 O O . GLU A 1 290 ? -103.196 -12.016 110.417 1.00 78.81 290 GLU A O 1
ATOM 2381 N N . ARG A 1 291 ? -101.222 -11.375 109.619 1.00 80.69 291 ARG A N 1
ATOM 2382 C CA . ARG A 1 291 ? -100.983 -10.425 110.715 1.00 80.69 291 ARG A CA 1
ATOM 2383 C C . ARG A 1 291 ? -101.975 -9.262 110.728 1.00 80.69 291 ARG A C 1
ATOM 2385 O O . ARG A 1 291 ? -102.188 -8.651 111.777 1.00 80.69 291 ARG A O 1
ATOM 2392 N N . LYS A 1 292 ? -102.516 -8.888 109.564 1.00 73.00 292 LYS A N 1
ATOM 2393 C CA . LYS A 1 292 ? -103.586 -7.893 109.445 1.00 73.00 292 LYS A CA 1
ATOM 2394 C C . LYS A 1 292 ? -104.923 -8.492 109.850 1.00 73.00 292 LYS A C 1
ATOM 2396 O O . LYS A 1 292 ? -105.638 -7.785 110.537 1.00 73.00 292 LYS A O 1
ATOM 2401 N N . GLU A 1 293 ? -105.229 -9.735 109.500 1.00 70.38 293 GLU A N 1
ATOM 2402 C CA . GLU A 1 293 ? -106.425 -10.450 109.953 1.00 70.38 293 GLU A CA 1
ATOM 2403 C C . GLU A 1 293 ? -106.394 -10.643 111.473 1.00 70.38 293 GLU A C 1
ATOM 2405 O O . GLU A 1 293 ? -107.342 -10.233 112.133 1.00 70.38 293 GLU A O 1
ATOM 2410 N N . ASP A 1 294 ? -105.262 -11.056 112.053 1.00 66.88 294 ASP A N 1
ATOM 2411 C CA . ASP A 1 294 ? -105.055 -11.112 113.509 1.00 66.88 294 ASP A CA 1
ATOM 2412 C C . ASP A 1 294 ? -105.233 -9.731 114.164 1.00 66.88 294 ASP A C 1
ATOM 2414 O O . ASP A 1 294 ? -105.879 -9.581 115.204 1.00 66.88 294 ASP A O 1
ATOM 2418 N N . LYS A 1 295 ? -104.683 -8.671 113.552 1.00 63.59 295 LYS A N 1
ATOM 2419 C CA . LYS A 1 295 ? -104.898 -7.295 114.033 1.00 63.59 295 LYS A CA 1
ATOM 2420 C C . LYS A 1 295 ? -106.331 -6.815 113.828 1.00 63.59 295 LYS A C 1
ATOM 2422 O O . LYS A 1 295 ? -106.777 -5.971 114.600 1.00 63.59 295 LYS A O 1
ATOM 2427 N N . GLN A 1 296 ? -107.037 -7.296 112.814 1.00 56.41 296 GLN A N 1
ATOM 2428 C CA . GLN A 1 296 ? -108.401 -6.895 112.488 1.00 56.41 296 GLN A CA 1
ATOM 2429 C C . GLN A 1 296 ? -109.414 -7.621 113.380 1.00 56.41 296 GLN A C 1
ATOM 2431 O O . GLN A 1 296 ? -110.382 -6.992 113.806 1.00 56.41 296 GLN A O 1
ATOM 2436 N N . GLU A 1 297 ? -109.154 -8.872 113.769 1.00 56.81 297 GLU A N 1
ATOM 2437 C CA . GLU A 1 297 ? -109.856 -9.529 114.876 1.00 56.81 297 GLU A CA 1
ATOM 2438 C C . GLU A 1 297 ? -109.584 -8.809 116.202 1.00 56.81 297 GLU A C 1
ATOM 2440 O O . GLU A 1 297 ? -110.512 -8.561 116.974 1.00 56.81 297 GLU A O 1
ATOM 2445 N N . GLN A 1 298 ? -108.346 -8.366 116.445 1.00 54.75 298 GLN A N 1
ATOM 2446 C CA . GLN A 1 298 ? -108.018 -7.627 117.666 1.00 54.75 298 GLN A CA 1
ATOM 2447 C C . GLN A 1 298 ? -108.594 -6.194 117.685 1.00 54.75 298 GLN A C 1
ATOM 2449 O O . GLN A 1 298 ? -108.920 -5.676 118.753 1.00 54.75 298 GLN A O 1
ATOM 2454 N N . GLN A 1 299 ? -108.783 -5.552 116.527 1.00 51.44 299 GLN A N 1
ATOM 2455 C CA . GLN A 1 299 ? -109.374 -4.209 116.425 1.00 51.44 299 GLN A CA 1
ATOM 2456 C C . GLN A 1 299 ? -110.908 -4.194 116.332 1.00 51.44 299 GLN A C 1
ATOM 2458 O O . GLN A 1 299 ? -111.502 -3.146 116.583 1.00 51.44 299 GLN A O 1
ATOM 2463 N N . GLN A 1 300 ? -111.587 -5.322 116.088 1.00 48.88 300 GLN A N 1
ATOM 2464 C CA . GLN A 1 300 ? -113.059 -5.371 116.142 1.00 48.88 300 GLN A CA 1
ATOM 2465 C C . GLN A 1 300 ? -113.653 -5.312 117.567 1.00 48.88 300 GLN A C 1
ATOM 2467 O O . GLN A 1 300 ? -114.867 -5.174 117.702 1.00 48.88 300 GLN A O 1
ATOM 2472 N N . GLN A 1 301 ? -112.835 -5.309 118.631 1.00 47.94 301 GLN A N 1
ATOM 2473 C CA . GLN A 1 301 ? -113.296 -5.014 120.001 1.00 47.94 301 GLN A CA 1
ATOM 2474 C C . GLN A 1 301 ? -113.177 -3.544 120.435 1.00 47.94 301 GLN A C 1
ATOM 2476 O O . GLN A 1 301 ? -113.590 -3.221 121.548 1.00 47.94 301 GLN A O 1
ATOM 2481 N N . GLN A 1 302 ? -112.676 -2.626 119.601 1.00 44.09 302 GLN A N 1
ATOM 2482 C CA . GLN A 1 302 ? -112.649 -1.196 119.946 1.00 44.09 302 GLN A CA 1
ATOM 2483 C C . GLN A 1 302 ? -113.030 -0.313 118.746 1.00 44.09 302 GLN A C 1
ATOM 2485 O O . GLN A 1 302 ? -112.191 0.255 118.056 1.00 44.09 302 GLN A O 1
ATOM 2490 N N . GLN A 1 303 ? -114.340 -0.195 118.512 1.00 31.23 303 GLN A N 1
ATOM 2491 C CA . GLN A 1 303 ? -114.973 0.957 117.843 1.00 31.23 303 GLN A CA 1
ATOM 2492 C C . GLN A 1 303 ? -114.816 2.243 118.694 1.00 31.23 303 GLN A C 1
ATOM 2494 O O . GLN A 1 303 ? -114.573 2.112 119.896 1.00 31.23 303 GLN A O 1
ATOM 2499 N N . PRO A 1 304 ? -115.173 3.459 118.213 1.00 47.41 304 PRO A N 1
ATOM 2500 C CA . PRO A 1 304 ? -115.324 3.980 116.836 1.00 47.41 304 PRO A CA 1
ATOM 2501 C C . PRO A 1 304 ? -114.724 5.412 116.666 1.00 47.41 304 PRO A C 1
ATOM 2503 O O . PRO A 1 304 ? -114.330 6.016 117.655 1.00 47.41 304 PRO A O 1
ATOM 2506 N N . GLN A 1 305 ? -114.727 5.978 115.441 1.00 36.56 305 GLN A N 1
ATOM 2507 C CA . GLN A 1 305 ? -114.973 7.407 115.057 1.00 36.56 305 GLN A CA 1
ATOM 2508 C C . GLN A 1 305 ? -114.282 7.731 113.706 1.00 36.56 305 GLN A C 1
ATOM 2510 O O . GLN A 1 305 ? -113.115 7.413 113.530 1.00 36.56 305 GLN A O 1
ATOM 2515 N N . GLN A 1 306 ? -115.039 8.078 112.646 1.00 32.88 306 GLN A N 1
ATOM 2516 C CA . GLN A 1 306 ? -115.253 9.452 112.107 1.00 32.88 306 GLN A CA 1
ATOM 2517 C C . GLN A 1 306 ? -113.944 10.174 111.711 1.00 32.88 306 GLN A C 1
ATOM 2519 O O . GLN A 1 306 ? -112.998 10.146 112.475 1.00 32.88 306 GLN A O 1
ATOM 2524 N N . ALA A 1 307 ? -113.780 10.934 110.627 1.00 31.69 307 ALA A N 1
ATOM 2525 C CA . ALA A 1 307 ? -114.555 11.340 109.452 1.00 31.69 307 ALA A CA 1
ATOM 2526 C C . ALA A 1 307 ? -113.615 12.250 108.606 1.00 31.69 307 ALA A C 1
ATOM 2528 O O . ALA A 1 307 ? -112.768 12.911 109.198 1.00 31.69 307 ALA A O 1
ATOM 2529 N N . GLY A 1 308 ? -113.820 12.351 107.280 1.00 30.67 308 GLY A N 1
ATOM 2530 C CA . GLY A 1 308 ? -113.266 13.412 106.397 1.00 30.67 308 GLY A CA 1
ATOM 2531 C C . GLY A 1 308 ? -111.757 13.330 106.097 1.00 30.67 308 GLY A C 1
ATOM 2532 O O . GLY A 1 308 ? -111.006 12.769 106.872 1.00 30.67 308 GLY A O 1
ATOM 2533 N N . GLU A 1 309 ? -111.185 13.841 105.008 1.00 33.69 309 GLU A N 1
ATOM 2534 C CA . GLU A 1 309 ? -111.645 14.725 103.938 1.00 33.69 309 GLU A CA 1
ATOM 2535 C C . GLU A 1 309 ? -110.565 14.721 102.820 1.00 33.69 309 GLU A C 1
ATOM 2537 O O . GLU A 1 309 ? -109.383 14.881 103.092 1.00 33.69 309 GLU A O 1
ATOM 2542 N N . VAL A 1 310 ? -111.007 14.471 101.583 1.00 30.75 310 VAL A N 1
ATOM 2543 C CA . VAL A 1 310 ? -110.700 15.135 100.290 1.00 30.75 310 VAL A CA 1
ATOM 2544 C C . VAL A 1 310 ? -109.307 15.672 99.855 1.00 30.75 310 VAL A C 1
ATOM 2546 O O . VAL A 1 310 ? -108.651 16.431 100.551 1.00 30.75 310 VAL A O 1
ATOM 2549 N N . HIS A 1 311 ? -109.079 15.463 98.536 1.00 28.84 311 HIS A N 1
ATOM 2550 C CA . HIS A 1 311 ? -108.383 16.304 97.520 1.00 28.84 311 HIS A CA 1
ATOM 2551 C C . HIS A 1 311 ? -106.856 16.139 97.355 1.00 28.84 311 HIS A C 1
ATOM 2553 O O . HIS A 1 311 ? -106.144 15.966 98.326 1.00 28.84 311 HIS A O 1
ATOM 2559 N N . SER A 1 312 ? -106.236 16.252 96.170 1.00 31.72 312 SER A N 1
ATOM 2560 C CA . SER A 1 312 ? -106.648 16.362 94.754 1.00 31.72 312 SER A CA 1
ATOM 2561 C C . SER A 1 312 ? -105.360 16.488 93.906 1.00 31.72 312 SER A C 1
ATOM 2563 O O . SER A 1 312 ? -104.388 17.059 94.390 1.00 31.72 312 SER A O 1
ATOM 2565 N N . GLY A 1 313 ? -105.394 16.054 92.639 1.00 30.52 313 GLY A N 1
ATOM 2566 C CA . GLY A 1 313 ? -104.530 16.539 91.543 1.00 30.52 313 GLY A CA 1
ATOM 2567 C C . GLY A 1 313 ? -103.157 15.854 91.393 1.00 30.52 313 GLY A C 1
ATOM 2568 O O . GLY A 1 313 ? -102.413 15.793 92.356 1.00 30.52 313 GLY A O 1
ATOM 2569 N N . SER A 1 314 ? -102.726 15.256 90.272 1.00 30.27 314 SER A N 1
ATOM 2570 C CA . SER A 1 314 ? -102.873 15.503 88.818 1.00 30.27 314 SER A CA 1
ATOM 2571 C C . SER A 1 314 ? -101.560 16.011 88.206 1.00 30.27 314 SER A C 1
ATOM 2573 O O . SER A 1 314 ? -101.018 17.013 88.658 1.00 30.27 314 SER A O 1
ATOM 2575 N N . GLY A 1 315 ? -101.156 15.379 87.098 1.00 32.34 315 GLY A N 1
ATOM 2576 C CA . GLY A 1 315 ? -100.273 15.939 86.066 1.00 32.34 315 GLY A CA 1
ATOM 2577 C C . GLY A 1 315 ? -98.909 15.245 85.986 1.00 32.34 315 GLY A C 1
ATOM 2578 O O . GLY A 1 315 ? -98.145 15.342 86.932 1.00 32.34 315 GLY A O 1
ATOM 2579 N N . ALA A 1 316 ? -98.594 14.414 84.983 1.00 31.34 316 ALA A N 1
ATOM 2580 C CA . ALA A 1 316 ? -98.513 14.635 83.521 1.00 31.34 316 ALA A CA 1
ATOM 2581 C C . ALA A 1 316 ? -97.026 14.688 83.103 1.00 31.34 316 ALA A C 1
ATOM 2583 O O . ALA A 1 316 ? -96.284 15.520 83.606 1.00 31.34 316 ALA A O 1
ATOM 2584 N N . ALA A 1 317 ? -96.587 13.726 82.278 1.00 32.16 317 ALA A N 1
ATOM 2585 C CA . ALA A 1 317 ? -96.215 13.939 80.862 1.00 32.16 317 ALA A CA 1
ATOM 2586 C C . ALA A 1 317 ? -94.689 14.188 80.738 1.00 32.16 317 ALA A C 1
ATOM 2588 O O . ALA A 1 317 ? -94.079 14.620 81.702 1.00 32.16 317 ALA A O 1
ATOM 2589 N N . ALA A 1 318 ? -93.952 13.911 79.666 1.00 32.38 318 ALA A N 1
ATOM 2590 C CA . ALA A 1 318 ? -94.171 13.455 78.294 1.00 32.38 318 ALA A CA 1
ATOM 2591 C C . ALA A 1 318 ? -92.809 12.894 77.795 1.00 32.38 318 ALA A C 1
ATOM 2593 O O . ALA A 1 318 ? -91.794 13.151 78.437 1.00 32.38 318 ALA A O 1
ATOM 2594 N N . ALA A 1 319 ? -92.806 12.004 76.792 1.00 31.34 319 ALA A N 1
ATOM 2595 C CA . ALA A 1 319 ? -92.222 12.195 75.443 1.00 31.34 319 ALA A CA 1
ATOM 2596 C C . ALA A 1 319 ? -90.757 12.687 75.416 1.00 31.34 319 ALA A C 1
ATOM 2598 O O . ALA A 1 319 ? -90.419 13.666 76.063 1.00 31.34 319 ALA A O 1
ATOM 2599 N N . GLY A 1 320 ? -89.830 12.087 74.680 1.00 30.89 320 GLY A N 1
ATOM 2600 C CA . GLY A 1 320 ? -89.935 11.458 73.366 1.00 30.89 320 GLY A CA 1
ATOM 2601 C C . GLY A 1 320 ? -88.791 12.016 72.501 1.00 30.89 320 GLY A C 1
ATOM 2602 O O . GLY A 1 320 ? -88.298 13.096 72.813 1.00 30.89 320 GLY A O 1
ATOM 2603 N N . GLU A 1 321 ? -88.441 11.274 71.440 1.00 33.50 321 GLU A N 1
ATOM 2604 C CA . GLU A 1 321 ? -87.810 11.777 70.196 1.00 33.50 321 GLU A CA 1
ATOM 2605 C C . GLU A 1 321 ? -86.350 12.288 70.313 1.00 33.50 321 GLU A C 1
ATOM 2607 O O . GLU A 1 321 ? -85.916 12.712 71.373 1.00 33.50 321 GLU A O 1
ATOM 2612 N N . THR A 1 322 ? -85.459 12.286 69.319 1.00 34.62 322 THR A N 1
ATOM 2613 C CA . THR A 1 322 ? -85.338 11.823 67.918 1.00 34.62 322 THR A CA 1
ATOM 2614 C C . THR A 1 322 ? -83.891 12.153 67.495 1.00 34.62 322 THR A C 1
ATOM 2616 O O . THR A 1 322 ? -83.269 13.014 68.107 1.00 34.62 322 THR A O 1
ATOM 2619 N N . GLU A 1 323 ? -83.400 11.468 66.457 1.00 42.22 323 GLU A N 1
ATOM 2620 C CA . GLU A 1 323 ? -82.562 11.950 65.331 1.00 42.22 323 GLU A CA 1
ATOM 2621 C C . GLU A 1 323 ? -81.506 13.068 65.519 1.00 42.22 323 GLU A C 1
ATOM 2623 O O . GLU A 1 323 ? -81.795 14.145 66.026 1.00 42.22 323 GLU A O 1
ATOM 2628 N N . SER A 1 324 ? -80.315 12.882 64.922 1.00 34.41 324 SER A N 1
ATOM 2629 C CA . SER A 1 324 ? -79.843 13.686 63.766 1.00 34.41 324 SER A CA 1
ATOM 2630 C C . SER A 1 324 ? -78.324 13.574 63.525 1.00 34.41 324 SER A C 1
ATOM 2632 O O . SER A 1 324 ? -77.524 13.690 64.446 1.00 34.41 324 SER A O 1
ATOM 2634 N N . GLU A 1 325 ? -78.003 13.374 62.242 1.00 37.94 325 GLU A N 1
ATOM 2635 C CA . GLU A 1 325 ? -76.838 13.747 61.408 1.00 37.94 325 GLU A CA 1
ATOM 2636 C C . GLU A 1 325 ? -75.592 14.437 62.012 1.00 37.94 325 GLU A C 1
ATOM 2638 O O . GLU A 1 325 ? -75.709 15.381 62.788 1.00 37.94 325 GLU A O 1
ATOM 2643 N N . ALA A 1 326 ? -74.396 14.087 61.499 1.00 37.50 326 ALA A N 1
ATOM 2644 C CA . ALA A 1 326 ? -73.646 14.935 60.541 1.00 37.50 326 ALA A CA 1
ATOM 2645 C C . ALA A 1 326 ? -72.222 14.404 60.211 1.00 37.50 326 ALA A C 1
ATOM 2647 O O . ALA A 1 326 ? -71.405 14.159 61.095 1.00 37.50 326 ALA A O 1
ATOM 2648 N N . ASP A 1 327 ? -71.972 14.283 58.904 1.00 39.72 327 ASP A N 1
ATOM 2649 C CA . ASP A 1 327 ? -70.752 14.390 58.078 1.00 39.72 327 ASP A CA 1
ATOM 2650 C C . ASP A 1 327 ? -69.334 14.483 58.689 1.00 39.72 327 ASP A C 1
ATOM 2652 O O . ASP A 1 327 ? -69.025 15.380 59.478 1.00 39.72 327 ASP A O 1
ATOM 2656 N N . LYS A 1 328 ? -68.396 13.714 58.094 1.00 36.44 328 LYS A N 1
ATOM 2657 C CA . LYS A 1 328 ? -67.282 14.295 57.305 1.00 36.44 328 LYS A CA 1
ATOM 2658 C C . LYS A 1 328 ? -66.503 13.282 56.445 1.00 36.44 328 LYS A C 1
ATOM 2660 O O . LYS A 1 328 ? -65.758 12.436 56.922 1.00 36.44 328 LYS A O 1
ATOM 2665 N N . GLU A 1 329 ? -66.701 13.492 55.153 1.00 39.75 329 GLU A N 1
ATOM 2666 C CA . GLU A 1 329 ? -65.958 13.180 53.929 1.00 39.75 329 GLU A CA 1
ATOM 2667 C C . GLU A 1 329 ? -64.409 13.166 54.015 1.00 39.75 329 GLU A C 1
ATOM 2669 O O . GLU A 1 329 ? -63.798 14.138 54.461 1.00 39.75 329 GLU A O 1
ATOM 2674 N N . ALA A 1 330 ? -63.774 12.102 53.490 1.00 37.41 330 ALA A N 1
ATOM 2675 C CA . ALA A 1 330 ? -62.408 12.122 52.941 1.00 37.41 330 ALA A CA 1
ATOM 2676 C C . ALA A 1 330 ? -62.146 10.929 51.985 1.00 37.41 330 ALA A C 1
ATOM 2678 O O . ALA A 1 330 ? -61.969 9.794 52.413 1.00 37.41 330 ALA A O 1
ATOM 2679 N N . ALA A 1 331 ? -62.108 11.241 50.685 1.00 40.62 331 ALA A N 1
ATOM 2680 C CA . ALA A 1 331 ? -61.279 10.652 49.624 1.00 40.62 331 ALA A CA 1
ATOM 2681 C C . ALA A 1 331 ? -61.148 9.114 49.503 1.00 40.62 331 ALA A C 1
ATOM 2683 O O . ALA A 1 331 ? -60.136 8.528 49.878 1.00 40.62 331 ALA A O 1
ATOM 2684 N N . ALA A 1 332 ? -62.095 8.495 48.793 1.00 40.62 332 ALA A N 1
ATOM 2685 C CA . ALA A 1 332 ? -61.876 7.246 48.060 1.00 40.62 332 ALA A CA 1
ATOM 2686 C C . ALA A 1 332 ? -62.781 7.213 46.816 1.00 40.62 332 ALA A C 1
ATOM 2688 O O . ALA A 1 332 ? -63.991 7.073 46.951 1.00 40.62 332 ALA A O 1
ATOM 2689 N N . ALA A 1 333 ? -62.210 7.379 45.617 1.00 35.81 333 ALA A N 1
ATOM 2690 C CA . ALA A 1 333 ? -62.851 7.019 44.344 1.00 35.81 333 ALA A CA 1
ATOM 2691 C C . ALA A 1 333 ? -61.839 7.084 43.184 1.00 35.81 333 ALA A C 1
ATOM 2693 O O . ALA A 1 333 ? -61.828 8.016 42.382 1.00 35.81 333 ALA A O 1
ATOM 2694 N N . ALA A 1 334 ? -60.994 6.064 43.089 1.00 46.38 334 ALA A N 1
ATOM 2695 C CA . ALA A 1 334 ? -60.415 5.622 41.829 1.00 46.38 334 ALA A CA 1
ATOM 2696 C C . ALA A 1 334 ? -60.681 4.115 41.725 1.00 46.38 334 ALA A C 1
ATOM 2698 O O . ALA A 1 334 ? -60.593 3.422 42.732 1.00 46.38 334 ALA A O 1
ATOM 2699 N N . ALA A 1 335 ? -60.986 3.648 40.514 1.00 46.00 335 ALA A N 1
ATOM 2700 C CA . ALA A 1 335 ? -61.259 2.256 40.139 1.00 46.00 335 ALA A CA 1
ATOM 2701 C C . ALA A 1 335 ? -62.673 1.727 40.444 1.00 46.00 335 ALA A C 1
ATOM 2703 O O . ALA A 1 335 ? -62.919 1.151 41.494 1.00 46.00 335 ALA A O 1
ATOM 2704 N N . ALA A 1 336 ? -63.582 1.883 39.473 1.00 43.50 336 ALA A N 1
ATOM 2705 C CA . ALA A 1 336 ? -64.554 0.853 39.066 1.00 43.50 336 ALA A CA 1
ATOM 2706 C C . ALA A 1 336 ? -65.552 1.429 38.041 1.00 43.50 336 ALA A C 1
ATOM 2708 O O . ALA A 1 336 ? -66.666 1.770 38.420 1.00 43.50 336 ALA A O 1
ATOM 2709 N N . ALA A 1 337 ? -65.162 1.579 36.765 1.00 40.75 337 ALA A N 1
ATOM 2710 C CA . ALA A 1 337 ? -66.098 1.653 35.617 1.00 40.75 337 ALA A CA 1
ATOM 2711 C C . ALA A 1 337 ? -65.384 1.817 34.252 1.00 40.75 337 ALA A C 1
ATOM 2713 O O . ALA A 1 337 ? -65.798 2.633 33.431 1.00 40.75 337 ALA A O 1
ATOM 2714 N N . ALA A 1 338 ? -64.304 1.074 33.981 1.00 43.16 338 ALA A N 1
ATOM 2715 C CA . ALA A 1 338 ? -63.663 1.095 32.654 1.00 43.16 338 ALA A CA 1
ATOM 2716 C C . ALA A 1 338 ? -63.080 -0.265 32.220 1.00 43.16 338 ALA A C 1
ATOM 2718 O O . ALA A 1 338 ? -62.163 -0.310 31.410 1.00 43.16 338 ALA A O 1
ATOM 2719 N N . GLU A 1 339 ? -63.607 -1.377 32.740 1.00 46.00 339 GLU A N 1
ATOM 2720 C CA . GLU A 1 339 ? -63.032 -2.720 32.547 1.00 46.00 339 GLU A CA 1
ATOM 2721 C C . GLU A 1 339 ? -64.078 -3.756 32.092 1.00 46.00 339 GLU A C 1
ATOM 2723 O O . GLU A 1 339 ? -64.216 -4.834 32.656 1.00 46.00 339 GLU A O 1
ATOM 2728 N N . ALA A 1 340 ? -64.870 -3.426 31.066 1.00 45.41 340 ALA A N 1
ATOM 2729 C CA . ALA A 1 340 ? -65.816 -4.392 30.486 1.00 45.41 340 ALA A CA 1
ATOM 2730 C C . ALA A 1 340 ? -65.876 -4.419 28.947 1.00 45.41 340 ALA A C 1
ATOM 2732 O O . ALA A 1 340 ? -66.686 -5.156 28.395 1.00 45.41 340 ALA A O 1
ATOM 2733 N N . GLU A 1 341 ? -65.017 -3.687 28.225 1.00 46.91 341 GLU A N 1
ATOM 2734 C CA . GLU A 1 341 ? -65.059 -3.656 26.746 1.00 46.91 341 GLU A CA 1
ATOM 2735 C C . GLU A 1 341 ? -63.718 -3.936 26.045 1.00 46.91 341 GLU A C 1
ATOM 2737 O O . GLU A 1 341 ? -63.559 -3.642 24.863 1.00 46.91 341 GLU A O 1
ATOM 2742 N N . GLN A 1 342 ? -62.750 -4.561 26.727 1.00 41.47 342 GLN A N 1
ATOM 2743 C CA . GLN A 1 342 ? -61.435 -4.861 26.137 1.00 41.47 342 GLN A CA 1
ATOM 2744 C C . GLN A 1 342 ? -60.996 -6.330 26.262 1.00 41.47 342 GLN A C 1
ATOM 2746 O O . GLN A 1 342 ? -59.808 -6.638 26.233 1.00 41.47 342 GLN A O 1
ATOM 2751 N N . GLU A 1 343 ? -61.945 -7.266 26.346 1.00 45.59 343 GLU A N 1
ATOM 2752 C CA . GLU A 1 343 ? -61.648 -8.709 26.412 1.00 45.59 343 GLU A CA 1
ATOM 2753 C C . GLU A 1 343 ? -62.041 -9.488 25.139 1.00 45.59 343 GLU A C 1
ATOM 2755 O O . GLU A 1 343 ? -61.971 -10.715 25.092 1.00 45.59 343 GLU A O 1
ATOM 2760 N N . GLN A 1 344 ? -62.392 -8.782 24.054 1.00 40.19 344 GLN A N 1
ATOM 2761 C CA . GLN A 1 344 ? -62.774 -9.387 22.768 1.00 40.19 344 GLN A CA 1
ATOM 2762 C C . GLN A 1 344 ? -61.760 -9.159 21.624 1.00 40.19 344 GLN A C 1
ATOM 2764 O O . GLN A 1 344 ? -62.069 -9.436 20.468 1.00 40.19 344 GLN A O 1
ATOM 2769 N N . GLU A 1 345 ? -60.526 -8.728 21.921 1.00 42.44 345 GLU A N 1
ATOM 2770 C CA . GLU A 1 345 ? -59.439 -8.602 20.921 1.00 42.44 345 GLU A CA 1
ATOM 2771 C C . GLU A 1 345 ? -58.208 -9.493 21.177 1.00 42.44 345 GLU A C 1
ATOM 2773 O O . GLU A 1 345 ? -57.335 -9.611 20.318 1.00 42.44 345 GLU A O 1
ATOM 2778 N N . ARG A 1 346 ? -58.143 -10.224 22.299 1.00 44.69 346 ARG A N 1
ATOM 2779 C CA . ARG A 1 346 ? -56.978 -11.062 22.661 1.00 44.69 346 ARG A CA 1
ATOM 2780 C C . ARG A 1 346 ? -57.081 -12.535 22.268 1.00 44.69 346 ARG A C 1
ATOM 2782 O O . ARG A 1 346 ? -56.469 -13.406 22.879 1.00 44.69 346 ARG A O 1
ATOM 2789 N N . ARG A 1 347 ? -57.790 -12.835 21.181 1.00 44.50 347 ARG A N 1
ATOM 2790 C CA . ARG A 1 347 ? -57.549 -14.079 20.441 1.00 44.50 347 ARG A CA 1
ATOM 2791 C C . ARG A 1 347 ? -56.960 -13.716 19.087 1.00 44.50 347 ARG A C 1
ATOM 2793 O O . ARG A 1 347 ? -57.732 -13.363 18.192 1.00 44.50 347 ARG A O 1
ATOM 2800 N N . PRO A 1 348 ? -55.627 -13.818 18.894 1.00 55.03 348 PRO A N 1
ATOM 2801 C CA . PRO A 1 348 ? -55.055 -13.792 17.559 1.00 55.03 348 PRO A CA 1
ATOM 2802 C C . PRO A 1 348 ? -55.630 -14.998 16.822 1.00 55.03 348 PRO A C 1
ATOM 2804 O O . PRO A 1 348 ? -55.178 -16.133 16.954 1.00 55.03 348 PRO A O 1
ATOM 2807 N N . THR A 1 349 ? -56.715 -14.769 16.087 1.00 52.75 349 THR A N 1
ATOM 2808 C CA . THR A 1 349 ? -57.280 -15.780 15.209 1.00 52.75 349 THR A CA 1
ATOM 2809 C C . THR A 1 349 ? -56.156 -16.216 14.283 1.00 52.75 349 THR A C 1
ATOM 2811 O O . THR A 1 349 ? -55.475 -15.384 13.688 1.00 52.75 349 THR A O 1
ATOM 2814 N N . VAL A 1 350 ? -55.965 -17.525 14.135 1.00 56.84 350 VAL A N 1
ATOM 2815 C CA . VAL A 1 350 ? -54.963 -18.153 13.253 1.00 56.84 350 VAL A CA 1
ATOM 2816 C C . VAL A 1 350 ? -54.952 -17.528 11.839 1.00 56.84 350 VAL A C 1
ATOM 2818 O O . VAL A 1 350 ? -53.929 -17.502 11.159 1.00 56.84 350 VAL A O 1
ATOM 2821 N N . ARG A 1 351 ? -56.065 -16.906 11.418 1.00 56.06 351 ARG A N 1
ATOM 2822 C CA . ARG A 1 351 ? -56.183 -16.085 10.201 1.00 56.06 351 ARG A CA 1
ATOM 2823 C C . ARG A 1 351 ? -55.261 -14.853 10.143 1.00 56.06 351 ARG A C 1
ATOM 2825 O O . ARG A 1 351 ? -54.832 -14.505 9.045 1.00 56.06 351 ARG A O 1
ATOM 2832 N N . GLY A 1 352 ? -54.959 -14.194 11.261 1.00 62.19 352 GLY A N 1
ATOM 2833 C CA . GLY A 1 352 ? -54.070 -13.026 11.326 1.00 62.19 352 GLY A CA 1
ATOM 2834 C C . GLY A 1 352 ? -52.601 -13.390 11.102 1.00 62.19 352 GLY A C 1
ATOM 2835 O O . GLY A 1 352 ? -51.925 -12.757 10.289 1.00 62.19 352 GLY A O 1
ATOM 2836 N N . LEU A 1 353 ? -52.140 -14.480 11.725 1.00 68.88 353 LEU A N 1
ATOM 2837 C CA . LEU A 1 353 ? -50.803 -15.039 11.490 1.00 68.88 353 LEU A CA 1
ATOM 2838 C C . LEU A 1 353 ? -50.654 -15.537 10.047 1.00 68.88 353 LEU A C 1
ATOM 2840 O O . LEU A 1 353 ? -49.652 -15.250 9.395 1.00 68.88 353 LEU A O 1
ATOM 2844 N N . PHE A 1 354 ? -51.693 -16.170 9.492 1.00 68.19 354 PHE A N 1
ATOM 2845 C CA . PHE A 1 354 ? -51.671 -16.617 8.097 1.00 68.19 354 PHE A CA 1
ATOM 2846 C C . PHE A 1 354 ? -51.622 -15.453 7.092 1.00 68.19 354 PHE A C 1
ATOM 2848 O O . PHE A 1 354 ? -51.031 -15.598 6.024 1.00 68.19 354 PHE A O 1
ATOM 2855 N N . ARG A 1 355 ? -52.195 -14.279 7.415 1.00 72.50 355 ARG A N 1
ATOM 2856 C CA . ARG A 1 355 ? -52.047 -13.066 6.586 1.00 72.50 355 ARG A CA 1
ATOM 2857 C C . ARG A 1 355 ? -50.628 -12.510 6.627 1.00 72.50 355 ARG A C 1
ATOM 2859 O O . ARG A 1 355 ? -50.100 -12.216 5.558 1.00 72.50 355 ARG A O 1
ATOM 2866 N N . LYS A 1 356 ? -50.007 -12.411 7.809 1.00 70.31 356 LYS A N 1
ATOM 2867 C CA . LYS A 1 356 ? -48.613 -11.945 7.936 1.00 70.31 356 LYS A CA 1
ATOM 2868 C C . LYS A 1 356 ? -47.642 -12.883 7.212 1.00 70.31 356 LYS A C 1
ATOM 2870 O O . LYS A 1 356 ? -46.804 -12.410 6.451 1.00 70.31 356 LYS A O 1
ATOM 2875 N N . LEU A 1 357 ? -47.835 -14.201 7.327 1.00 74.19 357 LEU A N 1
ATOM 2876 C CA . LEU A 1 357 ? -47.022 -15.189 6.610 1.00 74.19 357 LEU A CA 1
ATOM 2877 C C . LEU A 1 357 ? -47.203 -15.095 5.083 1.00 74.19 357 LEU A C 1
ATOM 2879 O O . LEU A 1 357 ? -46.225 -15.123 4.337 1.00 74.19 357 LEU A O 1
ATOM 2883 N N . LYS A 1 358 ? -48.442 -14.907 4.597 1.00 76.69 358 LYS A N 1
ATOM 2884 C CA . LYS A 1 358 ? -48.701 -14.686 3.161 1.00 76.69 358 LYS A CA 1
ATOM 2885 C C . LYS A 1 358 ? -48.068 -13.398 2.642 1.00 76.69 358 LYS A C 1
ATOM 2887 O O . LYS A 1 358 ? -47.649 -13.359 1.488 1.00 76.69 358 LYS A O 1
ATOM 2892 N N . GLN A 1 359 ? -48.031 -12.350 3.461 1.00 70.31 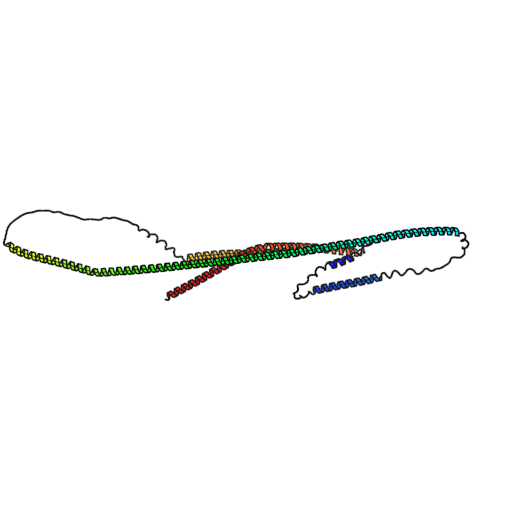359 GLN A N 1
ATOM 2893 C CA . GLN A 1 359 ? -47.451 -11.063 3.088 1.00 70.31 359 GLN A CA 1
ATOM 2894 C C . GLN A 1 359 ? -45.916 -11.137 3.039 1.00 70.31 359 GLN A C 1
ATOM 2896 O O . GLN A 1 359 ? -45.329 -10.639 2.081 1.00 70.31 359 GLN A O 1
ATOM 2901 N N . GLY A 1 360 ? -45.288 -11.861 3.975 1.00 74.50 360 GLY A N 1
ATOM 2902 C CA . GLY A 1 360 ? -43.852 -12.166 3.946 1.00 74.50 360 GLY A CA 1
ATOM 2903 C C . GLY A 1 360 ? -43.443 -12.995 2.725 1.00 74.50 360 GLY A C 1
ATOM 2904 O O . GLY A 1 360 ? -42.509 -12.626 2.019 1.00 74.50 360 GLY A O 1
ATOM 2905 N N . PHE A 1 361 ? -44.207 -14.042 2.390 1.00 81.25 361 PHE A N 1
ATOM 2906 C CA . PHE A 1 361 ? -43.958 -14.837 1.178 1.00 81.25 361 PHE A CA 1
ATOM 2907 C C . PHE A 1 361 ? -44.111 -14.021 -0.109 1.00 81.25 361 PHE A C 1
ATOM 2909 O O . PHE A 1 361 ? -43.331 -14.194 -1.039 1.00 81.25 361 PHE A O 1
ATOM 2916 N N . ARG A 1 362 ? -45.091 -13.109 -0.177 1.00 79.06 362 ARG A N 1
ATOM 2917 C CA . ARG A 1 362 ? -45.249 -12.227 -1.344 1.00 79.06 362 ARG A CA 1
ATOM 2918 C C . ARG A 1 362 ? -44.063 -11.276 -1.507 1.00 79.06 362 ARG A C 1
ATOM 2920 O O . ARG A 1 362 ? -43.609 -11.091 -2.628 1.00 79.06 362 ARG A O 1
ATOM 2927 N N . SER A 1 363 ? -43.562 -10.723 -0.402 1.00 72.94 363 SER A N 1
ATOM 2928 C CA . SER A 1 363 ? -42.385 -9.847 -0.405 1.00 72.94 363 SER A CA 1
ATOM 2929 C C . SER A 1 363 ? -41.119 -10.602 -0.831 1.00 72.94 363 SER A C 1
ATOM 2931 O O . SER A 1 363 ? -40.393 -10.150 -1.712 1.00 72.94 363 SER A O 1
ATOM 2933 N N . GLY A 1 364 ? -40.905 -11.810 -0.292 1.00 77.75 364 GLY A N 1
ATOM 2934 C CA . GLY A 1 364 ? -39.769 -12.657 -0.666 1.00 77.75 364 GLY A CA 1
ATOM 2935 C C . GLY A 1 364 ? -39.791 -13.083 -2.137 1.00 77.75 364 GLY A C 1
ATOM 2936 O O . GLY A 1 364 ? -38.756 -13.065 -2.798 1.00 77.75 364 GLY A O 1
ATOM 2937 N N . VAL A 1 365 ? -40.969 -13.405 -2.682 1.00 80.88 365 VAL A N 1
ATOM 2938 C CA . VAL A 1 365 ? -41.113 -13.765 -4.103 1.00 80.88 365 VAL A CA 1
ATOM 2939 C C . VAL A 1 365 ? -40.856 -12.567 -5.021 1.00 80.88 365 VAL A C 1
ATOM 2941 O O . VAL A 1 365 ? -40.202 -12.746 -6.044 1.00 80.88 365 VAL A O 1
ATOM 2944 N N . GLU A 1 366 ? -41.299 -11.355 -4.674 1.00 78.31 366 GLU A N 1
ATOM 2945 C CA . GLU A 1 366 ? -40.991 -10.153 -5.471 1.00 78.31 366 GLU A CA 1
ATOM 2946 C C . GLU A 1 366 ? -39.497 -9.794 -5.421 1.00 78.31 366 GLU A C 1
ATOM 2948 O O . GLU A 1 366 ? -38.909 -9.492 -6.458 1.00 78.31 366 GLU A O 1
ATOM 2953 N N . MET A 1 367 ? -38.841 -9.932 -4.263 1.00 65.94 367 MET A N 1
ATOM 2954 C CA . MET A 1 367 ? -37.396 -9.695 -4.147 1.00 65.94 367 MET A CA 1
ATOM 2955 C C . MET A 1 367 ? -36.586 -10.713 -4.969 1.00 65.94 367 MET A C 1
ATOM 2957 O O . MET A 1 367 ? -35.620 -10.362 -5.648 1.00 65.94 367 MET A O 1
ATOM 2961 N N . MET A 1 368 ? -37.018 -11.978 -4.979 1.00 69.56 368 MET A N 1
ATOM 2962 C CA . MET A 1 368 ? -36.402 -13.020 -5.801 1.00 69.56 368 MET A CA 1
ATOM 2963 C C . MET A 1 368 ? -36.647 -12.774 -7.299 1.00 69.56 368 MET A C 1
ATOM 2965 O O . MET A 1 368 ? -35.759 -13.006 -8.114 1.00 69.56 368 MET A O 1
ATOM 2969 N N . LYS A 1 369 ? -37.809 -12.224 -7.670 1.00 79.56 369 LYS A N 1
ATOM 2970 C CA . LYS A 1 369 ? -38.132 -11.826 -9.048 1.00 79.56 369 LYS A CA 1
ATOM 2971 C C . LYS A 1 369 ? -37.260 -10.663 -9.529 1.00 79.56 369 LYS A C 1
ATOM 2973 O O . LYS A 1 369 ? -36.809 -10.692 -10.670 1.00 79.56 369 LYS A O 1
ATOM 2978 N N . GLN A 1 370 ? -36.969 -9.696 -8.658 1.00 69.31 370 GLN A N 1
ATOM 2979 C CA . GLN A 1 370 ? -36.017 -8.617 -8.931 1.00 69.31 370 GLN A CA 1
ATOM 2980 C C . GLN A 1 370 ? -34.585 -9.144 -9.097 1.00 69.31 370 GLN A C 1
ATOM 2982 O O . GLN A 1 370 ? -33.926 -8.794 -10.072 1.00 69.31 370 GLN A O 1
ATOM 2987 N N . LYS A 1 371 ? -34.122 -10.045 -8.216 1.00 71.75 371 LYS A N 1
ATOM 2988 C CA . LYS A 1 371 ? -32.795 -10.678 -8.353 1.00 71.75 371 LYS A CA 1
ATOM 2989 C C . LYS A 1 371 ? -32.669 -11.480 -9.648 1.00 71.75 371 LYS A C 1
ATOM 2991 O O . LYS A 1 371 ? -31.663 -11.365 -10.340 1.00 71.75 371 LYS A O 1
ATOM 2996 N N . VAL A 1 372 ? -33.702 -12.243 -10.012 1.00 77.69 372 VAL A N 1
ATOM 2997 C CA . VAL A 1 372 ? -33.723 -12.970 -11.289 1.00 77.69 372 VAL A CA 1
ATOM 2998 C C . VAL A 1 372 ? -33.705 -11.993 -12.462 1.00 77.69 372 VAL A C 1
ATOM 3000 O O . VAL A 1 372 ? -32.930 -12.220 -13.379 1.00 77.69 372 VAL A O 1
ATOM 3003 N N . GLN A 1 373 ? -34.457 -10.884 -12.412 1.00 75.69 373 GLN A N 1
ATOM 3004 C CA . GLN A 1 373 ? -34.435 -9.858 -13.462 1.00 75.69 373 GLN A CA 1
ATOM 3005 C C . GLN A 1 373 ? -33.047 -9.238 -13.665 1.00 75.69 373 GLN A C 1
ATOM 3007 O O . GLN A 1 373 ? -32.623 -9.109 -14.812 1.00 75.69 373 GLN A O 1
ATOM 3012 N N . VAL A 1 374 ? -32.323 -8.924 -12.585 1.00 69.31 374 VAL A N 1
ATOM 3013 C CA . VAL A 1 374 ? -30.951 -8.386 -12.657 1.00 69.31 374 VAL A CA 1
ATOM 3014 C C . VAL A 1 374 ? -29.983 -9.412 -13.252 1.00 69.31 374 VAL A C 1
ATOM 3016 O O . VAL A 1 374 ? -29.190 -9.066 -14.124 1.00 69.31 374 VAL A O 1
ATOM 3019 N N . LEU A 1 375 ? -30.091 -10.685 -12.860 1.00 72.88 375 LEU A N 1
ATOM 3020 C CA . LEU A 1 375 ? -29.254 -11.751 -13.420 1.00 72.88 375 LEU A CA 1
ATOM 3021 C C . LEU A 1 375 ? -29.557 -12.018 -14.903 1.00 72.88 375 LEU A C 1
ATOM 3023 O O . LEU A 1 375 ? -28.628 -12.225 -15.681 1.00 72.88 375 LEU A O 1
ATOM 3027 N N . THR A 1 376 ? -30.824 -11.958 -15.333 1.00 74.06 376 THR A N 1
ATOM 3028 C CA . THR A 1 376 ? -31.159 -12.032 -16.768 1.00 74.06 376 THR A CA 1
ATOM 3029 C C . THR A 1 376 ? -30.660 -10.819 -17.546 1.00 74.06 376 THR A C 1
ATOM 3031 O O . THR A 1 376 ? -30.146 -11.001 -18.642 1.00 74.06 376 THR A O 1
ATOM 3034 N N . ALA A 1 377 ? -30.731 -9.607 -16.988 1.00 64.69 377 ALA A N 1
ATOM 3035 C CA . ALA A 1 377 ? -30.208 -8.413 -17.654 1.00 64.69 377 ALA A CA 1
ATOM 3036 C C . ALA A 1 377 ? -28.678 -8.474 -17.824 1.00 64.69 377 ALA A C 1
ATOM 3038 O O . ALA A 1 377 ? -28.159 -8.081 -18.867 1.00 64.69 377 ALA A O 1
ATOM 3039 N N . ALA A 1 378 ? -27.958 -9.025 -16.841 1.00 63.38 378 ALA A N 1
ATOM 3040 C CA . ALA A 1 378 ? -26.518 -9.258 -16.944 1.00 63.38 378 ALA A CA 1
ATOM 3041 C C . ALA A 1 378 ? -26.172 -10.315 -18.012 1.00 63.38 378 ALA A C 1
ATOM 3043 O O . ALA A 1 378 ? -25.225 -10.136 -18.777 1.00 63.38 378 ALA A O 1
ATOM 3044 N N . ALA A 1 379 ? -26.967 -11.386 -18.120 1.00 65.25 379 ALA A N 1
ATOM 3045 C CA . ALA A 1 379 ? -26.790 -12.402 -19.159 1.00 65.25 379 ALA A CA 1
ATOM 3046 C C . ALA A 1 379 ? -27.064 -11.853 -20.575 1.00 65.25 379 ALA A C 1
ATOM 3048 O O . ALA A 1 379 ? -26.313 -12.151 -21.503 1.00 65.25 379 ALA A O 1
ATOM 3049 N N . GLU A 1 380 ? -28.088 -11.007 -20.737 1.00 76.31 380 GLU A N 1
ATOM 3050 C CA . GLU A 1 380 ? -28.395 -10.342 -22.012 1.00 76.31 380 GLU A CA 1
ATOM 3051 C C . GLU A 1 380 ? -27.276 -9.381 -22.445 1.00 76.31 380 GLU A C 1
ATOM 3053 O O . GLU A 1 380 ? -26.934 -9.326 -23.627 1.00 76.31 380 GLU A O 1
ATOM 3058 N N . TRP A 1 381 ? -26.644 -8.676 -21.499 1.00 69.44 381 TRP A N 1
ATOM 3059 C CA . TRP A 1 381 ? -25.478 -7.834 -21.786 1.00 69.44 381 TRP A CA 1
ATOM 3060 C C . TRP A 1 381 ? -24.254 -8.645 -22.226 1.00 69.44 381 TRP A C 1
ATOM 3062 O O . TRP A 1 381 ? -23.566 -8.248 -23.171 1.00 69.44 381 TRP A O 1
ATOM 3072 N N . GLY A 1 382 ? -24.020 -9.806 -21.608 1.00 68.06 382 GLY A N 1
ATOM 3073 C CA . GLY A 1 382 ? -22.963 -10.734 -22.017 1.00 68.06 382 GLY A CA 1
ATOM 3074 C C . GLY A 1 382 ? -23.135 -11.236 -23.456 1.00 68.06 382 GLY A C 1
ATOM 3075 O O . GLY A 1 382 ? -22.183 -11.207 -24.238 1.00 68.06 382 GLY A O 1
ATOM 3076 N N . GLU A 1 383 ? -24.356 -11.620 -23.851 1.00 72.38 383 GLU A N 1
ATOM 3077 C CA . GLU A 1 383 ? -24.638 -12.017 -25.239 1.00 72.38 383 GLU A CA 1
ATOM 3078 C C . GLU A 1 383 ? -24.474 -10.856 -26.229 1.00 72.38 383 GLU A C 1
ATOM 3080 O O . GLU A 1 383 ? -23.985 -11.061 -27.343 1.00 72.38 383 GLU A O 1
ATOM 3085 N N . LEU A 1 384 ? -24.848 -9.632 -25.848 1.00 72.62 384 LEU A N 1
ATOM 3086 C CA . LEU A 1 384 ? -24.759 -8.462 -26.725 1.00 72.62 384 LEU A CA 1
ATOM 3087 C C . LEU A 1 384 ? -23.298 -8.064 -26.994 1.00 72.62 384 LEU A C 1
ATOM 3089 O O . LEU A 1 384 ? -22.939 -7.778 -28.139 1.00 72.62 384 LEU A O 1
ATOM 3093 N N . LEU A 1 385 ? -22.435 -8.156 -25.977 1.00 67.56 385 LEU A N 1
ATOM 3094 C CA . LEU A 1 385 ? -20.981 -7.992 -26.109 1.00 67.56 385 LEU A CA 1
ATOM 3095 C C . LEU A 1 385 ? -20.361 -9.084 -26.988 1.00 67.56 385 LEU A C 1
ATOM 3097 O O . LEU A 1 385 ? -19.577 -8.791 -27.894 1.00 67.56 385 LEU A O 1
ATOM 3101 N N . GLN A 1 386 ? -20.756 -10.343 -26.785 1.00 64.50 386 GLN A N 1
ATOM 3102 C CA . GLN A 1 386 ? -20.246 -11.459 -27.582 1.00 64.50 386 GLN A CA 1
ATOM 3103 C C . GLN A 1 386 ? -20.705 -11.380 -29.047 1.00 64.50 386 GLN A C 1
ATOM 3105 O O . GLN A 1 386 ? -19.962 -11.749 -29.962 1.00 64.50 386 GLN A O 1
ATOM 3110 N N . ARG A 1 387 ? -21.905 -10.850 -29.302 1.00 74.44 387 ARG A N 1
ATOM 3111 C CA . ARG A 1 387 ? -22.405 -10.583 -30.656 1.00 74.44 387 ARG A CA 1
ATOM 3112 C C . ARG A 1 387 ? -21.647 -9.434 -31.321 1.00 74.44 387 ARG A C 1
ATOM 3114 O O . ARG A 1 387 ? -21.254 -9.580 -32.475 1.00 74.44 387 ARG A O 1
ATOM 3121 N N . GLY A 1 388 ? -21.351 -8.363 -30.581 1.00 69.75 388 GLY A N 1
ATOM 3122 C CA . GLY A 1 388 ? -20.529 -7.248 -31.059 1.00 69.75 388 GLY A CA 1
ATOM 3123 C C . GLY A 1 388 ? -19.116 -7.680 -31.460 1.00 69.75 388 GLY A C 1
ATOM 3124 O O . GLY A 1 388 ? -18.648 -7.335 -32.543 1.00 69.75 388 GLY A O 1
ATOM 3125 N N . LEU A 1 389 ? -18.462 -8.521 -30.652 1.00 68.31 389 LEU A N 1
ATOM 3126 C CA . LEU A 1 389 ? -17.134 -9.061 -30.976 1.00 68.31 389 LEU A CA 1
ATOM 3127 C C . LEU A 1 389 ? -17.149 -9.937 -32.238 1.00 68.31 389 LEU A C 1
ATOM 3129 O O . LEU A 1 389 ? -16.245 -9.842 -33.069 1.00 68.31 389 LEU A O 1
ATOM 3133 N N . ASN A 1 390 ? -18.192 -10.748 -32.428 1.00 66.12 390 ASN A N 1
ATOM 3134 C CA . ASN A 1 390 ? -18.346 -11.561 -33.637 1.00 66.12 390 ASN A CA 1
ATOM 3135 C C . ASN A 1 390 ? -18.662 -10.716 -34.885 1.00 66.12 390 ASN A C 1
ATOM 3137 O O . ASN A 1 390 ? -18.180 -11.028 -35.977 1.00 66.12 390 ASN A O 1
ATOM 3141 N N . GLU A 1 391 ? -19.427 -9.631 -34.752 1.00 71.56 391 GLU A N 1
ATOM 3142 C CA . GLU A 1 391 ? -19.678 -8.686 -35.849 1.00 71.56 391 GLU A CA 1
ATOM 3143 C C . GLU A 1 391 ? -18.407 -7.926 -36.248 1.00 71.56 391 GLU A C 1
ATOM 3145 O O . GLU A 1 391 ? -18.119 -7.795 -37.437 1.00 71.56 391 GLU A O 1
ATOM 3150 N N . VAL A 1 392 ? -17.577 -7.521 -35.282 1.00 66.12 392 VAL A N 1
ATOM 3151 C CA . VAL A 1 392 ? -16.272 -6.903 -35.566 1.00 66.12 392 VAL A CA 1
ATOM 3152 C C . VAL A 1 392 ? -15.323 -7.910 -36.219 1.00 66.12 392 VAL A C 1
ATOM 3154 O O . VAL A 1 392 ? -14.684 -7.589 -37.223 1.00 66.12 392 VAL A O 1
ATOM 3157 N N . ALA A 1 393 ? -15.264 -9.151 -35.732 1.00 66.06 393 ALA A N 1
ATOM 3158 C CA . ALA A 1 393 ? -14.433 -10.193 -36.335 1.00 66.06 393 ALA A CA 1
ATOM 3159 C C . ALA A 1 393 ? -14.854 -10.511 -37.783 1.00 66.06 393 ALA A C 1
ATOM 3161 O O . ALA A 1 393 ? -14.006 -10.619 -38.672 1.00 66.06 393 ALA A O 1
ATOM 3162 N N . THR A 1 394 ? -16.160 -10.603 -38.052 1.00 71.62 394 THR A N 1
ATOM 3163 C CA . THR A 1 394 ? -16.681 -10.856 -39.406 1.00 71.62 394 THR A CA 1
ATOM 3164 C C . THR A 1 394 ? -16.515 -9.655 -40.337 1.00 71.62 394 THR A C 1
ATOM 3166 O O . THR A 1 394 ? -16.140 -9.846 -41.496 1.00 71.62 394 THR A O 1
ATOM 3169 N N . ALA A 1 395 ? -16.694 -8.424 -39.848 1.00 67.44 395 ALA A N 1
ATOM 3170 C CA . ALA A 1 395 ? -16.415 -7.210 -40.616 1.00 67.44 395 ALA A CA 1
ATOM 3171 C C . ALA A 1 395 ? -14.926 -7.095 -40.978 1.00 67.44 395 ALA A C 1
ATOM 3173 O O . ALA A 1 395 ? -14.586 -6.760 -42.114 1.00 67.44 395 ALA A O 1
ATOM 3174 N N . THR A 1 396 ? -14.037 -7.453 -40.048 1.00 67.06 396 THR A N 1
ATOM 3175 C CA . THR A 1 396 ? -12.584 -7.448 -40.274 1.00 67.06 396 THR A CA 1
ATOM 3176 C C . THR A 1 396 ? -12.186 -8.517 -41.294 1.00 67.06 396 THR A C 1
ATOM 3178 O O . THR A 1 396 ? -11.444 -8.230 -42.233 1.00 67.06 396 THR A O 1
ATOM 3181 N N . ALA A 1 397 ? -12.744 -9.729 -41.196 1.00 65.88 397 ALA A N 1
ATOM 3182 C CA . ALA A 1 397 ? -12.523 -10.789 -42.183 1.00 65.88 397 ALA A CA 1
ATOM 3183 C C . ALA A 1 397 ? -13.027 -10.397 -43.587 1.00 65.88 397 ALA A C 1
ATOM 3185 O O . ALA A 1 397 ? -12.345 -10.646 -44.583 1.00 65.88 397 ALA A O 1
ATOM 3186 N N . ALA A 1 398 ? -14.186 -9.736 -43.679 1.00 70.94 398 ALA A N 1
ATOM 3187 C CA . ALA A 1 398 ? -14.727 -9.237 -44.942 1.00 70.94 398 ALA A CA 1
ATOM 3188 C C . ALA A 1 398 ? -13.865 -8.111 -45.543 1.00 70.94 398 ALA A C 1
ATOM 3190 O O . ALA A 1 398 ? -13.622 -8.103 -46.753 1.00 70.94 398 ALA A O 1
ATOM 3191 N N . ALA A 1 399 ? -13.352 -7.198 -44.712 1.00 66.50 399 ALA A N 1
ATOM 3192 C CA . ALA A 1 399 ? -12.448 -6.135 -45.143 1.00 66.50 399 ALA A CA 1
ATOM 3193 C C . ALA A 1 399 ? -11.143 -6.710 -45.717 1.00 66.50 399 ALA A C 1
ATOM 3195 O O . ALA A 1 399 ? -10.761 -6.355 -46.835 1.00 66.50 399 ALA A O 1
ATOM 3196 N N . VAL A 1 400 ? -10.525 -7.671 -45.021 1.00 67.00 400 VAL A N 1
ATOM 3197 C CA . VAL A 1 400 ? -9.309 -8.362 -45.486 1.00 67.00 400 VAL A CA 1
ATOM 3198 C C . VAL A 1 400 ? -9.566 -9.123 -46.791 1.00 67.00 400 VAL A C 1
ATOM 3200 O O . VAL A 1 400 ? -8.770 -9.028 -47.727 1.00 67.00 400 VAL A O 1
ATOM 3203 N N . ALA A 1 401 ? -10.705 -9.813 -46.912 1.00 70.69 401 ALA A N 1
ATOM 3204 C CA . ALA A 1 401 ? -11.081 -10.502 -48.147 1.00 70.69 401 ALA A CA 1
ATOM 3205 C C . ALA A 1 401 ? -11.287 -9.530 -49.326 1.00 70.69 401 ALA A C 1
ATOM 3207 O O . ALA A 1 401 ? -10.866 -9.821 -50.448 1.00 70.69 401 ALA A O 1
ATOM 3208 N N . SER A 1 402 ? -11.886 -8.357 -49.085 1.00 69.62 402 SER A N 1
ATOM 3209 C CA . SER A 1 402 ? -12.071 -7.328 -50.119 1.00 69.62 402 SER A CA 1
ATOM 3210 C C . SER A 1 402 ? -10.746 -6.702 -50.570 1.00 69.62 402 SER A C 1
ATOM 3212 O O . SER A 1 402 ? -10.540 -6.499 -51.768 1.00 69.62 402 SER A O 1
ATOM 3214 N N . ALA A 1 403 ? -9.812 -6.483 -49.638 1.00 64.31 403 ALA A N 1
ATOM 3215 C CA . ALA A 1 403 ? -8.478 -5.975 -49.935 1.00 64.31 403 ALA A CA 1
ATOM 3216 C C . ALA A 1 403 ? -7.672 -6.989 -50.763 1.00 64.31 403 ALA A C 1
ATOM 3218 O O . ALA A 1 403 ? -7.083 -6.629 -51.782 1.00 64.31 403 ALA A O 1
ATOM 3219 N N . ALA A 1 404 ? -7.730 -8.276 -50.403 1.00 67.00 404 ALA A N 1
ATOM 3220 C CA . ALA A 1 404 ? -7.103 -9.347 -51.176 1.00 67.00 404 ALA A CA 1
ATOM 3221 C C . ALA A 1 404 ? -7.676 -9.447 -52.604 1.00 67.00 404 ALA A C 1
ATOM 3223 O O . ALA A 1 404 ? -6.921 -9.599 -53.569 1.00 67.00 404 ALA A O 1
ATOM 3224 N N . ALA A 1 405 ? -8.996 -9.299 -52.767 1.00 71.38 405 ALA A N 1
ATOM 3225 C CA . ALA A 1 405 ? -9.638 -9.287 -54.082 1.00 71.38 405 ALA A CA 1
ATOM 3226 C C . ALA A 1 405 ? -9.224 -8.070 -54.934 1.00 71.38 405 ALA A C 1
ATOM 3228 O O . ALA A 1 405 ? -9.009 -8.212 -56.139 1.00 71.38 405 ALA A O 1
ATOM 3229 N N . ALA A 1 406 ? -9.058 -6.892 -54.323 1.00 69.62 406 ALA A N 1
ATOM 3230 C CA . ALA A 1 406 ? -8.590 -5.689 -55.012 1.00 69.62 406 ALA A CA 1
ATOM 3231 C C . ALA A 1 406 ? -7.138 -5.831 -55.501 1.00 69.62 406 ALA A C 1
ATOM 3233 O O . ALA A 1 406 ? -6.837 -5.483 -56.645 1.00 69.62 406 ALA A O 1
ATOM 3234 N N . VAL A 1 407 ? -6.257 -6.415 -54.681 1.00 67.19 407 VAL A N 1
ATOM 3235 C CA . VAL A 1 407 ? -4.866 -6.706 -55.067 1.00 67.19 407 VAL A CA 1
ATOM 3236 C C . VAL A 1 407 ? -4.818 -7.722 -56.214 1.00 67.19 407 VAL A C 1
ATOM 3238 O O . VAL A 1 407 ? -4.090 -7.518 -57.187 1.00 67.19 407 VAL A O 1
ATOM 3241 N N . ALA A 1 408 ? -5.644 -8.772 -56.166 1.00 70.12 408 ALA A N 1
ATOM 3242 C CA . ALA A 1 408 ? -5.738 -9.753 -57.248 1.00 70.12 408 ALA A CA 1
ATOM 3243 C C . ALA A 1 408 ? -6.249 -9.133 -58.565 1.00 70.12 408 ALA A C 1
ATOM 3245 O O . ALA A 1 408 ? -5.717 -9.429 -59.639 1.00 70.12 408 ALA A O 1
ATOM 3246 N N . ALA A 1 409 ? -7.238 -8.236 -58.499 1.00 71.19 409 ALA A N 1
ATOM 3247 C CA . ALA A 1 409 ? -7.749 -7.521 -59.668 1.00 71.19 409 ALA A CA 1
ATOM 3248 C C . ALA A 1 409 ? -6.707 -6.559 -60.267 1.00 71.19 409 ALA A C 1
ATOM 3250 O O . ALA A 1 409 ? -6.559 -6.499 -61.490 1.00 71.19 409 ALA A O 1
ATOM 3251 N N . ALA A 1 410 ? -5.943 -5.853 -59.426 1.00 67.25 410 ALA A N 1
ATOM 3252 C CA . ALA A 1 410 ? -4.854 -4.985 -59.869 1.00 67.25 410 ALA A CA 1
ATOM 3253 C C . ALA A 1 410 ? -3.738 -5.786 -60.562 1.00 67.25 410 ALA A C 1
ATOM 3255 O O . ALA A 1 410 ? -3.295 -5.412 -61.650 1.00 67.25 410 ALA A O 1
ATOM 3256 N N . ALA A 1 411 ? -3.348 -6.934 -59.999 1.00 68.25 411 ALA A N 1
ATOM 3257 C CA . ALA A 1 411 ? -2.370 -7.831 -60.613 1.00 68.25 411 ALA A CA 1
ATOM 3258 C C . ALA A 1 411 ? -2.846 -8.361 -61.980 1.00 68.25 411 ALA A C 1
ATOM 3260 O O . ALA A 1 411 ? -2.080 -8.371 -62.947 1.00 68.25 411 ALA A O 1
ATOM 3261 N N . ALA A 1 412 ? -4.126 -8.734 -62.099 1.00 71.56 412 ALA A N 1
ATOM 3262 C CA . ALA A 1 412 ? -4.712 -9.179 -63.364 1.00 71.56 412 ALA A CA 1
ATOM 3263 C C . ALA A 1 412 ? -4.753 -8.062 -64.426 1.00 71.56 412 ALA A C 1
ATOM 3265 O O . ALA A 1 412 ? -4.475 -8.319 -65.599 1.00 71.56 412 ALA A O 1
ATOM 3266 N N . ALA A 1 413 ? -5.047 -6.818 -64.031 1.00 70.00 413 ALA A N 1
ATOM 3267 C CA . ALA A 1 413 ? -5.048 -5.669 -64.938 1.00 70.00 413 ALA A CA 1
ATOM 3268 C C . ALA A 1 413 ? -3.640 -5.346 -65.468 1.00 70.00 413 ALA A C 1
ATOM 3270 O O . ALA A 1 413 ? -3.474 -5.089 -66.662 1.00 70.00 413 ALA A O 1
ATOM 3271 N N . VAL A 1 414 ? -2.618 -5.425 -64.609 1.00 69.62 414 VAL A N 1
ATOM 3272 C CA . VAL A 1 414 ? -1.213 -5.251 -65.013 1.00 69.62 414 VAL A CA 1
ATOM 3273 C C . VAL A 1 414 ? -0.781 -6.359 -65.977 1.00 69.62 414 VAL A C 1
ATOM 3275 O O . VAL A 1 414 ? -0.170 -6.070 -67.007 1.00 69.62 414 VAL A O 1
ATOM 3278 N N . ALA A 1 415 ? -1.149 -7.615 -65.706 1.00 70.19 415 ALA A N 1
ATOM 3279 C CA . ALA A 1 415 ? -0.852 -8.735 -66.598 1.00 70.19 415 ALA A CA 1
ATOM 3280 C C . ALA A 1 415 ? -1.530 -8.579 -67.975 1.00 70.19 415 ALA A C 1
ATOM 3282 O O . ALA A 1 415 ? -0.901 -8.814 -69.010 1.00 70.19 415 ALA A O 1
ATOM 3283 N N . ALA A 1 416 ? -2.786 -8.122 -68.009 1.00 70.94 416 ALA A N 1
ATOM 3284 C CA . ALA A 1 416 ? -3.503 -7.846 -69.254 1.00 70.94 416 ALA A CA 1
ATOM 3285 C C . ALA A 1 416 ? -2.875 -6.684 -70.047 1.00 70.94 416 ALA A C 1
ATOM 3287 O O . ALA A 1 416 ? -2.742 -6.774 -71.270 1.00 70.94 416 ALA A O 1
ATOM 3288 N N . ALA A 1 417 ? -2.433 -5.621 -69.365 1.00 67.81 417 ALA A N 1
ATOM 3289 C CA . ALA A 1 417 ? -1.732 -4.504 -69.995 1.00 67.81 417 ALA A CA 1
ATOM 3290 C C . ALA A 1 417 ? -0.383 -4.940 -70.593 1.00 67.81 417 ALA A C 1
ATOM 3292 O O . ALA A 1 417 ? -0.073 -4.589 -71.732 1.00 67.81 417 ALA A O 1
ATOM 3293 N N . ALA A 1 418 ? 0.385 -5.768 -69.877 1.00 68.81 418 ALA A N 1
ATOM 3294 C CA . ALA A 1 418 ? 1.638 -6.329 -70.381 1.00 68.81 418 ALA A CA 1
ATOM 3295 C C . ALA A 1 418 ? 1.418 -7.212 -71.627 1.00 68.81 418 ALA A C 1
ATOM 3297 O O . ALA A 1 418 ? 2.155 -7.100 -72.610 1.00 68.81 418 ALA A O 1
ATOM 3298 N N . ALA A 1 419 ? 0.363 -8.034 -71.633 1.00 70.56 419 ALA A N 1
ATOM 3299 C CA . ALA A 1 419 ? 0.001 -8.859 -72.786 1.00 70.56 419 ALA A CA 1
ATOM 3300 C C . ALA A 1 419 ? -0.417 -8.020 -74.012 1.00 70.56 419 ALA A C 1
ATOM 3302 O O . ALA A 1 419 ? -0.039 -8.347 -75.141 1.00 70.56 419 ALA A O 1
ATOM 3303 N N . ALA A 1 420 ? -1.143 -6.916 -73.805 1.00 72.50 420 ALA A N 1
ATOM 3304 C CA . ALA A 1 420 ? -1.531 -6.000 -74.880 1.00 72.50 420 ALA A CA 1
ATOM 3305 C C . ALA A 1 420 ? -0.317 -5.296 -75.514 1.00 72.50 420 ALA A C 1
ATOM 3307 O O . ALA A 1 420 ? -0.236 -5.192 -76.740 1.00 72.50 420 ALA A O 1
ATOM 3308 N N . VAL A 1 421 ? 0.662 -4.879 -74.699 1.00 70.19 421 VAL A N 1
ATOM 3309 C CA . VAL A 1 421 ? 1.917 -4.274 -75.186 1.00 70.19 421 VAL A CA 1
ATOM 3310 C C . VAL A 1 421 ? 2.717 -5.272 -76.0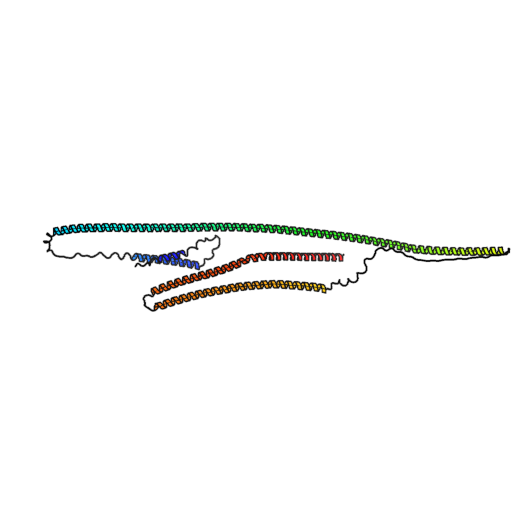29 1.00 70.19 421 VAL A C 1
ATOM 3312 O O . VAL A 1 421 ? 3.233 -4.905 -77.087 1.00 70.19 421 VAL A O 1
ATOM 3315 N N . LEU A 1 422 ? 2.763 -6.545 -75.624 1.00 68.81 422 LEU A N 1
ATOM 3316 C CA . LEU A 1 422 ? 3.424 -7.599 -76.400 1.00 68.81 422 LEU A CA 1
ATOM 3317 C C . LEU A 1 422 ? 2.729 -7.863 -77.746 1.00 68.81 422 LEU A C 1
ATOM 3319 O O . LEU A 1 422 ? 3.407 -7.971 -78.768 1.00 68.81 422 LEU A O 1
ATOM 3323 N N . GLN A 1 423 ? 1.393 -7.894 -77.792 1.00 72.19 423 GLN A N 1
ATOM 3324 C CA . GLN A 1 423 ? 0.665 -8.059 -79.059 1.00 72.19 423 GLN A CA 1
ATOM 3325 C C . GLN A 1 423 ? 0.865 -6.886 -80.024 1.00 72.19 423 GLN A C 1
ATOM 3327 O O . GLN A 1 423 ? 0.953 -7.101 -81.235 1.00 72.19 423 GLN A O 1
ATOM 3332 N N . GLN A 1 424 ? 0.986 -5.658 -79.516 1.00 68.12 424 GLN A N 1
ATOM 3333 C CA . GLN A 1 424 ? 1.181 -4.480 -80.362 1.00 68.12 424 GLN A CA 1
ATOM 3334 C C . GLN A 1 424 ? 2.586 -4.427 -80.993 1.00 68.12 424 GLN A C 1
ATOM 3336 O O . GLN A 1 424 ? 2.758 -3.859 -82.073 1.00 68.12 424 GLN A O 1
ATOM 3341 N N . GLN A 1 425 ? 3.582 -5.066 -80.371 1.00 60.56 425 GLN A N 1
ATOM 3342 C CA . GLN A 1 425 ? 4.965 -5.093 -80.863 1.00 60.56 425 GLN A CA 1
ATOM 3343 C C . GLN A 1 425 ? 5.261 -6.229 -81.858 1.00 60.56 425 GLN A C 1
ATOM 3345 O O . GLN A 1 425 ? 6.263 -6.170 -82.568 1.00 60.56 425 GLN A O 1
ATOM 3350 N N . CYS A 1 426 ? 4.375 -7.219 -82.003 1.00 55.75 426 CYS A N 1
ATOM 3351 C CA . CYS A 1 426 ? 4.535 -8.297 -82.990 1.00 55.75 426 CYS A CA 1
ATOM 3352 C C . CYS A 1 426 ? 4.059 -7.938 -84.415 1.00 55.75 426 CYS A C 1
ATOM 3354 O O . CYS A 1 426 ? 4.134 -8.775 -85.313 1.00 55.75 426 CYS A O 1
ATOM 3356 N N . GLY A 1 427 ? 3.593 -6.708 -84.652 1.00 56.31 427 GLY A N 1
ATOM 3357 C CA . GLY A 1 427 ? 3.015 -6.298 -85.935 1.00 56.31 427 GLY A CA 1
ATOM 3358 C C . GLY A 1 427 ? 4.007 -5.903 -87.034 1.00 56.31 427 GLY A C 1
ATOM 3359 O O . GLY A 1 427 ? 3.595 -5.776 -88.185 1.00 56.31 427 GLY A O 1
ATOM 3360 N N . SER A 1 428 ? 5.295 -5.669 -86.755 1.00 58.75 428 SER A N 1
ATOM 3361 C CA . SER A 1 428 ? 6.228 -5.210 -87.796 1.00 58.75 428 SER A CA 1
ATOM 3362 C C . SER A 1 428 ? 7.694 -5.499 -87.464 1.00 58.75 428 SER A C 1
ATOM 3364 O O . SER A 1 428 ? 8.277 -4.865 -86.594 1.00 58.75 428 SER A O 1
ATOM 3366 N N . SER A 1 429 ? 8.313 -6.343 -88.294 1.00 59.06 429 SER A N 1
ATOM 3367 C CA . SER A 1 429 ? 9.769 -6.508 -88.486 1.00 59.06 429 SER A CA 1
ATOM 3368 C C . SER A 1 429 ? 10.511 -7.397 -87.473 1.00 59.06 429 SER A C 1
ATOM 3370 O O . SER A 1 429 ? 10.681 -7.091 -86.298 1.00 59.06 429 SER A O 1
ATOM 3372 N N . SER A 1 430 ? 11.032 -8.508 -87.988 1.00 56.03 430 SER A N 1
ATOM 3373 C CA . SER A 1 430 ? 11.598 -9.672 -87.299 1.00 56.03 430 SER A CA 1
ATOM 3374 C C . SER A 1 430 ? 12.991 -9.491 -86.661 1.00 56.03 430 SER A C 1
ATOM 3376 O O . SER A 1 430 ? 13.772 -10.439 -86.644 1.00 56.03 430 SER A O 1
ATOM 3378 N N . SER A 1 431 ? 13.343 -8.314 -86.133 1.00 56.69 431 SER A N 1
ATOM 3379 C CA . SER A 1 431 ? 14.697 -8.080 -85.584 1.00 56.69 431 SER A CA 1
ATOM 3380 C C . SER A 1 431 ? 14.777 -7.322 -84.252 1.00 56.69 431 SER A C 1
ATOM 3382 O O . SER A 1 431 ? 15.882 -7.020 -83.812 1.00 56.69 431 SER A O 1
ATOM 3384 N N . SER A 1 432 ? 13.660 -7.049 -83.565 1.00 54.50 432 SER A N 1
ATOM 3385 C CA . SER A 1 432 ? 13.667 -6.354 -82.257 1.00 54.50 432 SER A CA 1
ATOM 3386 C C . SER A 1 432 ? 13.073 -7.149 -81.085 1.00 54.50 432 SER A C 1
ATOM 3388 O O . SER A 1 432 ? 12.927 -6.604 -79.991 1.00 54.50 432 SER A O 1
ATOM 3390 N N . ALA A 1 433 ? 12.770 -8.439 -81.271 1.00 54.78 433 ALA A N 1
ATOM 3391 C CA . ALA A 1 433 ? 12.097 -9.270 -80.265 1.00 54.78 433 ALA A CA 1
ATOM 3392 C C . ALA A 1 433 ? 12.874 -9.401 -78.935 1.00 54.78 433 ALA A C 1
ATOM 3394 O O . ALA A 1 433 ? 12.265 -9.470 -77.872 1.00 54.78 433 ALA A O 1
ATOM 3395 N N . ALA A 1 434 ? 14.211 -9.366 -78.969 1.00 58.22 434 ALA A N 1
ATOM 3396 C CA . ALA A 1 434 ? 15.034 -9.494 -77.763 1.00 58.22 434 ALA A CA 1
ATOM 3397 C C . ALA A 1 434 ? 15.019 -8.233 -76.876 1.00 58.22 434 ALA A C 1
ATOM 3399 O O . ALA A 1 434 ? 15.077 -8.335 -75.655 1.00 58.22 434 ALA A O 1
ATOM 3400 N N . ALA A 1 435 ? 14.907 -7.040 -77.472 1.00 57.47 435 ALA A N 1
ATOM 3401 C CA . ALA A 1 435 ? 14.840 -5.791 -76.712 1.00 57.47 435 ALA A CA 1
ATOM 3402 C C . ALA A 1 435 ? 13.451 -5.586 -76.084 1.00 57.47 435 ALA A C 1
ATOM 3404 O O . ALA A 1 435 ? 13.347 -5.103 -74.961 1.00 57.47 435 ALA A O 1
ATOM 3405 N N . ALA A 1 436 ? 12.396 -6.012 -76.783 1.00 55.72 436 ALA A N 1
ATOM 3406 C CA . ALA A 1 436 ? 11.029 -5.998 -76.273 1.00 55.72 436 ALA A CA 1
ATOM 3407 C C . ALA A 1 436 ? 10.851 -6.908 -75.043 1.00 55.72 436 ALA A C 1
ATOM 3409 O O . ALA A 1 436 ? 10.231 -6.500 -74.062 1.00 55.72 436 ALA A O 1
ATOM 3410 N N . ALA A 1 437 ? 11.451 -8.105 -75.063 1.00 58.12 437 ALA A N 1
ATOM 3411 C CA . ALA A 1 437 ? 11.382 -9.052 -73.950 1.00 58.12 437 ALA A CA 1
ATOM 3412 C C . ALA A 1 437 ? 12.033 -8.502 -72.667 1.00 58.12 437 ALA A C 1
ATOM 3414 O O . ALA A 1 437 ? 11.428 -8.569 -71.601 1.00 58.12 437 ALA A O 1
ATOM 3415 N N . ALA A 1 438 ? 13.208 -7.871 -72.776 1.00 60.94 438 ALA A N 1
ATOM 3416 C CA . ALA A 1 438 ? 13.907 -7.304 -71.620 1.00 60.94 438 ALA A CA 1
ATOM 3417 C C . ALA A 1 438 ? 13.158 -6.116 -70.984 1.00 60.94 438 ALA A C 1
ATOM 3419 O O . ALA A 1 438 ? 13.180 -5.939 -69.767 1.00 60.94 438 ALA A O 1
ATOM 3420 N N . VAL A 1 439 ? 12.462 -5.305 -71.790 1.00 66.12 439 VAL A N 1
ATOM 3421 C CA . VAL A 1 439 ? 11.649 -4.188 -71.275 1.00 66.12 439 VAL A CA 1
ATOM 3422 C C . VAL A 1 439 ? 10.364 -4.699 -70.616 1.00 66.12 439 VAL A C 1
ATOM 3424 O O . VAL A 1 439 ? 9.954 -4.156 -69.592 1.00 66.12 439 VAL A O 1
ATOM 3427 N N . ALA A 1 440 ? 9.756 -5.763 -71.148 1.00 63.03 440 ALA A N 1
ATOM 3428 C CA . ALA A 1 440 ? 8.598 -6.402 -70.525 1.00 63.03 440 ALA A CA 1
ATOM 3429 C C . ALA A 1 440 ? 8.952 -7.044 -69.170 1.00 63.03 440 ALA A C 1
ATOM 3431 O O . ALA A 1 440 ? 8.185 -6.922 -68.217 1.00 63.03 440 ALA A O 1
ATOM 3432 N N . GLU A 1 441 ? 10.129 -7.663 -69.058 1.00 62.28 441 GLU A N 1
ATOM 3433 C CA . GLU A 1 441 ? 10.608 -8.281 -67.817 1.00 62.28 441 GLU A CA 1
ATOM 3434 C C . GLU A 1 441 ? 10.941 -7.231 -66.741 1.00 62.28 441 GLU A C 1
ATOM 3436 O O . GLU A 1 441 ? 10.530 -7.368 -65.588 1.00 62.28 441 GLU A O 1
ATOM 3441 N N . ALA A 1 442 ? 11.569 -6.114 -67.127 1.00 64.12 442 ALA A N 1
ATOM 3442 C CA . ALA A 1 442 ? 11.821 -4.992 -66.221 1.00 64.12 442 ALA A CA 1
ATOM 3443 C C . ALA A 1 442 ? 10.524 -4.300 -65.754 1.00 64.12 442 ALA A C 1
ATOM 3445 O O . ALA A 1 442 ? 10.408 -3.919 -64.588 1.00 64.12 442 ALA A O 1
ATOM 3446 N N . ALA A 1 443 ? 9.526 -4.168 -66.634 1.00 63.50 443 ALA A N 1
ATOM 3447 C CA . ALA A 1 443 ? 8.221 -3.612 -66.274 1.00 63.50 443 ALA A CA 1
ATOM 3448 C C . ALA A 1 443 ? 7.430 -4.546 -65.339 1.00 63.50 443 ALA A C 1
ATOM 3450 O O 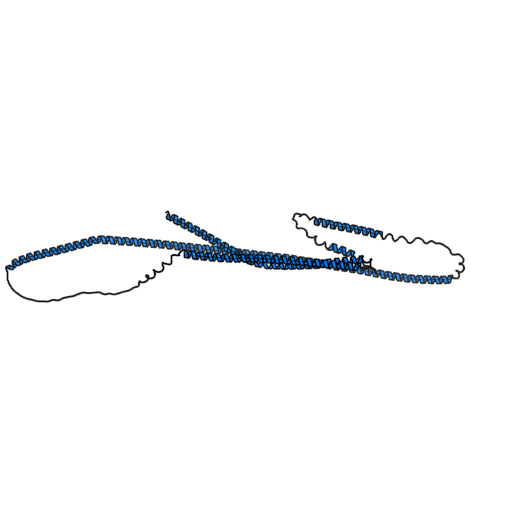. ALA A 1 443 ? 6.793 -4.070 -64.397 1.00 63.50 443 ALA A O 1
ATOM 3451 N N . ALA A 1 444 ? 7.509 -5.865 -65.548 1.00 63.09 444 ALA A N 1
ATOM 3452 C CA . ALA A 1 444 ? 6.901 -6.856 -64.661 1.00 63.09 444 ALA A CA 1
ATOM 3453 C C . ALA A 1 444 ? 7.555 -6.857 -63.268 1.00 63.09 444 ALA A C 1
ATOM 3455 O O . ALA A 1 444 ? 6.847 -6.894 -62.261 1.00 63.09 444 ALA A O 1
ATOM 3456 N N . ALA A 1 445 ? 8.886 -6.732 -63.198 1.00 64.44 445 ALA A N 1
ATOM 3457 C CA . ALA A 1 445 ? 9.608 -6.606 -61.932 1.00 64.44 445 ALA A CA 1
ATOM 3458 C C . ALA A 1 445 ? 9.236 -5.313 -61.183 1.00 64.44 445 ALA A C 1
ATOM 3460 O O . ALA A 1 445 ? 8.958 -5.351 -59.986 1.00 64.44 445 ALA A O 1
ATOM 3461 N N . GLY A 1 446 ? 9.142 -4.179 -61.889 1.00 64.56 446 GLY A N 1
ATOM 3462 C CA . GLY A 1 446 ? 8.714 -2.908 -61.296 1.00 64.56 446 GLY A CA 1
ATOM 3463 C C . GLY A 1 446 ? 7.283 -2.950 -60.750 1.00 64.56 446 GLY A C 1
ATOM 3464 O O . GLY A 1 446 ? 7.021 -2.454 -59.654 1.00 64.56 446 GLY A O 1
ATOM 3465 N N . ALA A 1 447 ? 6.361 -3.598 -61.467 1.00 64.25 447 ALA A N 1
ATOM 3466 C CA . ALA A 1 447 ? 4.985 -3.754 -61.006 1.00 64.25 447 ALA A CA 1
ATOM 3467 C C . ALA A 1 447 ? 4.857 -4.713 -59.809 1.00 64.25 447 ALA A C 1
ATOM 3469 O O . ALA A 1 447 ? 4.043 -4.465 -58.921 1.00 64.25 447 ALA A O 1
ATOM 3470 N N . ALA A 1 448 ? 5.677 -5.767 -59.744 1.00 63.09 448 ALA A N 1
ATOM 3471 C CA . ALA A 1 448 ? 5.716 -6.675 -58.598 1.00 63.09 448 ALA A CA 1
ATOM 3472 C C . ALA A 1 448 ? 6.221 -5.973 -57.325 1.00 63.09 448 ALA A C 1
ATOM 3474 O O . ALA A 1 448 ? 5.641 -6.155 -56.255 1.00 63.09 448 ALA A O 1
ATOM 3475 N N . VAL A 1 449 ? 7.243 -5.117 -57.442 1.00 65.56 449 VAL A N 1
ATOM 3476 C CA . VAL A 1 449 ? 7.757 -4.321 -56.312 1.00 65.56 449 VAL A CA 1
ATOM 3477 C C . VAL A 1 449 ? 6.735 -3.273 -55.859 1.00 65.56 449 VAL A C 1
ATOM 3479 O O . VAL A 1 449 ? 6.517 -3.113 -54.660 1.00 65.56 449 VAL A O 1
ATOM 3482 N N . ALA A 1 450 ? 6.044 -2.612 -56.792 1.00 63.03 450 ALA A N 1
ATOM 3483 C CA . ALA A 1 450 ? 4.981 -1.665 -56.453 1.00 63.03 450 ALA A CA 1
ATOM 3484 C C . ALA A 1 450 ? 3.784 -2.350 -55.763 1.00 63.03 450 ALA A C 1
ATOM 3486 O O . ALA A 1 450 ? 3.254 -1.825 -54.786 1.00 63.03 450 ALA A O 1
ATOM 3487 N N . ALA A 1 451 ? 3.386 -3.544 -56.216 1.00 62.81 451 ALA A N 1
ATOM 3488 C CA . ALA A 1 451 ? 2.333 -4.327 -55.570 1.00 62.81 451 ALA A CA 1
ATOM 3489 C C . ALA A 1 451 ? 2.740 -4.807 -54.164 1.00 62.81 451 ALA A C 1
ATOM 3491 O O . ALA A 1 451 ? 1.916 -4.788 -53.250 1.00 62.81 451 ALA A O 1
ATOM 3492 N N . ALA A 1 452 ? 4.010 -5.182 -53.971 1.00 61.06 452 ALA A N 1
ATOM 3493 C CA . ALA A 1 452 ? 4.540 -5.551 -52.661 1.00 61.06 452 ALA A CA 1
ATOM 3494 C C . ALA A 1 452 ? 4.559 -4.360 -51.687 1.00 61.06 452 ALA A C 1
ATOM 3496 O O . ALA A 1 452 ? 4.177 -4.521 -50.531 1.00 61.06 452 ALA A O 1
ATOM 3497 N N . ALA A 1 453 ? 4.919 -3.159 -52.152 1.00 64.94 453 ALA A N 1
ATOM 3498 C CA . ALA A 1 453 ? 4.909 -1.951 -51.324 1.00 64.94 453 ALA A CA 1
ATOM 3499 C C . ALA A 1 453 ? 3.494 -1.596 -50.828 1.00 64.94 453 ALA A C 1
ATOM 3501 O O . ALA A 1 453 ? 3.303 -1.354 -49.638 1.00 64.94 453 ALA A O 1
ATOM 3502 N N . VAL A 1 454 ? 2.487 -1.657 -51.708 1.00 67.88 454 VAL A N 1
ATOM 3503 C CA . VAL A 1 454 ? 1.083 -1.394 -51.336 1.00 67.88 454 VAL A CA 1
ATOM 3504 C C . VAL A 1 454 ? 0.533 -2.476 -50.394 1.00 67.88 454 VAL A C 1
ATOM 3506 O O . VAL A 1 454 ? -0.246 -2.173 -49.492 1.00 67.88 454 VAL A O 1
ATOM 3509 N N . ALA A 1 455 ? 0.955 -3.735 -50.551 1.00 65.69 455 ALA A N 1
ATOM 3510 C CA . ALA A 1 455 ? 0.569 -4.813 -49.639 1.00 65.69 455 ALA A CA 1
ATOM 3511 C C . ALA A 1 455 ? 1.159 -4.627 -48.230 1.00 65.69 455 ALA A C 1
ATOM 3513 O O . ALA A 1 455 ? 0.458 -4.860 -47.247 1.00 65.69 455 ALA A O 1
ATOM 3514 N N . VAL A 1 456 ? 2.412 -4.169 -48.120 1.00 67.62 456 VAL A N 1
ATOM 3515 C CA . VAL A 1 456 ? 3.041 -3.867 -46.823 1.00 67.62 456 VAL A CA 1
ATOM 3516 C C . VAL A 1 456 ? 2.320 -2.715 -46.126 1.00 67.62 456 VAL A C 1
ATOM 3518 O O . VAL A 1 456 ? 2.022 -2.832 -44.942 1.00 67.62 456 VAL A O 1
ATOM 3521 N N . GLU A 1 457 ? 1.967 -1.655 -46.858 1.00 67.06 457 GLU A N 1
ATOM 3522 C CA . GLU A 1 457 ? 1.262 -0.490 -46.304 1.00 67.06 457 GLU A CA 1
ATOM 3523 C C . GLU A 1 457 ? -0.165 -0.832 -45.827 1.00 67.06 457 GLU A C 1
ATOM 3525 O O . GLU A 1 457 ? -0.626 -0.355 -44.789 1.00 67.06 457 GLU A O 1
ATOM 3530 N N . ALA A 1 458 ? -0.861 -1.730 -46.534 1.00 67.19 458 ALA A N 1
ATOM 3531 C CA . ALA A 1 458 ? -2.175 -2.220 -46.116 1.00 67.19 458 ALA A CA 1
ATOM 3532 C C . ALA A 1 458 ? -2.103 -3.120 -44.866 1.00 67.19 458 ALA A C 1
ATOM 3534 O O . ALA A 1 458 ? -2.976 -3.046 -43.998 1.00 67.19 458 ALA A O 1
ATOM 3535 N N . VAL A 1 459 ? -1.065 -3.957 -44.751 1.00 70.19 459 VAL A N 1
ATOM 3536 C CA . VAL A 1 459 ? -0.858 -4.830 -43.582 1.00 70.19 459 VAL A CA 1
ATOM 3537 C C . VAL A 1 459 ? -0.450 -4.018 -42.353 1.00 70.19 459 VAL A C 1
ATOM 3539 O O . VAL A 1 459 ? -0.961 -4.284 -41.265 1.00 70.19 459 VAL A O 1
ATOM 3542 N N . THR A 1 460 ? 0.399 -2.998 -42.501 1.00 69.94 460 THR A N 1
ATOM 3543 C CA . THR A 1 460 ? 0.756 -2.109 -41.385 1.00 69.94 460 THR A CA 1
ATOM 3544 C C . THR A 1 460 ? -0.433 -1.270 -40.928 1.00 69.94 460 THR A C 1
ATOM 3546 O O . THR A 1 460 ? -0.668 -1.182 -39.726 1.00 69.94 460 THR A O 1
ATOM 3549 N N . ALA A 1 461 ? -1.252 -0.740 -41.842 1.00 68.06 461 ALA A N 1
ATOM 3550 C CA . ALA A 1 461 ? -2.479 -0.032 -41.470 1.00 68.06 461 ALA A CA 1
ATOM 3551 C C . ALA A 1 461 ? -3.469 -0.934 -40.702 1.00 68.06 461 ALA A C 1
ATOM 3553 O O . ALA A 1 461 ? -4.052 -0.506 -39.703 1.00 68.06 461 ALA A O 1
ATOM 3554 N N . ALA A 1 462 ? -3.621 -2.198 -41.115 1.00 67.06 462 ALA A N 1
ATOM 3555 C CA . ALA A 1 462 ? -4.456 -3.171 -40.409 1.00 67.06 462 ALA A CA 1
ATOM 3556 C C . ALA A 1 462 ? -3.888 -3.550 -39.027 1.00 67.06 462 ALA A C 1
ATOM 3558 O O . ALA A 1 462 ? -4.646 -3.663 -38.064 1.00 67.06 462 ALA A O 1
ATOM 3559 N N . ALA A 1 463 ? -2.565 -3.696 -38.907 1.00 66.69 463 ALA A N 1
ATOM 3560 C CA . ALA A 1 463 ? -1.899 -3.980 -37.637 1.00 66.69 463 ALA A CA 1
ATOM 3561 C C . ALA A 1 463 ? -2.022 -2.811 -36.645 1.00 66.69 463 ALA A C 1
ATOM 3563 O O . ALA A 1 463 ? -2.296 -3.035 -35.469 1.00 66.69 463 ALA A O 1
ATOM 3564 N N . VAL A 1 464 ? -1.900 -1.566 -37.119 1.00 71.12 464 VAL A N 1
ATOM 3565 C CA . VAL A 1 464 ? -2.079 -0.362 -36.291 1.00 71.12 464 VAL A CA 1
ATOM 3566 C C . VAL A 1 464 ? -3.532 -0.223 -35.829 1.00 71.12 464 VAL A C 1
ATOM 3568 O O . VAL A 1 464 ? -3.772 0.079 -34.662 1.00 71.12 464 VAL A O 1
ATOM 3571 N N . ALA A 1 465 ? -4.511 -0.509 -36.693 1.00 69.19 465 ALA A N 1
ATOM 3572 C CA . ALA A 1 465 ? -5.920 -0.514 -36.298 1.00 69.19 465 ALA A CA 1
ATOM 3573 C C . ALA A 1 465 ? -6.228 -1.605 -35.253 1.00 69.19 465 ALA A C 1
ATOM 3575 O O . ALA A 1 465 ? -6.930 -1.339 -34.279 1.00 69.19 465 ALA A O 1
ATOM 3576 N N . ALA A 1 466 ? -5.663 -2.808 -35.406 1.00 66.56 466 ALA A N 1
ATOM 3577 C CA . ALA A 1 466 ? -5.804 -3.884 -34.424 1.00 66.56 466 ALA A CA 1
ATOM 3578 C C . ALA A 1 466 ? -5.133 -3.540 -33.081 1.00 66.56 466 ALA A C 1
ATOM 3580 O O . ALA A 1 466 ? -5.716 -3.785 -32.025 1.00 66.56 466 ALA A O 1
ATOM 3581 N N . ALA A 1 467 ? -3.952 -2.914 -33.112 1.00 63.94 467 ALA A N 1
ATOM 3582 C CA . ALA A 1 467 ? -3.250 -2.453 -31.917 1.00 63.94 467 ALA A CA 1
ATOM 3583 C C . ALA A 1 467 ? -4.015 -1.335 -31.189 1.00 63.94 467 ALA A C 1
ATOM 3585 O O . ALA A 1 467 ? -4.098 -1.352 -29.964 1.00 63.94 467 ALA A O 1
ATOM 3586 N N . ALA A 1 468 ? -4.640 -0.407 -31.921 1.00 68.44 468 ALA A N 1
ATOM 3587 C CA . ALA A 1 468 ? -5.460 0.651 -31.332 1.00 68.44 468 ALA A CA 1
ATOM 3588 C C . ALA A 1 468 ? -6.723 0.101 -30.641 1.00 68.44 468 ALA A C 1
ATOM 3590 O O . ALA A 1 468 ? -7.087 0.570 -29.564 1.00 68.44 468 ALA A O 1
ATOM 3591 N N . VAL A 1 469 ? -7.368 -0.923 -31.215 1.00 68.56 469 VAL A N 1
ATOM 3592 C CA . VAL A 1 469 ? -8.523 -1.591 -30.586 1.00 68.56 469 VAL A CA 1
ATOM 3593 C C . VAL A 1 469 ? -8.095 -2.407 -29.361 1.00 68.56 469 VAL A C 1
ATOM 3595 O O . VAL A 1 469 ? -8.785 -2.375 -28.345 1.00 68.56 469 VAL A O 1
ATOM 3598 N N . ALA A 1 470 ? -6.941 -3.080 -29.411 1.00 63.66 470 ALA A N 1
ATOM 3599 C CA . ALA A 1 470 ? -6.391 -3.794 -28.257 1.00 63.66 470 ALA A CA 1
ATOM 3600 C C . ALA A 1 470 ? -6.007 -2.837 -27.113 1.00 63.66 470 ALA A C 1
ATOM 3602 O O . ALA A 1 470 ? -6.341 -3.097 -25.960 1.00 63.66 470 ALA A O 1
ATOM 3603 N N . ALA A 1 471 ? -5.388 -1.694 -27.424 1.00 59.19 471 ALA A N 1
ATOM 3604 C CA . ALA A 1 471 ? -5.055 -0.667 -26.437 1.00 59.19 471 ALA A CA 1
ATOM 3605 C C . ALA A 1 471 ? -6.311 -0.035 -25.808 1.00 59.19 471 ALA A C 1
ATOM 3607 O O . ALA A 1 471 ? -6.357 0.178 -24.597 1.00 59.19 471 ALA A O 1
ATOM 3608 N N . ALA A 1 472 ? -7.364 0.197 -26.600 1.00 58.84 472 ALA A N 1
ATOM 3609 C CA . ALA A 1 472 ? -8.643 0.686 -26.088 1.00 58.84 472 ALA A CA 1
ATOM 3610 C C . ALA A 1 472 ? -9.366 -0.345 -25.198 1.00 58.84 472 ALA A C 1
ATOM 3612 O O . ALA A 1 472 ? -10.038 0.046 -24.248 1.00 58.84 472 ALA A O 1
ATOM 3613 N N . ALA A 1 473 ? -9.207 -1.647 -25.461 1.00 56.06 473 ALA A N 1
ATOM 3614 C CA . ALA A 1 473 ? -9.771 -2.709 -24.626 1.00 56.06 473 ALA A CA 1
ATOM 3615 C C . ALA A 1 473 ? -9.045 -2.851 -23.274 1.00 56.06 473 ALA A C 1
ATOM 3617 O O . ALA A 1 473 ? -9.687 -3.109 -22.259 1.00 56.06 473 ALA A O 1
ATOM 3618 N N . VAL A 1 474 ? -7.726 -2.629 -23.234 1.00 53.88 474 VAL A N 1
ATOM 3619 C CA . VAL A 1 474 ? -6.936 -2.688 -21.988 1.00 53.88 474 VAL A CA 1
ATOM 3620 C C . VAL A 1 474 ? -7.219 -1.486 -21.076 1.00 53.88 474 VAL A C 1
ATOM 3622 O O . VAL A 1 474 ? -7.267 -1.641 -19.858 1.00 53.88 474 VAL A O 1
ATOM 3625 N N . ALA A 1 475 ? -7.508 -0.308 -21.639 1.00 54.06 475 ALA A N 1
ATOM 3626 C CA . ALA A 1 475 ? -7.796 0.905 -20.866 1.00 54.06 475 ALA A CA 1
ATOM 3627 C C . ALA A 1 475 ? -9.135 0.881 -20.094 1.00 54.06 475 ALA A C 1
ATOM 3629 O O . ALA A 1 475 ? -9.345 1.713 -19.216 1.00 54.06 475 ALA A O 1
ATOM 3630 N N . ILE A 1 476 ? -10.036 -0.063 -20.386 1.00 52.06 476 ILE A N 1
ATOM 3631 C CA . ILE A 1 476 ? -11.318 -0.212 -19.671 1.00 52.06 476 ILE A CA 1
ATOM 3632 C C . ILE A 1 476 ? -11.187 -1.207 -18.494 1.00 52.06 476 ILE A C 1
ATOM 3634 O O . ILE A 1 476 ? -12.003 -1.204 -17.576 1.00 52.06 476 ILE A O 1
ATOM 3638 N N . SER A 1 477 ? -10.115 -2.007 -18.455 1.00 48.12 477 SER A N 1
ATOM 3639 C CA . SER A 1 477 ? -9.994 -3.154 -17.549 1.00 48.12 477 SER A CA 1
ATOM 3640 C C . SER A 1 477 ? -9.632 -2.864 -16.075 1.00 48.12 477 SER A C 1
ATOM 3642 O O . SER A 1 477 ? -10.085 -3.636 -15.230 1.00 48.12 477 SER A O 1
ATOM 3644 N N . PRO A 1 478 ? -8.877 -1.809 -15.691 1.00 51.00 478 PRO A N 1
ATOM 3645 C CA . PRO A 1 478 ? -8.575 -1.581 -14.270 1.00 51.00 478 PRO A CA 1
ATOM 3646 C C . PRO A 1 478 ? -9.737 -0.921 -13.505 1.00 51.00 478 PRO A C 1
ATOM 3648 O O . PRO A 1 478 ? -9.856 -1.098 -12.296 1.00 51.00 478 PRO A O 1
ATOM 3651 N N . ALA A 1 479 ? -10.642 -0.219 -14.198 1.00 51.28 479 ALA A N 1
ATOM 3652 C CA . ALA A 1 479 ? -11.791 0.432 -13.564 1.00 51.28 479 ALA A CA 1
ATOM 3653 C C . ALA A 1 479 ? -12.893 -0.563 -13.143 1.00 51.28 479 ALA A C 1
ATOM 3655 O O . ALA A 1 479 ? -13.558 -0.348 -12.132 1.00 51.28 479 ALA A O 1
ATOM 3656 N N . GLU A 1 480 ? -13.073 -1.673 -13.871 1.00 51.78 480 GLU A N 1
ATOM 3657 C CA . GLU A 1 480 ? -14.025 -2.732 -13.490 1.00 51.78 480 GLU A CA 1
ATOM 3658 C C . GLU A 1 480 ? -13.479 -3.669 -12.401 1.00 51.78 480 GLU A C 1
ATOM 3660 O O 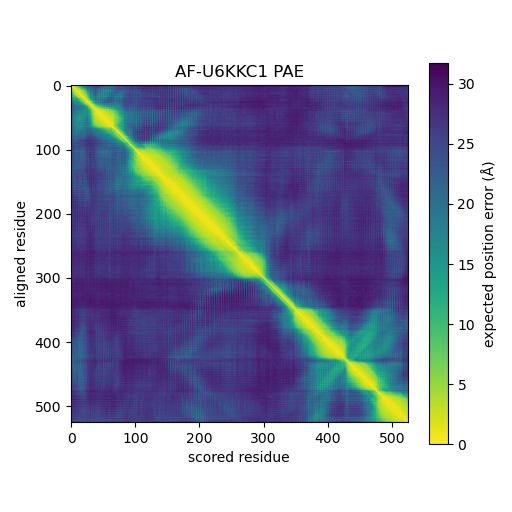. GLU A 1 480 ? -14.258 -4.164 -11.587 1.00 51.78 480 GLU A O 1
ATOM 3665 N N . ALA A 1 481 ? -12.157 -3.870 -12.327 1.00 54.97 481 ALA A N 1
ATOM 3666 C CA . ALA A 1 481 ? -11.536 -4.645 -11.250 1.00 54.97 481 ALA A CA 1
ATOM 3667 C C . ALA A 1 481 ? -11.673 -3.936 -9.889 1.00 54.97 481 ALA A C 1
ATOM 3669 O O . ALA A 1 481 ? -12.038 -4.571 -8.899 1.00 54.97 481 ALA A O 1
ATOM 3670 N N . ALA A 1 482 ? -11.501 -2.609 -9.859 1.00 57.97 482 ALA A N 1
ATOM 3671 C CA . ALA A 1 482 ? -11.711 -1.802 -8.656 1.00 57.97 482 ALA A CA 1
ATOM 3672 C C . ALA A 1 482 ? -13.182 -1.794 -8.185 1.00 57.97 482 ALA A C 1
ATOM 3674 O O . ALA A 1 482 ? -13.453 -1.692 -6.992 1.00 57.97 482 ALA A O 1
ATOM 3675 N N . ALA A 1 483 ? -14.146 -1.955 -9.099 1.00 60.84 483 ALA A N 1
ATOM 3676 C CA . ALA A 1 483 ? -15.570 -1.997 -8.757 1.00 60.84 483 ALA A CA 1
ATOM 3677 C C . ALA A 1 483 ? -16.051 -3.369 -8.237 1.00 60.84 483 ALA A C 1
ATOM 3679 O O . ALA A 1 483 ? -17.096 -3.441 -7.590 1.00 60.84 483 ALA A O 1
ATOM 3680 N N . GLN A 1 484 ? -15.317 -4.459 -8.492 1.00 67.38 484 GLN A N 1
ATOM 3681 C CA . GLN A 1 484 ? -15.687 -5.801 -8.011 1.00 67.38 484 GLN A CA 1
ATOM 3682 C C . GLN A 1 484 ? -15.230 -6.093 -6.578 1.00 67.38 484 GLN A C 1
ATOM 3684 O O . GLN A 1 484 ? -15.858 -6.906 -5.899 1.00 67.38 484 GLN A O 1
ATOM 3689 N N . LEU A 1 485 ? -14.184 -5.416 -6.106 1.00 74.12 485 LEU A N 1
ATOM 3690 C CA . LEU A 1 485 ? -13.647 -5.556 -4.751 1.00 74.12 485 LEU A CA 1
ATOM 3691 C C . LEU A 1 485 ? -14.677 -5.258 -3.640 1.00 74.12 485 LEU A C 1
ATOM 3693 O O . LEU A 1 485 ? -14.880 -6.135 -2.797 1.00 74.12 485 LEU A O 1
ATOM 3697 N N . PRO A 1 486 ? -15.422 -4.131 -3.661 1.00 75.00 486 PRO A N 1
ATOM 3698 C CA . PRO A 1 486 ? -16.426 -3.867 -2.627 1.00 75.00 486 PRO A CA 1
ATOM 3699 C C . PRO A 1 486 ? -17.579 -4.877 -2.666 1.00 75.00 486 PRO A C 1
ATOM 3701 O O . PRO A 1 486 ? -18.114 -5.245 -1.626 1.00 75.00 486 PRO A O 1
ATOM 3704 N N . LEU A 1 487 ? -17.933 -5.397 -3.847 1.00 84.88 487 LEU A N 1
ATOM 3705 C CA . LEU A 1 487 ? -19.009 -6.381 -3.984 1.00 84.88 487 LEU A CA 1
ATOM 3706 C C . LEU A 1 487 ? -18.593 -7.758 -3.442 1.00 84.88 487 LEU A C 1
ATOM 3708 O O . LEU A 1 487 ? -19.415 -8.476 -2.870 1.00 84.88 487 LEU A O 1
ATOM 3712 N N . GLN A 1 488 ? -17.315 -8.121 -3.582 1.00 83.00 488 GLN A N 1
ATOM 3713 C CA . GLN A 1 488 ? -16.762 -9.324 -2.962 1.00 83.00 488 GLN A CA 1
ATOM 3714 C C . GLN A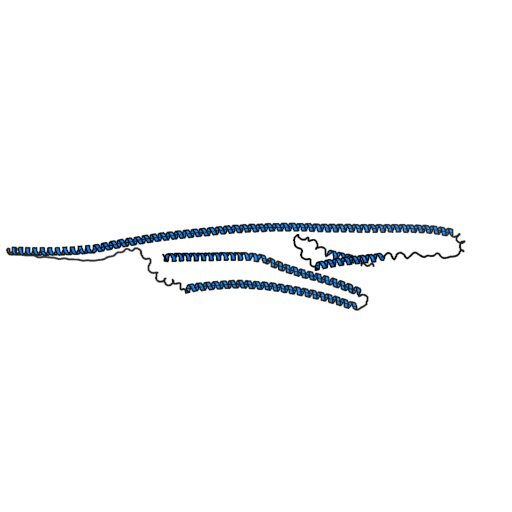 1 488 ? -16.701 -9.184 -1.433 1.00 83.00 488 GLN A C 1
ATOM 3716 O O . GLN A 1 488 ? -17.078 -10.123 -0.729 1.00 83.00 488 GLN A O 1
ATOM 3721 N N . GLN A 1 489 ? -16.307 -8.012 -0.928 1.00 86.56 489 GLN A N 1
ATOM 3722 C CA . GLN A 1 489 ? -16.274 -7.717 0.506 1.00 86.56 489 GLN A CA 1
ATOM 3723 C C . GLN A 1 489 ? -17.686 -7.737 1.121 1.00 86.56 489 GLN A C 1
ATOM 3725 O O . GLN A 1 489 ? -17.902 -8.381 2.147 1.00 86.56 489 GLN A O 1
ATOM 3730 N N . GLU A 1 490 ? -18.679 -7.145 0.449 1.00 91.06 490 GLU A N 1
ATOM 3731 C CA . GLU A 1 490 ? -20.079 -7.144 0.898 1.00 91.06 490 GLU A CA 1
ATOM 3732 C C . GLU A 1 490 ? -20.676 -8.562 0.917 1.00 91.06 490 GLU A C 1
ATOM 3734 O O . GLU A 1 490 ? -21.403 -8.931 1.844 1.00 91.06 490 GLU A O 1
ATOM 3739 N N . LEU A 1 491 ? -20.326 -9.408 -0.061 1.00 94.25 491 LEU A N 1
ATOM 3740 C CA . LEU A 1 491 ? -20.741 -10.814 -0.076 1.00 94.25 491 LEU A CA 1
ATOM 3741 C C . LEU A 1 491 ? -20.142 -11.594 1.104 1.00 94.25 491 LEU A C 1
ATOM 3743 O O . LEU A 1 491 ? -20.832 -12.418 1.711 1.00 94.25 491 LEU A O 1
ATOM 3747 N N . LEU A 1 492 ? -18.875 -11.340 1.434 1.00 94.56 492 LEU A N 1
ATOM 3748 C CA . LEU A 1 492 ? -18.175 -12.015 2.525 1.00 94.56 492 LEU A CA 1
ATOM 3749 C C . LEU A 1 492 ? -18.734 -11.585 3.890 1.00 94.56 492 LEU A C 1
ATOM 3751 O O . LEU A 1 492 ? -19.015 -12.437 4.736 1.00 94.56 492 LEU A O 1
ATOM 3755 N N . GLN A 1 493 ? -19.022 -10.291 4.056 1.00 92.50 493 GLN A N 1
ATOM 3756 C CA . GLN A 1 493 ? -19.674 -9.747 5.248 1.00 92.50 493 GLN A CA 1
ATOM 3757 C C . GLN A 1 493 ? -21.102 -10.298 5.414 1.00 92.50 493 GLN A C 1
ATOM 3759 O O . GLN A 1 493 ? -21.500 -10.710 6.506 1.00 92.50 493 GLN A O 1
ATOM 3764 N N . GLN A 1 494 ? -21.865 -10.412 4.320 1.00 94.25 494 GLN A N 1
ATOM 3765 C CA . GLN A 1 494 ? -23.200 -11.013 4.349 1.00 94.25 494 GLN A CA 1
ATOM 3766 C C . GLN A 1 494 ? -23.159 -12.505 4.723 1.00 94.25 494 GLN A C 1
ATOM 3768 O O . GLN A 1 494 ? -24.028 -12.979 5.461 1.00 94.25 494 GLN A O 1
ATOM 3773 N N . LEU A 1 495 ? -22.149 -13.247 4.254 1.00 95.31 495 LEU A N 1
ATOM 3774 C CA . LEU A 1 495 ? -21.960 -14.656 4.607 1.00 95.31 495 LEU A CA 1
ATOM 3775 C C . LEU A 1 495 ? -21.639 -14.822 6.101 1.00 95.31 495 LEU A C 1
ATOM 3777 O O . LEU A 1 495 ? -22.217 -15.690 6.758 1.00 95.31 495 LEU A O 1
ATOM 3781 N N . GLN A 1 496 ? -20.763 -13.973 6.645 1.00 94.00 496 GLN A N 1
ATOM 3782 C CA . GLN A 1 496 ? -20.395 -13.988 8.063 1.00 94.00 496 GLN A CA 1
ATOM 3783 C C . GLN A 1 496 ? -21.618 -13.718 8.956 1.00 94.00 496 GLN A C 1
ATOM 3785 O O . GLN A 1 496 ? -21.890 -14.473 9.893 1.00 94.00 496 GLN A O 1
ATOM 3790 N N . GLN A 1 497 ? -22.427 -12.714 8.603 1.00 93.88 497 GLN A N 1
ATOM 3791 C CA . GLN A 1 497 ? -23.644 -12.370 9.342 1.00 93.88 497 GLN A CA 1
ATOM 3792 C C . GLN A 1 497 ? -24.689 -13.502 9.298 1.00 93.88 497 GLN A C 1
ATOM 3794 O O . GLN A 1 497 ? -25.374 -13.781 10.288 1.00 93.88 497 GLN A O 1
ATOM 3799 N N . GLN A 1 498 ? -24.789 -14.212 8.168 1.00 95.50 498 GLN A N 1
ATOM 3800 C CA . GLN A 1 498 ? -25.674 -15.369 8.039 1.00 95.50 498 GLN A CA 1
ATOM 3801 C C . GLN A 1 498 ? -25.217 -16.547 8.912 1.00 95.50 498 GLN A C 1
ATOM 3803 O O . GLN A 1 498 ? -26.055 -17.223 9.519 1.00 95.50 498 GLN A O 1
ATOM 3808 N N . LEU A 1 499 ? -23.904 -16.780 9.003 1.00 96.00 499 LEU A N 1
ATOM 3809 C CA . LEU A 1 499 ? -23.333 -17.827 9.849 1.00 96.00 499 LEU A CA 1
ATOM 3810 C C . LEU A 1 499 ? -23.599 -17.545 11.336 1.00 96.00 499 LEU A C 1
ATOM 3812 O O . LEU A 1 499 ? -24.017 -18.442 12.070 1.00 96.00 499 LEU A O 1
ATOM 3816 N N . GLN A 1 500 ? -23.444 -16.287 11.759 1.00 95.12 500 GLN A N 1
ATOM 3817 C CA . GLN A 1 500 ? -23.688 -15.865 13.139 1.00 95.12 500 GLN A CA 1
ATOM 3818 C C . GLN A 1 500 ? -25.162 -16.055 13.544 1.00 95.12 500 GLN A C 1
ATOM 3820 O O . GLN A 1 500 ? -25.446 -16.637 14.593 1.00 95.12 500 GLN A O 1
ATOM 3825 N N . GLN A 1 501 ? -26.116 -15.685 12.677 1.00 94.69 501 GLN A N 1
ATOM 3826 C CA . GLN A 1 501 ? -27.541 -15.954 12.928 1.00 94.69 501 GLN A CA 1
ATOM 3827 C C . GLN A 1 501 ? -27.855 -17.452 13.024 1.00 94.69 501 GLN A C 1
ATOM 3829 O O . GLN A 1 501 ? -28.704 -17.863 13.821 1.00 94.69 501 GLN A O 1
ATOM 3834 N N . GLN A 1 502 ? -27.193 -18.283 12.213 1.00 96.19 502 GLN A N 1
ATOM 3835 C CA . GLN A 1 502 ? -27.397 -19.727 12.261 1.00 96.19 502 GLN A CA 1
ATOM 3836 C C . GLN A 1 502 ? -26.901 -20.316 13.588 1.00 96.19 502 GLN A C 1
ATOM 3838 O O . GLN A 1 502 ? -27.591 -21.151 14.181 1.00 96.19 502 GLN A O 1
ATOM 3843 N N . LEU A 1 503 ? -25.750 -19.847 14.074 1.00 96.56 503 LEU A N 1
ATOM 3844 C CA . LEU A 1 503 ? -25.184 -20.275 15.350 1.00 96.56 503 LEU A CA 1
ATOM 3845 C C . LEU A 1 503 ? -26.090 -19.873 16.524 1.00 96.56 503 LEU A C 1
ATOM 3847 O O . LEU A 1 503 ? -26.400 -20.704 17.378 1.00 96.56 503 LEU A O 1
ATOM 3851 N N . GLN A 1 504 ? -26.605 -18.640 16.517 1.00 95.94 504 GLN A N 1
ATOM 3852 C CA . GLN A 1 504 ? -27.507 -18.142 17.559 1.00 95.94 504 GLN A CA 1
ATOM 3853 C C . GLN A 1 504 ? -28.822 -18.943 17.617 1.00 95.94 504 GLN A C 1
ATOM 3855 O O . GLN A 1 504 ? -29.280 -19.316 18.699 1.00 95.94 504 GLN A O 1
ATOM 3860 N N . GLN A 1 505 ? -29.402 -19.305 16.464 1.00 95.75 505 GLN A N 1
ATOM 3861 C CA . GLN A 1 505 ? -30.577 -20.189 16.428 1.00 95.75 505 GLN A CA 1
ATOM 3862 C C . GLN A 1 505 ? -30.282 -21.591 16.967 1.00 95.75 505 GLN A C 1
ATOM 3864 O O . GLN A 1 505 ? -31.136 -22.192 17.626 1.00 95.75 505 GLN A O 1
ATOM 3869 N N . GLN A 1 506 ? -29.094 -22.129 16.689 1.00 96.88 506 GLN A N 1
ATOM 3870 C CA . GLN A 1 506 ? -28.700 -23.442 17.189 1.00 96.88 506 GLN A CA 1
ATOM 3871 C C . GLN A 1 506 ? -28.552 -23.428 18.714 1.00 96.88 506 GLN A C 1
ATOM 3873 O O . GLN A 1 506 ? -29.053 -24.335 19.385 1.00 96.88 506 GLN A O 1
ATOM 3878 N N . LEU A 1 507 ? -27.942 -22.373 19.258 1.00 96.38 507 LEU A N 1
ATOM 3879 C CA . LEU A 1 507 ? -27.772 -22.192 20.697 1.00 96.38 507 LEU A CA 1
ATOM 3880 C C . LEU A 1 507 ? -29.128 -22.043 21.399 1.00 96.38 507 LEU A C 1
ATOM 3882 O O . LEU A 1 507 ? -29.397 -22.734 22.380 1.00 96.38 507 LEU A O 1
ATOM 3886 N N . GLN A 1 508 ? -30.040 -21.247 20.832 1.00 96.62 508 GLN A N 1
ATOM 3887 C CA . GLN A 1 508 ? -31.391 -21.075 21.371 1.00 96.62 508 GLN A CA 1
ATOM 3888 C C . GLN A 1 508 ? -32.193 -22.389 21.369 1.00 96.62 508 GLN A C 1
ATOM 3890 O O . GLN A 1 508 ? -32.889 -22.690 22.340 1.00 96.62 508 GLN A O 1
ATOM 3895 N N . GLN A 1 509 ? -32.066 -23.220 20.326 1.00 96.44 509 GLN A N 1
ATOM 3896 C CA . GLN A 1 509 ? -32.677 -24.556 20.321 1.00 96.44 509 GLN A CA 1
ATOM 3897 C C . GLN A 1 509 ? -32.080 -25.474 21.391 1.00 96.44 509 GLN A C 1
ATOM 3899 O O . GLN A 1 509 ? -32.815 -26.247 22.008 1.00 96.44 509 GLN A O 1
ATOM 3904 N N . GLN A 1 510 ? -30.770 -25.401 21.625 1.00 96.88 510 GLN A N 1
ATOM 3905 C CA . GLN A 1 510 ? -30.111 -26.204 22.652 1.00 96.88 510 GLN A CA 1
ATOM 3906 C C . GLN A 1 510 ? -30.564 -25.789 24.059 1.00 96.88 510 GLN A C 1
ATOM 3908 O O . GLN A 1 510 ? -30.866 -26.647 24.890 1.00 96.88 510 GLN A O 1
ATOM 3913 N N . LEU A 1 511 ? -30.705 -24.484 24.295 1.00 96.00 511 LEU A N 1
ATOM 3914 C CA . LEU A 1 511 ? -31.206 -23.917 25.547 1.00 96.00 511 LEU A CA 1
ATOM 3915 C C . LEU A 1 511 ? -32.671 -24.307 25.786 1.00 96.00 511 LEU A C 1
ATOM 3917 O O . LEU A 1 511 ? -33.037 -24.736 26.878 1.00 96.00 511 LEU A O 1
ATOM 3921 N N . GLN A 1 512 ? -33.499 -24.278 24.740 1.00 96.12 512 GLN A N 1
ATOM 3922 C CA . GLN A 1 512 ? -34.890 -24.718 24.823 1.00 96.12 512 GLN A CA 1
ATOM 3923 C C . GLN A 1 512 ? -35.006 -26.230 25.084 1.00 96.12 512 GLN A C 1
ATOM 3925 O O . GLN A 1 512 ? -35.882 -26.657 25.838 1.00 96.12 512 GLN A O 1
ATOM 3930 N N . GLN A 1 513 ? -34.107 -27.049 24.525 1.00 95.62 513 GLN A N 1
ATOM 3931 C CA . GLN A 1 513 ? -34.025 -28.472 24.868 1.00 95.62 513 GLN A CA 1
ATOM 3932 C C . GLN A 1 513 ? -33.588 -28.689 26.318 1.00 95.62 513 GLN A C 1
ATOM 3934 O O . GLN A 1 513 ? -34.174 -29.541 26.985 1.00 95.62 513 GLN A O 1
ATOM 3939 N N . GLN A 1 514 ? -32.626 -27.917 26.833 1.00 94.06 514 GLN A N 1
ATOM 3940 C CA . GLN A 1 514 ? -32.253 -27.978 28.249 1.00 94.06 514 GLN A CA 1
ATOM 3941 C C . GLN A 1 514 ? -33.421 -27.598 29.159 1.00 94.06 514 GLN A C 1
ATOM 3943 O O . GLN A 1 514 ? -33.707 -28.334 30.098 1.00 94.06 514 GLN A O 1
ATOM 3948 N N . GLN A 1 515 ? -34.160 -26.528 28.853 1.00 93.75 515 GLN A N 1
ATOM 3949 C CA . GLN A 1 515 ? -35.339 -26.151 29.638 1.00 93.75 515 GLN A CA 1
ATOM 3950 C C . GLN A 1 515 ? -36.436 -27.221 29.585 1.00 93.75 515 GLN A C 1
ATOM 3952 O O . GLN A 1 515 ? -37.045 -27.529 30.606 1.00 93.75 515 GLN A O 1
ATOM 3957 N N . GLN A 1 516 ? -36.666 -27.851 28.427 1.00 94.12 516 GLN A N 1
ATOM 3958 C CA . GLN A 1 516 ? -37.611 -28.968 28.325 1.00 94.12 516 GLN A CA 1
ATOM 3959 C C . GLN A 1 516 ? -37.144 -30.198 29.108 1.00 94.12 516 GLN A C 1
ATOM 3961 O O . GLN A 1 516 ? -37.970 -30.873 29.719 1.00 94.12 516 GLN A O 1
ATOM 3966 N N . GLN A 1 517 ? -35.842 -30.495 29.121 1.00 94.25 517 GLN A N 1
ATOM 3967 C CA . GLN A 1 517 ? -35.282 -31.585 29.921 1.00 94.25 517 GLN A CA 1
ATOM 3968 C C . GLN A 1 517 ? -35.360 -31.285 31.421 1.00 94.25 517 GLN A C 1
ATOM 3970 O O . GLN A 1 517 ? -35.742 -32.170 32.185 1.00 94.25 517 GLN A O 1
ATOM 3975 N N . ALA A 1 518 ? -35.079 -30.049 31.834 1.00 92.12 518 ALA A N 1
ATOM 3976 C CA . ALA A 1 518 ? -35.208 -29.595 33.215 1.00 92.12 518 ALA A CA 1
ATOM 3977 C C . ALA A 1 518 ? -36.669 -29.654 33.688 1.00 92.12 518 ALA A C 1
ATOM 3979 O O . ALA A 1 518 ? -36.958 -30.260 34.718 1.00 92.12 518 ALA A O 1
ATOM 3980 N N . ALA A 1 519 ? -37.608 -29.137 32.890 1.00 92.56 519 ALA A N 1
ATOM 3981 C CA . ALA A 1 519 ? -39.039 -29.199 33.183 1.00 92.56 519 ALA A CA 1
ATOM 3982 C C . ALA A 1 519 ? -39.567 -30.646 33.207 1.00 92.56 519 ALA A C 1
ATOM 3984 O O . ALA A 1 519 ? -40.325 -31.025 34.101 1.00 92.56 519 ALA A O 1
ATOM 3985 N N . ALA A 1 520 ? -39.141 -31.493 32.262 1.00 93.25 520 ALA A N 1
ATOM 3986 C CA . ALA A 1 520 ? -39.503 -32.909 32.254 1.00 93.25 520 ALA A CA 1
ATOM 3987 C C . ALA A 1 520 ? -38.908 -33.665 33.456 1.00 93.25 520 ALA A C 1
ATOM 3989 O O . ALA A 1 520 ? -39.569 -34.553 33.997 1.00 93.25 520 ALA A O 1
ATOM 3990 N N . GLY A 1 521 ? -37.696 -33.307 33.889 1.00 89.44 521 GLY A N 1
ATOM 3991 C CA . GLY A 1 521 ? -37.063 -33.817 35.104 1.00 89.44 521 GLY A CA 1
ATOM 3992 C C . GLY A 1 521 ? -37.844 -33.442 36.363 1.00 89.44 521 GLY A C 1
ATOM 3993 O O . GLY A 1 521 ? -38.204 -34.333 37.128 1.00 89.44 521 GLY A O 1
ATOM 3994 N N . ALA A 1 522 ? -38.195 -32.162 36.513 1.00 89.44 522 ALA A N 1
ATOM 3995 C CA . ALA A 1 522 ? -38.982 -31.651 37.637 1.00 89.44 522 ALA A CA 1
ATOM 3996 C C . ALA A 1 522 ? -40.399 -32.251 37.707 1.00 89.44 522 ALA A C 1
ATOM 3998 O O . ALA A 1 522 ? -40.940 -32.428 38.787 1.00 89.44 522 ALA A O 1
ATOM 3999 N N . SER A 1 523 ? -41.003 -32.614 36.568 1.00 89.06 523 SER A N 1
ATOM 4000 C CA . SER A 1 523 ? -42.318 -33.281 36.546 1.00 89.06 523 SER A CA 1
ATOM 4001 C C . SER A 1 523 ? -42.293 -34.765 36.947 1.00 89.06 523 SER A C 1
ATOM 4003 O O . SER A 1 523 ? -43.351 -35.364 37.143 1.00 89.06 523 SER A O 1
ATOM 4005 N N . ARG A 1 524 ? -41.106 -35.389 36.996 1.00 86.50 524 ARG A N 1
ATOM 4006 C CA . ARG A 1 524 ? -40.929 -36.809 37.350 1.00 86.50 524 ARG A CA 1
ATOM 4007 C C . ARG A 1 524 ? -40.489 -37.026 38.798 1.00 86.50 524 ARG A C 1
ATOM 4009 O O . ARG A 1 524 ? -40.633 -38.152 39.275 1.00 86.50 524 ARG A O 1
ATOM 4016 N N . SER A 1 525 ? -39.920 -36.007 39.442 1.00 69.06 525 SER A N 1
ATOM 4017 C CA . SER A 1 525 ? -39.680 -35.946 40.890 1.00 69.06 525 SER A CA 1
ATOM 4018 C C . SER A 1 525 ? -40.956 -35.565 41.619 1.00 69.06 525 SER A C 1
ATOM 4020 O O . SER A 1 525 ? -41.241 -36.205 42.654 1.00 69.06 525 SER A O 1
#

pLDDT: mean 71.73, std 19.88, range [28.84, 96.88]

Sequence (525 aa):
MVCPRTASAALLVSCAAAAAAPLLLRGPPSGAPRARRDPAEAQAEAAAAAAVLAAEAYIQELLELSGLTTLQQGQQAAAAREPGSGVPAEQQQQQQQKWPEHSMLLQHTDEQQQQEEQRRQQQRRQQRRQQQLLLQLAEEEEHNGEVQLRDHEVQQQLQQQQQQEEEQELQQGEEELQQEKEEQEQQEEEELQQEEEELQQEEEELQQQQEEELQQEEEELQQQEEELQQRDEEQQQQGEGQQQQEQQQQGEEQQQEQRLPEEQQEQQQEEREQQNQQQQQQLQKQLQQERKEDKQEQQQQQQPQQAGEVHSGSGAAAAGETESEADKEAAAAAAAAAEAEQEQERRPTVRGLFRKLKQGFRSGVEMMKQKVQVLTAAAEWGELLQRGLNEVATATAAAVASAAAAVAAAAAAVAAAAAAVLQQQCGSSSSSAAAAAAVAEAAAAGAAVAAAAVAVEAVTAAAVAAAAVAAAAVAISPAEAAAQLPLQQELLQQLQQQLQQQLQQQLQQQLQQQQQQAAAGASRS

Radius of gyration: 78.26 Å; Cα contacts (8 Å, |Δi|>4): 11; chains: 1; bounding box: 198×58×237 Å

Foldseek 3Di:
DDDDDPPPPVVVVVVVVVVPPPDPPDDDDPDDDDDDDDVVVVVVVVVVVVVVVVVVVVVVVVVVVVVPPPPPPPPPDDDDDDDDDDDDPDDPVVVVVCVVVVVVVVVVVVVVVVVVVVVVVVVVVVVVVVVVVVVVVVVVVVVVVVVVVVVVVVVVVVVVVVVVVVVVVVVVVVVVVVVVVVVVVVVVVVVVVVVVVVVVVVVVVVVVVVVVVVVVVVVVVVVVVVVVVVVVVVVVVVVVVVVVVVVVVVVVVVVVVVVVVVVVVVVVVVVVVVVVVVVVVVVVVVVVVVVVVVVVVVCVVDDDDDDDDDDDDDDDDDDDDDDDDDDDDDDDDDDDDDPDPPPPPPPPDVVNVVVVVVVVVVVVVVVVVVVVVVVVVVVVVVVVVVVVVVVVVVVLVVVVVVVVVVLVVLLVVLVVVLVVQVVVVVPDDDDCVVVSVVVSVVSNVVVVVVSVVVVVVVVVVSVVVVVVVVVVVVVVPPVVVVVVVVVVVVVVVVVVVVVVVVVVVVVVVVVVVVVVVVVVVVVVD

Mean predicted aligned error: 22.83 Å